Protein 1VIM (pdb70)

Structure (mmCIF, N/CA/C/O backbone):
data_1VIM
#
_entry.id   1VIM
#
_cell.length_a   73.661
_cell.length_b   91.829
_cell.length_c   101.957
_cell.angle_alpha   90.00
_cell.angle_beta   90.00
_cell.angle_gamma   90.00
#
_symmetry.space_group_name_H-M   'P 21 21 21'
#
loop_
_entity.id
_entity.type
_entity.pdbx_description
1 polymer 'Hypothetical protein AF1796'
2 non-polymer 'FORMIC ACID'
3 water water
#
loop_
_atom_site.group_PDB
_atom_site.id
_atom_site.type_symbol
_atom_site.label_atom_id
_atom_site.label_alt_id
_atom_site.label_comp_id
_atom_site.label_asym_id
_atom_site.label_entity_id
_atom_site.label_seq_id
_atom_site.pdbx_PDB_ins_code
_atom_site.Cartn_x
_atom_site.Cartn_y
_atom_site.Cartn_z
_atom_site.occupancy
_atom_site.B_iso_or_equiv
_atom_site.auth_seq_id
_atom_site.auth_comp_id
_atom_site.auth_asym_id
_atom_site.auth_atom_id
_atom_site.pdbx_PDB_model_num
ATOM 1 N N . HIS A 1 8 ? 50.941 9.520 65.835 1.00 37.02 -5 HIS A N 1
ATOM 2 C CA . HIS A 1 8 ? 51.624 9.782 64.533 1.00 36.45 -5 HIS A CA 1
ATOM 3 C C . HIS A 1 8 ? 50.643 10.064 63.380 1.00 35.90 -5 HIS A C 1
ATOM 4 O O . HIS A 1 8 ? 49.974 11.097 63.380 1.00 36.16 -5 HIS A O 1
ATOM 6 N N . GLY A 1 9 ? 50.552 9.139 62.420 1.00 34.54 -4 GLY A N 1
ATOM 7 C CA . GLY A 1 9 ? 49.854 9.359 61.160 1.00 32.69 -4 GLY A CA 1
ATOM 8 C C . GLY A 1 9 ? 48.420 9.857 61.204 1.00 30.98 -4 GLY A C 1
ATOM 9 O O . GLY A 1 9 ? 47.967 10.526 60.268 1.00 31.38 -4 GLY A O 1
ATOM 10 N N . GLY A 1 10 ? 47.701 9.530 62.277 1.00 29.56 -3 GLY A N 1
ATOM 11 C CA . GLY A 1 10 ? 46.322 9.966 62.430 1.00 26.70 -3 GLY A CA 1
ATOM 12 C C . GLY A 1 10 ? 46.202 11.365 63.018 1.00 24.60 -3 GLY A C 1
ATOM 13 O O . GLY A 1 10 ? 45.141 11.982 62.908 1.00 24.43 -3 GLY A O 1
ATOM 14 N N . HIS A 1 11 ? 47.283 11.858 63.634 1.00 22.62 -2 HIS A N 1
ATOM 15 C CA . HIS A 1 11 ? 47.309 13.194 64.282 1.00 19.47 -2 HIS A CA 1
ATOM 16 C C . HIS A 1 11 ? 46.065 13.481 65.124 1.00 18.61 -2 HIS A C 1
ATOM 17 O O . HIS A 1 11 ? 45.368 14.489 64.934 1.00 16.68 -2 HIS A O 1
ATOM 24 N N . MET A 1 12 ? 45.815 12.606 66.090 1.00 17.97 -1 MET A N 1
ATOM 25 C CA . MET A 1 12 ? 44.590 12.670 66.855 1.00 17.31 -1 MET A CA 1
ATOM 26 C C . MET A 1 12 ? 44.457 13.914 67.711 1.00 15.00 -1 MET A C 1
ATOM 27 O O . MET A 1 12 ? 43.365 14.425 67.818 1.00 14.02 -1 MET A O 1
ATOM 34 N N . SER A 1 13 ? 45.547 14.406 68.305 1.00 14.17 0 SER A N 1
ATOM 35 C CA . SER A 1 13 ? 45.448 15.627 69.108 1.00 13.12 0 SER A CA 1
ATOM 36 C C . SER A 1 13 ? 45.139 16.850 68.237 1.00 12.49 0 SER A C 1
ATOM 37 O O . SER A 1 13 ? 44.414 17.741 68.656 1.00 12.20 0 SER A O 1
ATOM 40 N N . LEU A 1 14 ? 45.688 16.889 67.032 1.00 12.04 1 LEU A N 1
ATOM 41 C CA . LEU A 1 14 ? 45.341 17.967 66.088 1.00 11.91 1 LEU A CA 1
ATOM 42 C C . LEU A 1 14 ? 43.811 17.998 65.881 1.00 11.30 1 LEU A C 1
ATOM 43 O O . LEU A 1 14 ? 43.154 19.038 65.983 1.00 10.77 1 LEU A O 1
ATOM 48 N N . LEU A 1 15 ? 43.248 16.828 65.617 1.00 12.11 2 LEU A N 1
ATOM 49 C CA . LEU A 1 15 ? 41.811 16.718 65.327 1.00 13.07 2 LEU A CA 1
ATOM 50 C C . LEU A 1 15 ? 40.954 16.996 66.558 1.00 12.75 2 LEU A C 1
ATOM 51 O O . LEU A 1 15 ? 39.924 17.677 66.449 1.00 12.65 2 LEU A O 1
ATOM 56 N N . ARG A 1 16 ? 41.412 16.541 67.725 1.00 11.99 3 ARG A N 1
ATOM 57 C CA . ARG A 1 16 ? 40.699 16.782 68.977 1.00 12.23 3 ARG A CA 1
ATOM 58 C C . ARG A 1 16 ? 40.671 18.285 69.268 1.00 11.63 3 ARG A C 1
ATOM 59 O O . ARG A 1 16 ? 39.632 18.841 69.665 1.00 11.86 3 ARG A O 1
ATOM 67 N N . PHE A 1 17 ? 41.797 18.966 69.019 1.00 10.51 4 PHE A N 1
ATOM 68 C CA . PHE A 1 17 ? 41.825 20.400 69.219 1.00 9.66 4 PHE A CA 1
ATOM 69 C C . PHE A 1 17 ? 40.764 21.103 68.341 1.00 9.74 4 PHE A C 1
ATOM 70 O O . PHE A 1 17 ? 40.046 21.976 68.805 1.00 10.31 4 PHE A O 1
ATOM 78 N N . LEU A 1 18 ? 40.676 20.712 67.075 1.00 10.17 5 LEU A N 1
ATOM 79 C CA . LEU A 1 18 ? 39.694 21.310 66.200 1.00 11.83 5 LEU A CA 1
ATOM 80 C C . LEU A 1 18 ? 38.266 21.060 66.657 1.00 12.14 5 LEU A C 1
ATOM 81 O O . LEU A 1 18 ? 37.428 21.944 66.547 1.00 11.68 5 LEU A O 1
ATOM 86 N N . GLU A 1 19 ? 38.007 19.882 67.216 1.00 11.69 6 GLU A N 1
ATOM 87 C CA . GLU A 1 19 ? 36.682 19.606 67.769 1.00 12.22 6 GLU A CA 1
ATOM 88 C C . GLU A 1 19 ? 36.395 20.563 68.913 1.00 11.52 6 GLU A C 1
ATOM 89 O O . GLU A 1 19 ? 35.307 21.114 68.990 1.00 11.58 6 GLU A O 1
ATOM 95 N N . VAL A 1 20 ? 37.364 20.770 69.795 1.00 10.56 7 VAL A N 1
ATOM 96 C CA . VAL A 1 20 ? 37.183 21.699 70.915 1.00 12.35 7 VAL A CA 1
ATOM 97 C C . VAL A 1 20 ? 36.900 23.119 70.406 1.00 11.75 7 VAL A C 1
ATOM 98 O O . VAL A 1 20 ? 35.986 23.764 70.894 1.00 11.32 7 VAL A O 1
ATOM 102 N N . VAL A 1 21 ? 37.656 23.580 69.400 1.00 11.74 8 VAL A N 1
ATOM 103 C CA . VAL A 1 21 ? 37.402 24.899 68.823 1.00 11.38 8 VAL A CA 1
ATOM 104 C C . VAL A 1 21 ? 35.946 24.991 68.323 1.00 11.62 8 VAL A C 1
ATOM 105 O O . VAL A 1 21 ? 35.270 25.977 68.624 1.00 11.81 8 VAL A O 1
ATOM 109 N N . SER A 1 22 ? 35.480 23.950 67.602 1.00 12.60 9 SER A N 1
ATOM 110 C CA . SER A 1 22 ? 34.090 23.901 67.123 1.00 14.96 9 SER A CA 1
ATOM 111 C C . SER A 1 22 ? 33.106 24.091 68.269 1.00 14.55 9 SER A C 1
ATOM 112 O O . SER A 1 22 ? 32.146 24.895 68.175 1.00 15.38 9 SER A O 1
ATOM 115 N N . GLU A 1 23 ? 33.345 23.395 69.373 1.00 13.97 10 GLU A N 1
ATOM 116 C CA . GLU A 1 23 ? 32.431 23.472 70.506 1.00 14.95 10 GLU A CA 1
ATOM 117 C C . GLU A 1 23 ? 32.442 24.852 71.123 1.00 13.86 10 GLU A C 1
ATOM 118 O O . GLU A 1 23 ? 31.405 25.364 71.532 1.00 14.72 10 GLU A O 1
ATOM 124 N N . HIS A 1 24 ? 33.620 25.468 71.196 1.00 12.06 11 HIS A N 1
ATOM 125 C CA . HIS A 1 24 ? 33.717 26.810 71.757 1.00 12.11 11 HIS A CA 1
ATOM 126 C C . HIS A 1 24 ? 33.065 27.874 70.902 1.00 11.87 11 HIS A C 1
ATOM 127 O O . HIS A 1 24 ? 32.510 28.824 71.451 1.00 12.61 11 HIS A O 1
ATOM 134 N N . ILE A 1 25 ? 33.121 27.717 69.576 1.00 12.77 12 ILE A N 1
ATOM 135 C CA . ILE A 1 25 ? 32.451 28.699 68.728 1.00 15.27 12 ILE A CA 1
ATOM 136 C C . ILE A 1 25 ? 30.936 28.537 68.849 1.00 16.00 12 ILE A C 1
ATOM 137 O O . ILE A 1 25 ? 30.217 29.533 68.929 1.00 16.63 12 ILE A O 1
ATOM 142 N N . LYS A 1 26 ? 30.466 27.295 68.892 1.00 16.28 13 LYS A N 1
ATOM 143 C CA . LYS A 1 26 ? 29.045 27.060 69.161 1.00 18.49 13 LYS A CA 1
ATOM 144 C C . LYS A 1 26 ? 28.631 27.676 70.504 1.00 17.48 13 LYS A C 1
ATOM 145 O O . LYS A 1 26 ? 27.552 28.302 70.610 1.00 17.63 13 LYS A O 1
ATOM 151 N N . ASN A 1 27 ? 29.477 27.520 71.521 1.00 16.35 14 ASN A N 1
ATOM 152 C CA . ASN A 1 27 ? 29.206 28.090 72.840 1.00 16.16 14 ASN A CA 1
ATOM 153 C C . ASN A 1 27 ? 29.074 29.604 72.783 1.00 15.39 14 ASN A C 1
ATOM 154 O O . ASN A 1 27 ? 28.180 30.187 73.396 1.00 17.07 14 ASN A O 1
ATOM 159 N N . LEU A 1 28 ? 29.984 30.233 72.050 1.00 15.25 15 LEU A N 1
ATOM 160 C CA . LEU A 1 28 ? 29.919 31.670 71.873 1.00 15.57 15 LEU A CA 1
ATOM 161 C C . LEU A 1 28 ? 28.631 32.085 71.183 1.00 15.45 15 LEU A C 1
ATOM 162 O O . LEU A 1 28 ? 27.977 33.029 71.620 1.00 15.88 15 LEU A O 1
ATOM 167 N N . ARG A 1 29 ? 28.267 31.378 70.119 1.00 16.56 16 ARG A N 1
ATOM 168 C CA . ARG A 1 29 ? 27.030 31.685 69.403 1.00 18.97 16 ARG A CA 1
ATOM 169 C C . ARG A 1 29 ? 25.847 31.633 70.356 1.00 19.38 16 ARG A C 1
ATOM 170 O O . ARG A 1 29 ? 24.962 32.485 70.302 1.00 21.24 16 ARG A O 1
ATOM 184 N N . ASN A 1 30 ? 25.825 30.631 71.225 1.00 19.73 17 ASN A N 1
ATOM 185 C CA . ASN A 1 30 ? 24.648 30.397 72.063 1.00 21.19 17 ASN A CA 1
ATOM 186 C C . ASN A 1 30 ? 24.597 31.221 73.353 1.00 21.42 17 ASN A C 1
ATOM 187 O O . ASN A 1 30 ? 23.551 31.285 74.021 1.00 22.26 17 ASN A O 1
ATOM 192 N N . HIS A 1 31 ? 25.696 31.902 73.681 1.00 20.06 18 HIS A N 1
ATOM 193 C CA . HIS A 1 31 ? 25.788 32.575 74.974 1.00 21.53 18 HIS A CA 1
ATOM 194 C C . HIS A 1 31 ? 26.233 34.019 74.950 1.00 20.42 18 HIS A C 1
ATOM 195 O O . HIS A 1 31 ? 26.157 34.711 75.973 1.00 20.77 18 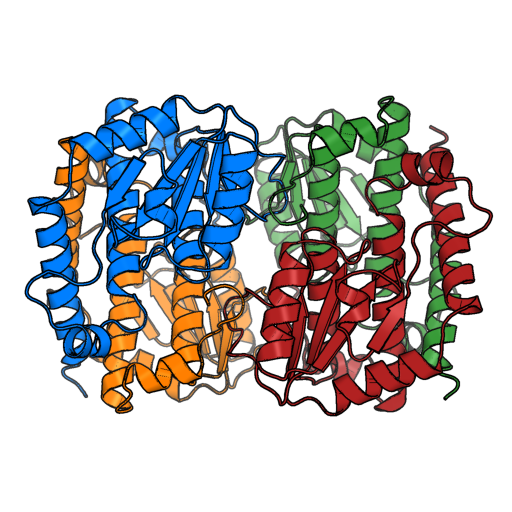HIS A O 1
ATOM 202 N N . ILE A 1 32 ? 26.662 34.492 73.790 1.00 20.09 19 ILE A N 1
ATOM 203 C CA . ILE A 1 32 ? 27.113 35.879 73.671 1.00 19.89 19 ILE A CA 1
ATOM 204 C C . ILE A 1 32 ? 26.048 36.870 74.146 1.00 19.70 19 ILE A C 1
ATOM 205 O O . ILE A 1 32 ? 24.848 36.706 73.868 1.00 20.28 19 ILE A O 1
ATOM 210 N N . ASP A 1 33 ? 26.484 37.869 74.908 1.00 19.02 20 ASP A N 1
ATOM 211 C CA . ASP A 1 33 ? 25.582 38.885 75.425 1.00 18.86 20 ASP A CA 1
ATOM 212 C C . ASP A 1 33 ? 25.417 39.988 74.383 1.00 18.39 20 ASP A C 1
ATOM 213 O O . ASP A 1 33 ? 26.301 40.828 74.185 1.00 17.56 20 ASP A O 1
ATOM 218 N N . LEU A 1 34 ? 24.278 39.966 73.706 1.00 19.56 21 LEU A N 1
ATOM 219 C CA . LEU A 1 34 ? 24.032 40.849 72.568 1.00 20.14 21 LEU A CA 1
ATOM 220 C C . LEU A 1 34 ? 23.869 42.305 73.000 1.00 19.86 21 LEU A C 1
ATOM 221 O O . LEU A 1 34 ? 24.199 43.212 72.249 1.00 19.02 21 LEU A O 1
ATOM 226 N N . GLU A 1 35 ? 23.365 42.514 74.217 1.00 19.66 22 GLU A N 1
ATOM 227 C CA . GLU A 1 35 ? 23.215 43.856 74.786 1.00 20.63 22 GLU A CA 1
ATOM 228 C C . GLU A 1 35 ? 24.610 44.473 74.938 1.00 18.57 22 GLU A C 1
ATOM 229 O O . GLU A 1 35 ? 24.855 45.630 74.580 1.00 18.19 22 GLU A O 1
ATOM 239 N N . THR A 1 36 ? 25.539 43.675 75.458 1.00 17.52 23 THR A N 1
ATOM 240 C CA . THR A 1 36 ? 26.894 44.141 75.643 1.00 17.04 23 THR A CA 1
ATOM 241 C C . THR A 1 36 ? 27.597 44.416 74.304 1.00 15.05 23 THR A C 1
ATOM 242 O O . THR A 1 36 ? 28.312 45.394 74.172 1.00 16.05 23 THR A O 1
ATOM 246 N N . VAL A 1 37 ? 27.353 43.582 73.304 1.00 14.36 24 VAL A N 1
ATOM 247 C CA . VAL A 1 37 ? 27.869 43.851 71.978 1.00 14.31 24 VAL A CA 1
ATOM 248 C C . VAL A 1 37 ? 27.390 45.236 71.521 1.00 13.89 24 VAL A C 1
ATOM 249 O O . VAL A 1 37 ? 28.184 46.029 71.037 1.00 12.97 24 VAL A O 1
ATOM 253 N N . GLY A 1 38 ? 26.097 45.527 71.680 1.00 13.62 25 GLY A N 1
ATOM 254 C CA . GLY A 1 38 ? 25.591 46.836 71.303 1.00 13.81 25 GLY A CA 1
ATOM 255 C C . GLY A 1 38 ? 26.274 47.987 72.029 1.00 13.41 25 GLY A C 1
ATOM 256 O O . GLY A 1 38 ? 26.560 49.034 71.415 1.00 14.50 25 GLY A O 1
ATOM 257 N N . GLU A 1 39 ? 26.524 47.818 73.336 1.00 13.81 26 GLU A N 1
ATOM 258 C CA . GLU A 1 39 ? 27.185 48.856 74.149 1.00 14.54 26 GLU A CA 1
ATOM 259 C C . GLU A 1 39 ? 28.621 49.077 73.664 1.00 13.66 26 GLU A C 1
ATOM 260 O O . GLU A 1 39 ? 29.114 50.212 73.604 1.00 13.45 26 GLU A O 1
ATOM 266 N N . MET A 1 40 ? 29.301 47.982 73.335 1.00 12.81 27 MET A N 1
ATOM 267 C CA . MET A 1 40 ? 30.664 48.083 72.794 1.00 12.00 27 MET A CA 1
ATOM 268 C C . MET A 1 40 ? 30.688 48.831 71.463 1.00 12.65 27 MET A C 1
ATOM 269 O O . MET A 1 40 ? 31.507 49.734 71.261 1.00 12.97 27 MET A O 1
ATOM 274 N N . ILE A 1 41 ? 29.771 48.476 70.556 1.00 12.15 28 ILE A N 1
ATOM 275 C CA . ILE A 1 41 ? 29.665 49.198 69.283 1.00 13.69 28 ILE A CA 1
ATOM 276 C C . ILE A 1 41 ? 29.389 50.681 69.512 1.00 13.36 28 ILE A C 1
ATOM 277 O O . ILE A 1 41 ? 30.003 51.542 68.887 1.00 13.32 28 ILE A O 1
ATOM 282 N N . LYS A 1 42 ? 28.457 50.985 70.421 1.00 14.72 29 LYS A N 1
ATOM 283 C CA . LYS A 1 42 ? 28.133 52.367 70.729 1.00 15.71 29 LYS A CA 1
ATOM 284 C C . LYS A 1 42 ? 29.357 53.173 71.204 1.00 14.74 29 LYS A C 1
ATOM 285 O O . LYS A 1 42 ? 29.569 54.307 70.744 1.00 14.80 29 LYS A O 1
ATOM 288 N N . LEU A 1 43 ? 30.172 52.596 72.100 1.00 14.46 30 LEU A N 1
ATOM 289 C CA . LEU A 1 43 ? 31.377 53.305 72.557 1.00 13.67 30 LEU A CA 1
ATOM 290 C C . LEU A 1 43 ? 32.398 53.481 71.436 1.00 13.25 30 LEU A C 1
ATOM 291 O O . LEU A 1 43 ? 33.026 54.543 71.309 1.00 14.22 30 LEU A O 1
ATOM 296 N N . ILE A 1 44 ? 32.602 52.440 70.628 1.00 12.18 31 ILE A N 1
ATOM 297 C CA . ILE A 1 44 ? 33.506 52.571 69.483 1.00 14.13 31 ILE A CA 1
ATOM 298 C C . ILE A 1 44 ? 33.045 53.690 68.533 1.00 13.80 31 ILE A C 1
ATOM 299 O O . ILE A 1 44 ? 33.843 54.491 68.051 1.00 14.13 31 ILE A O 1
ATOM 304 N N . ASP A 1 45 ? 31.738 53.758 68.291 1.00 13.54 32 ASP A N 1
ATOM 305 C CA . ASP A 1 45 ? 31.184 54.743 67.370 1.00 14.97 32 ASP A CA 1
ATOM 306 C C . ASP A 1 45 ? 31.207 56.164 67.925 1.00 14.35 32 ASP A C 1
ATOM 307 O O . ASP A 1 45 ? 31.339 57.106 67.152 1.00 17.25 32 ASP A O 1
ATOM 312 N N . SER A 1 46 ? 31.094 56.303 69.245 1.00 14.52 33 SER A N 1
ATOM 313 C CA . SER A 1 46 ? 30.942 57.631 69.857 1.00 14.78 33 SER A CA 1
ATOM 314 C C . SER A 1 46 ? 32.264 58.254 70.316 1.00 14.09 33 SER A C 1
ATOM 315 O O . SER A 1 46 ? 32.355 59.441 70.587 1.00 15.17 33 SER A O 1
ATOM 319 N N . ALA A 1 47 ? 33.308 57.448 70.415 1.00 12.81 34 ALA A N 1
ATOM 320 C CA . ALA A 1 47 ? 34.606 57.941 70.815 1.00 11.58 34 ALA A CA 1
ATOM 321 C C . ALA A 1 47 ? 35.190 58.881 69.761 1.00 11.02 34 ALA A C 1
ATOM 322 O O . ALA A 1 47 ? 34.934 58.737 68.560 1.00 11.85 34 ALA A O 1
ATOM 324 N N . ARG A 1 48 ? 36.026 59.800 70.201 1.00 10.16 35 ARG A N 1
ATOM 325 C CA . ARG A 1 48 ? 36.830 60.572 69.266 1.00 10.36 35 ARG A CA 1
ATOM 326 C C . ARG A 1 48 ? 37.767 59.664 68.477 1.00 11.09 35 ARG A C 1
ATOM 327 O O . ARG A 1 48 ? 37.827 59.733 67.255 1.00 11.92 35 ARG A O 1
ATOM 335 N N . SER A 1 49 ? 38.505 58.815 69.195 1.00 9.37 36 SER A N 1
ATOM 336 C CA . SER A 1 49 ? 39.367 57.823 68.568 1.00 10.16 36 SER A CA 1
ATOM 337 C C . SER A 1 49 ? 39.468 56.613 69.467 1.00 9.45 36 SER A C 1
ATOM 338 O O . SER A 1 49 ? 39.122 56.679 70.643 1.00 9.68 36 SER A O 1
ATOM 342 N N . ILE A 1 50 ? 39.885 55.496 68.874 1.00 9.08 37 ILE A N 1
ATOM 343 C CA . ILE A 1 50 ? 39.930 54.210 69.540 1.00 8.52 37 ILE A CA 1
ATOM 344 C C . ILE A 1 50 ? 41.390 53.823 69.685 1.00 8.20 37 ILE A C 1
ATOM 345 O O . ILE A 1 50 ? 42.173 53.920 68.736 1.00 8.62 37 ILE A O 1
ATOM 350 N N . PHE A 1 51 ? 41.738 53.388 70.892 1.00 7.17 38 PHE A N 1
ATOM 351 C CA . PHE A 1 51 ? 43.065 52.874 71.160 1.00 7.61 38 PHE A CA 1
ATOM 352 C C . PHE A 1 51 ? 42.915 51.419 71.548 1.00 8.22 38 PHE A C 1
ATOM 353 O O . PHE A 1 51 ? 41.945 51.074 72.262 1.00 9.02 38 PHE A O 1
ATOM 361 N N . VAL A 1 52 ? 43.846 50.559 71.123 1.00 7.67 39 VAL A N 1
ATOM 362 C CA . VAL A 1 52 ? 43.758 49.136 71.481 1.00 8.07 39 VAL A CA 1
ATOM 363 C C . VAL A 1 52 ? 45.026 48.668 72.168 1.00 8.06 39 VAL A C 1
ATOM 364 O O . VAL A 1 52 ? 46.130 49.187 71.892 1.00 8.83 39 VAL A O 1
ATOM 368 N N . ILE A 1 53 ? 44.889 47.685 73.064 1.00 8.03 40 ILE A N 1
ATOM 369 C CA . ILE A 1 53 ? 46.069 47.123 73.728 1.00 9.87 40 ILE A CA 1
ATOM 370 C C . ILE A 1 53 ? 45.850 45.673 74.091 1.00 8.64 40 ILE A C 1
ATOM 371 O O . ILE A 1 53 ? 44.761 45.299 74.538 1.00 8.76 40 ILE A O 1
ATOM 377 N N . GLY A 1 54 ? 46.891 44.860 73.902 1.00 9.81 41 GLY A N 1
ATOM 378 C CA . GLY A 1 54 ? 47.009 43.556 74.539 1.00 8.60 41 GLY A CA 1
ATOM 379 C C . GLY A 1 54 ? 48.472 43.220 74.656 1.00 9.20 41 GLY A C 1
ATOM 380 O O . GLY A 1 54 ? 49.295 43.846 73.982 1.00 9.99 41 GLY A O 1
ATOM 381 N N . ALA A 1 55 ? 48.789 42.272 75.530 1.00 9.69 42 ALA A N 1
ATOM 382 C CA . ALA A 1 55 ? 50.164 41.817 75.677 1.00 8.52 42 ALA A CA 1
ATOM 383 C C . ALA A 1 55 ? 50.352 40.513 74.935 1.00 9.10 42 ALA A C 1
ATOM 384 O O . ALA A 1 55 ? 49.439 39.718 74.825 1.00 9.91 42 ALA A O 1
ATOM 386 N N . GLY A 1 56 ? 51.546 40.287 74.409 1.00 8.69 43 GLY A N 1
ATOM 387 C CA . GLY A 1 56 ? 51.844 38.998 73.779 1.00 9.55 43 GLY A CA 1
ATOM 388 C C . GLY A 1 56 ? 50.872 38.658 72.660 1.00 8.88 43 GLY A C 1
ATOM 389 O O . GLY A 1 56 ? 50.544 39.481 71.803 1.00 9.26 43 GLY A O 1
ATOM 390 N N . ARG A 1 57 ? 50.389 37.416 72.656 1.00 9.05 44 ARG A N 1
ATOM 391 C CA . ARG A 1 57 ? 49.431 36.997 71.635 1.00 9.36 44 ARG A CA 1
ATOM 392 C C . ARG A 1 57 ? 48.133 37.805 71.637 1.00 7.85 44 ARG A C 1
ATOM 393 O O . ARG A 1 57 ? 47.576 38.078 70.564 1.00 8.92 44 ARG A O 1
ATOM 401 N N . SER A 1 58 ? 47.675 38.265 72.799 1.00 8.37 45 SER A N 1
ATOM 402 C CA . SER A 1 58 ? 46.504 39.149 72.810 1.00 7.85 45 SER A CA 1
ATOM 403 C C . SER A 1 58 ? 46.807 40.496 72.171 1.00 7.55 45 SER A C 1
ATOM 404 O O . SER A 1 58 ? 45.885 41.153 71.670 1.00 8.67 45 SER A O 1
ATOM 407 N N . GLY A 1 59 ? 48.071 40.925 72.193 1.00 6.73 46 GLY A N 1
ATOM 408 C CA . GLY A 1 59 ? 48.485 42.100 71.445 1.00 7.75 46 GLY A CA 1
ATOM 409 C C . GLY A 1 59 ? 48.348 41.910 69.943 1.00 6.76 46 GLY A C 1
ATOM 410 O O . GLY A 1 59 ? 47.995 42.844 69.231 1.00 8.16 46 GLY A O 1
ATOM 411 N N . TYR A 1 60 ? 48.635 40.714 69.450 1.00 6.95 47 TYR A N 1
ATOM 412 C CA . TYR A 1 60 ? 48.471 40.432 68.030 1.00 7.42 47 TYR A CA 1
ATOM 413 C C . TYR A 1 60 ? 47.004 40.448 67.632 1.00 7.76 47 TYR A C 1
ATOM 414 O O . TYR A 1 60 ? 46.668 40.911 66.532 1.00 8.49 47 TYR A O 1
ATOM 423 N N . ILE A 1 61 ? 46.128 39.984 68.525 1.00 7.23 48 ILE A N 1
ATOM 424 C CA . ILE A 1 61 ? 44.693 40.062 68.277 1.00 7.31 48 ILE A CA 1
ATOM 425 C C . ILE A 1 61 ? 44.240 41.525 68.269 1.00 7.89 48 ILE A C 1
ATOM 426 O O . ILE A 1 61 ? 43.457 41.940 67.405 1.00 8.03 48 ILE A O 1
ATOM 432 N N . ALA A 1 62 ? 44.752 42.311 69.213 1.00 7.81 49 ALA A N 1
ATOM 433 C CA . ALA A 1 62 ? 44.415 43.725 69.299 1.00 8.09 49 ALA A CA 1
ATOM 434 C C . ALA A 1 62 ? 44.831 44.428 68.005 1.00 8.63 49 ALA A C 1
ATOM 435 O O . ALA A 1 62 ? 44.070 45.250 67.483 1.00 8.58 49 ALA A O 1
ATOM 437 N N . LYS A 1 63 ? 46.025 44.120 67.491 1.00 7.70 50 LYS A N 1
ATOM 438 C CA . LYS A 1 63 ? 46.493 44.697 66.229 1.00 7.58 50 LYS A CA 1
ATOM 439 C C . LYS A 1 63 ? 45.615 44.286 65.055 1.00 7.18 50 LYS A C 1
ATOM 440 O O . LYS A 1 63 ? 45.243 45.113 64.221 1.00 8.09 50 LYS A O 1
ATOM 446 N N . ALA A 1 64 ? 45.220 43.011 65.002 1.00 7.10 51 ALA A N 1
ATOM 447 C CA . ALA A 1 64 ? 44.351 42.572 63.917 1.00 8.23 51 ALA A CA 1
ATOM 448 C C . ALA A 1 64 ? 43.032 43.327 63.938 1.00 7.63 51 ALA A C 1
ATOM 449 O O . ALA A 1 64 ? 42.535 43.746 62.874 1.00 8.82 51 ALA A O 1
ATOM 451 N N . PHE A 1 65 ? 42.471 43.527 65.133 1.00 7.76 52 PHE A N 1
ATOM 452 C CA . PHE A 1 65 ? 41.229 44.255 65.266 1.00 7.61 52 PHE A CA 1
ATOM 453 C C . PHE A 1 65 ? 41.418 45.723 64.903 1.00 8.20 52 PHE A C 1
ATOM 454 O O . PHE A 1 65 ? 40.580 46.311 64.167 1.00 7.88 52 PHE A O 1
ATOM 462 N N . ALA A 1 66 ? 42.496 46.335 65.395 1.00 7.61 53 ALA A N 1
ATOM 463 C CA . ALA A 1 66 ? 42.731 47.762 65.080 1.00 7.83 53 ALA A CA 1
ATOM 464 C C . ALA A 1 66 ? 42.850 47.972 63.557 1.00 7.72 53 ALA A C 1
ATOM 465 O O . ALA A 1 66 ? 42.326 48.940 62.990 1.00 8.05 53 ALA A O 1
ATOM 467 N N . MET A 1 67 ? 43.530 47.053 62.874 1.00 7.75 54 MET A N 1
ATOM 468 C CA . MET A 1 67 ? 43.698 47.186 61.446 1.00 8.21 54 MET A CA 1
ATOM 469 C C . MET A 1 67 ? 42.315 47.177 60.763 1.00 7.47 54 MET A C 1
ATOM 470 O O . MET A 1 67 ? 42.032 47.988 59.897 1.00 8.86 54 MET A O 1
ATOM 475 N N . ARG A 1 68 ? 41.429 46.273 61.181 1.00 9.31 55 ARG A N 1
ATOM 476 C CA . ARG A 1 68 ? 40.080 46.245 60.616 1.00 9.60 55 ARG A CA 1
ATOM 477 C C . ARG A 1 68 ? 39.279 47.491 60.954 1.00 9.19 55 ARG A C 1
ATOM 478 O O . ARG A 1 68 ? 38.511 47.985 60.100 1.00 9.97 55 ARG A O 1
ATOM 486 N N . LEU A 1 69 ? 39.395 48.008 62.173 1.00 8.89 56 LEU A N 1
ATOM 487 C CA . LEU A 1 69 ? 38.708 49.268 62.485 1.00 8.61 56 LEU A CA 1
ATOM 488 C C . LEU A 1 69 ? 39.201 50.370 61.558 1.00 8.93 56 LEU A C 1
ATOM 489 O O . LEU A 1 69 ? 38.412 51.216 61.132 1.00 9.54 56 LEU A O 1
ATOM 494 N N . MET A 1 70 ? 40.495 50.374 61.240 1.00 8.22 57 MET A N 1
ATOM 495 C CA . MET A 1 70 ? 41.019 51.352 60.295 1.00 8.37 57 MET A CA 1
ATOM 496 C C . MET A 1 70 ? 40.355 51.145 58.924 1.00 9.25 57 MET A C 1
ATOM 497 O O . MET A 1 70 ? 39.914 52.104 58.277 1.00 9.31 57 MET A O 1
ATOM 502 N N . HIS A 1 71 ? 40.240 49.899 58.497 1.00 9.21 58 HIS A N 1
ATOM 503 C CA . HIS A 1 71 ? 39.563 49.587 57.231 1.00 9.91 58 HIS A CA 1
ATOM 504 C C . HIS A 1 71 ? 38.136 50.095 57.188 1.00 10.39 58 HIS A C 1
ATOM 505 O O . HIS A 1 71 ? 37.687 50.504 56.109 1.00 12.47 58 HIS A O 1
ATOM 512 N N . LEU A 1 72 ? 37.450 50.066 58.326 1.00 10.26 59 LEU A N 1
ATOM 513 C CA . LEU A 1 72 ? 36.066 50.532 58.444 1.00 11.76 59 LEU A CA 1
ATOM 514 C C . LEU A 1 72 ? 35.947 52.054 58.487 1.00 12.78 59 LEU A C 1
ATOM 515 O O . LEU A 1 72 ? 34.808 52.587 58.461 1.00 15.59 59 LEU A O 1
ATOM 520 N N . GLY A 1 73 ? 37.081 52.747 58.590 1.00 10.89 60 GLY A N 1
ATOM 521 C CA . GLY A 1 73 ? 37.095 54.205 58.561 1.00 11.57 60 GLY A CA 1
ATOM 522 C C . GLY A 1 73 ? 37.187 54.876 59.914 1.00 12.48 60 GLY A C 1
ATOM 523 O O . GLY A 1 73 ? 37.083 56.103 59.990 1.00 14.15 60 GLY A O 1
ATOM 524 N N . TYR A 1 74 ? 37.439 54.106 60.979 1.00 11.35 61 TYR A N 1
ATOM 525 C CA . TYR A 1 74 ? 37.636 54.721 62.290 1.00 11.24 61 TYR A CA 1
ATOM 526 C C . TYR A 1 74 ? 39.038 55.304 62.422 1.00 10.14 61 TYR A C 1
ATOM 527 O O . TYR A 1 74 ? 39.988 54.863 61.741 1.00 11.81 61 TYR A O 1
ATOM 536 N N . THR A 1 75 ? 39.174 56.244 63.345 1.00 9.99 62 THR A N 1
ATOM 537 C CA . THR A 1 75 ? 40.472 56.739 63.760 1.00 9.82 62 THR A CA 1
ATOM 538 C C . THR A 1 75 ? 40.917 55.859 64.929 1.00 8.39 62 THR A C 1
ATOM 539 O O . THR A 1 75 ? 40.309 55.858 66.002 1.00 9.77 62 THR A O 1
ATOM 543 N N . VAL A 1 76 ? 41.974 55.095 64.699 1.00 8.61 63 VAL A N 1
ATOM 544 C CA . VAL A 1 76 ? 42.346 54.030 65.626 1.00 7.76 63 VAL A CA 1
ATOM 545 C C . VAL A 1 76 ? 43.862 53.947 65.754 1.00 7.05 63 VAL A C 1
ATOM 546 O O . VAL A 1 76 ? 44.595 54.203 64.810 1.00 8.57 63 VAL A O 1
ATOM 550 N N . TYR A 1 77 ? 44.307 53.535 66.937 1.00 7.41 64 TYR A N 1
ATOM 551 C CA . TYR A 1 77 ? 45.742 53.402 67.241 1.00 7.74 64 TYR A CA 1
ATOM 552 C C . TYR A 1 77 ? 45.962 52.201 68.112 1.00 7.72 64 TYR A C 1
ATOM 553 O O . TYR A 1 77 ? 45.079 51.771 68.848 1.00 8.19 64 TYR A O 1
ATOM 562 N N . VAL A 1 78 ? 47.204 51.726 68.072 1.00 7.23 65 VAL A N 1
ATOM 563 C CA . VAL A 1 78 ? 47.663 50.675 68.987 1.00 7.00 65 VAL A CA 1
ATOM 564 C C . VAL A 1 78 ? 48.555 51.316 70.050 1.00 7.58 65 VAL A C 1
ATOM 565 O O . VAL A 1 78 ? 49.538 52.013 69.726 1.00 7.69 65 VAL A O 1
ATOM 569 N N . VAL A 1 79 ? 48.249 51.065 71.321 1.00 7.07 66 VAL A N 1
ATOM 570 C CA . VAL A 1 79 ? 49.051 51.640 72.405 1.00 8.28 66 VAL A CA 1
ATOM 571 C C . VAL A 1 79 ? 50.503 51.223 72.269 1.00 8.55 66 VAL A C 1
ATOM 572 O O . VAL A 1 79 ? 50.799 50.056 72.006 1.00 9.66 66 VAL A O 1
ATOM 576 N N . GLY A 1 80 ? 51.396 52.201 72.408 1.00 8.26 67 GLY A N 1
ATOM 577 C CA . GLY A 1 80 ? 52.832 51.945 72.331 1.00 9.42 67 GLY A CA 1
ATOM 578 C C . GLY A 1 80 ? 53.458 52.032 70.954 1.00 9.03 67 GLY A C 1
ATOM 579 O O . GLY A 1 80 ? 54.687 52.053 70.850 1.00 11.54 67 GLY A O 1
ATOM 580 N N . GLU A 1 81 ? 52.638 52.114 69.918 1.00 8.34 68 GLU A N 1
ATOM 581 C CA . GLU A 1 81 ? 53.152 52.157 68.564 1.00 8.11 68 GLU A CA 1
ATOM 582 C C . GLU A 1 81 ? 53.537 53.560 68.103 1.00 7.69 68 GLU A C 1
ATOM 583 O O . GLU A 1 81 ? 53.211 54.582 68.723 1.00 7.89 68 GLU A O 1
ATOM 589 N N . THR A 1 82 ? 54.242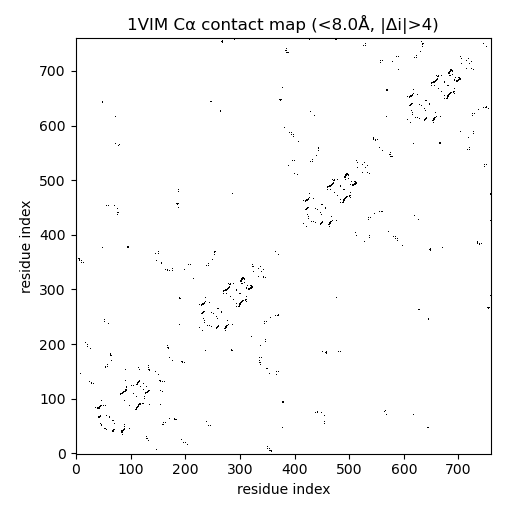 53.601 66.975 1.00 7.72 69 THR A N 1
ATOM 590 C CA . THR A 1 82 ? 54.971 54.811 66.611 1.00 7.69 69 THR A CA 1
ATOM 591 C C . THR A 1 82 ? 54.108 56.057 66.504 1.00 7.64 69 THR A C 1
ATOM 592 O O . THR A 1 82 ? 54.461 57.093 67.076 1.00 7.49 69 THR A O 1
ATOM 596 N N . VAL A 1 83 ? 53.015 55.996 65.735 1.00 7.17 70 VAL A N 1
ATOM 597 C CA . VAL A 1 83 ? 52.264 57.225 65.434 1.00 7.50 70 VAL A CA 1
ATOM 598 C C . VAL A 1 83 ? 51.078 57.455 66.367 1.00 7.10 70 VAL A C 1
ATOM 599 O O . VAL A 1 83 ? 50.293 58.395 66.179 1.00 8.04 70 VAL A O 1
ATOM 603 N N . THR A 1 84 ? 51.004 56.689 67.451 1.00 7.03 71 THR A N 1
ATOM 604 C CA . THR A 1 84 ? 49.922 56.836 68.418 1.00 7.52 71 THR A CA 1
ATOM 605 C C . THR A 1 84 ? 50.065 58.134 69.198 1.00 7.16 71 THR A C 1
ATOM 606 O O . THR A 1 84 ? 51.088 58.356 69.847 1.00 8.02 71 THR A O 1
ATOM 610 N N . PRO A 1 85 ? 49.050 58.993 69.165 1.00 7.73 72 PRO A N 1
ATOM 611 C CA . PRO A 1 85 ? 49.128 60.255 69.896 1.00 8.39 72 PRO A CA 1
ATOM 612 C C . PRO A 1 85 ? 48.602 60.120 71.330 1.00 7.63 72 PRO A C 1
ATOM 613 O O . PRO A 1 85 ? 48.179 59.036 71.748 1.00 8.64 72 PRO A O 1
ATOM 617 N N . ARG A 1 86 ? 48.648 61.242 72.054 1.00 8.58 73 ARG A N 1
ATOM 618 C CA . ARG A 1 86 ? 48.106 61.318 73.406 1.00 9.27 73 ARG A CA 1
ATOM 619 C C . ARG A 1 86 ? 46.663 60.808 73.492 1.00 9.19 73 ARG A C 1
ATOM 620 O O . ARG A 1 86 ? 45.774 61.288 72.777 1.00 10.03 73 ARG A O 1
ATOM 628 N N . ILE A 1 87 ? 46.408 59.878 74.392 1.00 8.83 74 ILE A N 1
ATOM 629 C CA . ILE A 1 87 ? 45.019 59.493 74.651 1.00 8.71 74 ILE A CA 1
ATOM 630 C C . ILE A 1 87 ? 44.326 60.568 75.527 1.00 10.07 74 ILE A C 1
ATOM 631 O O . ILE A 1 87 ? 44.962 61.207 76.373 1.00 10.49 74 ILE A O 1
ATOM 636 N N . THR A 1 88 ? 43.034 60.771 75.307 1.00 9.51 75 THR A N 1
ATOM 637 C CA . THR A 1 88 ? 42.309 61.833 76.002 1.00 9.03 75 THR A CA 1
ATOM 638 C C . THR A 1 88 ? 41.010 61.310 76.585 1.00 9.40 75 THR A C 1
ATOM 639 O O . THR A 1 88 ? 40.581 60.182 76.300 1.00 9.33 75 THR A O 1
ATOM 643 N N . ASP A 1 89 ? 40.330 62.191 77.322 1.00 9.81 76 ASP A N 1
ATOM 644 C CA . ASP A 1 89 ? 39.052 61.847 77.934 1.00 10.00 76 ASP A CA 1
ATOM 645 C C . ASP A 1 89 ? 37.872 61.729 76.942 1.00 10.07 76 ASP A C 1
ATOM 646 O O . ASP A 1 89 ? 36.741 61.453 77.384 1.00 13.56 76 ASP A O 1
ATOM 651 N N . GLN A 1 90 ? 38.111 61.907 75.640 1.00 9.76 77 GLN A N 1
ATOM 652 C CA . GLN A 1 90 ? 37.077 61.647 74.644 1.00 9.57 77 GLN A CA 1
ATOM 653 C C . GLN A 1 90 ? 37.276 60.323 73.917 1.00 8.86 77 GLN A C 1
ATOM 654 O O . GLN A 1 90 ? 36.495 59.986 73.012 1.00 9.16 77 GLN A O 1
ATOM 660 N N . ASP A 1 91 ? 38.330 59.585 74.282 1.00 9.31 78 ASP A N 1
ATOM 661 C CA . ASP A 1 91 ? 38.675 58.373 73.561 1.00 9.39 78 ASP A CA 1
ATOM 662 C C . ASP A 1 91 ? 38.178 57.119 74.275 1.00 9.67 78 ASP A C 1
ATOM 663 O O . ASP A 1 91 ? 37.690 57.169 75.400 1.00 11.72 78 ASP A O 1
ATOM 668 N N . VAL A 1 92 ? 38.320 55.988 73.600 1.00 9.60 79 VAL A N 1
ATOM 669 C CA . VAL A 1 92 ? 38.032 54.706 74.213 1.00 9.28 79 VAL A CA 1
ATOM 670 C C . VAL A 1 92 ? 39.232 53.794 74.023 1.00 9.60 79 VAL A C 1
ATOM 671 O O . VAL A 1 92 ? 39.825 53.759 72.948 1.00 9.59 79 VAL A O 1
ATOM 675 N N . LEU A 1 93 ? 39.571 53.077 75.073 1.00 9.13 80 LEU A N 1
ATOM 676 C CA . LEU A 1 93 ? 40.616 52.062 75.045 1.00 7.96 80 LEU A CA 1
ATOM 677 C C . LEU A 1 93 ? 39.940 50.713 75.059 1.00 8.48 80 LEU A C 1
ATOM 678 O O . LEU A 1 93 ? 39.040 50.475 75.881 1.00 9.45 80 LEU A O 1
ATOM 683 N N . VAL A 1 94 ? 40.366 49.834 74.160 1.00 7.80 81 VAL A N 1
ATOM 684 C CA . VAL A 1 94 ? 39.896 48.450 74.137 1.00 8.17 81 VAL A CA 1
ATOM 685 C C . VAL A 1 94 ? 41.079 47.602 74.596 1.00 8.25 81 VAL A C 1
ATOM 686 O O . VAL A 1 94 ? 42.101 47.528 73.917 1.00 8.72 81 VAL A O 1
ATOM 690 N N . GLY A 1 95 ? 40.936 46.950 75.739 1.00 8.59 82 GLY A N 1
ATOM 691 C CA . GLY A 1 95 ? 41.971 46.096 76.291 1.00 8.39 82 GLY A CA 1
ATOM 692 C C . GLY A 1 95 ? 41.567 44.646 76.191 1.00 8.99 82 GLY A C 1
ATOM 693 O O . GLY A 1 95 ? 40.459 44.265 76.573 1.00 9.82 82 GLY A O 1
ATOM 694 N N . ILE A 1 96 ? 42.465 43.824 75.686 1.00 8.55 83 ILE A N 1
ATOM 695 C CA . ILE A 1 96 ? 42.209 42.396 75.501 1.00 9.51 83 ILE A CA 1
ATOM 696 C C . ILE A 1 96 ? 43.094 41.607 76.434 1.00 9.90 83 ILE A C 1
ATOM 697 O O . ILE A 1 96 ? 44.316 41.704 76.372 1.00 10.31 83 ILE A O 1
ATOM 702 N N . SER A 1 97 ? 42.476 40.857 77.342 1.00 9.77 84 SER A N 1
ATOM 703 C CA . SER A 1 97 ? 43.203 40.046 78.338 1.00 10.17 84 SER A CA 1
ATOM 704 C C . SER A 1 97 ? 42.316 38.921 78.791 1.00 10.32 84 SER A C 1
ATOM 705 O O . SER A 1 97 ? 41.247 39.179 79.339 1.00 11.02 84 SER A O 1
ATOM 708 N N . GLY A 1 98 ? 42.753 37.679 78.599 1.00 11.49 85 GLY A N 1
ATOM 709 C CA . GLY A 1 98 ? 41.939 36.543 78.978 1.00 11.70 85 GLY A CA 1
ATOM 710 C C . GLY A 1 98 ? 41.575 36.518 80.451 1.00 11.28 85 GLY A C 1
ATOM 711 O O . GLY A 1 98 ? 40.397 36.416 80.844 1.00 12.58 85 GLY A O 1
ATOM 712 N N . SER A 1 99 ? 42.604 36.645 81.283 1.00 11.80 86 SER A N 1
ATOM 713 C CA . SER A 1 99 ? 42.423 36.641 82.730 1.00 12.28 86 SER A CA 1
ATOM 714 C C . SER A 1 99 ? 41.896 37.958 83.253 1.00 12.05 86 SER A C 1
ATOM 715 O O . SER A 1 99 ? 41.321 38.001 84.337 1.00 12.83 86 SER A O 1
ATOM 718 N N . GLY A 1 100 ? 42.082 39.044 82.484 1.00 11.32 87 GLY A N 1
ATOM 719 C CA . GLY A 1 100 ? 41.815 40.376 82.997 1.00 11.50 87 GLY A CA 1
ATOM 720 C C . GLY A 1 100 ? 42.809 40.817 84.073 1.00 10.77 87 GLY A C 1
ATOM 721 O O . GLY A 1 100 ? 42.562 41.819 84.764 1.00 11.51 87 GLY A O 1
ATOM 722 N N . GLU A 1 101 ? 43.954 40.121 84.165 1.00 11.04 88 GLU A N 1
ATOM 723 C CA . GLU A 1 101 ? 44.981 40.429 85.184 1.00 11.07 88 GLU A CA 1
ATOM 724 C C . GLU A 1 101 ? 46.325 40.769 84.562 1.00 11.71 88 GLU A C 1
ATOM 725 O O . GLU A 1 101 ? 47.263 41.117 85.285 1.00 14.23 88 GLU A O 1
ATOM 731 N N . THR A 1 102 ? 46.408 40.699 83.236 1.00 11.07 89 THR A N 1
ATOM 732 C CA . THR A 1 102 ? 47.654 40.923 82.512 1.00 11.37 89 THR A CA 1
ATOM 733 C C . THR A 1 102 ? 48.251 42.243 82.964 1.00 11.33 89 THR A C 1
ATOM 734 O O . THR A 1 102 ? 47.634 43.299 82.793 1.00 11.45 89 THR A O 1
ATOM 738 N N . THR A 1 103 ? 49.447 42.201 83.553 1.00 12.92 90 THR A N 1
ATOM 739 C CA . THR A 1 103 ? 49.935 43.344 84.318 1.00 13.36 90 THR A CA 1
ATOM 740 C C . THR A 1 103 ? 50.060 44.610 83.477 1.00 12.49 90 THR A C 1
ATOM 741 O O . THR A 1 103 ? 49.570 45.689 83.861 1.00 12.44 90 THR A O 1
ATOM 745 N N . SER A 1 104 ? 50.672 44.484 82.309 1.00 11.65 91 SER A N 1
ATOM 746 C CA . SER A 1 104 ? 50.887 45.673 81.492 1.00 11.78 91 SER A CA 1
ATOM 747 C C . SER A 1 104 ? 49.561 46.291 81.039 1.00 11.32 91 SER A C 1
ATOM 748 O O . SER A 1 104 ? 49.412 47.514 81.035 1.00 12.43 91 SER A O 1
ATOM 751 N N . VAL A 1 105 ? 48.594 45.437 80.722 1.00 11.02 92 VAL A N 1
ATOM 752 C CA . VAL A 1 105 ? 47.300 45.890 80.219 1.00 10.63 92 VAL A CA 1
ATOM 753 C C . VAL A 1 105 ? 46.501 46.548 81.348 1.00 10.33 92 VAL A C 1
ATOM 754 O O . VAL A 1 105 ? 45.907 47.616 81.160 1.00 9.66 92 VAL A O 1
ATOM 758 N N . VAL A 1 106 ? 46.536 45.956 82.541 1.00 10.11 93 VAL A N 1
ATOM 759 C CA . VAL A 1 106 ? 45.879 46.575 83.690 1.00 9.42 93 VAL A CA 1
ATOM 760 C C . VAL A 1 106 ? 46.501 47.934 84.034 1.00 10.31 93 VAL A C 1
ATOM 761 O O . VAL A 1 106 ? 45.785 48.923 84.245 1.00 10.24 93 VAL A O 1
ATOM 765 N N . ASN A 1 107 ? 47.834 48.000 84.050 1.00 9.22 94 ASN A N 1
ATOM 766 C CA . ASN A 1 107 ? 48.494 49.256 84.419 1.00 11.40 94 ASN A CA 1
ATOM 767 C C . ASN A 1 107 ? 48.191 50.374 83.409 1.00 11.54 94 ASN A C 1
ATOM 768 O O . ASN A 1 107 ? 47.892 51.518 83.800 1.00 11.93 94 ASN A O 1
ATOM 773 N N . ILE A 1 108 ? 48.265 50.051 82.119 1.00 11.04 95 ILE A N 1
ATOM 774 C CA . ILE A 1 108 ? 47.966 51.026 81.069 1.00 11.15 95 ILE A CA 1
ATOM 775 C C . ILE A 1 108 ? 46.504 51.454 81.151 1.00 10.27 95 ILE A C 1
ATOM 776 O O . ILE A 1 108 ? 46.199 52.650 81.013 1.00 10.31 95 ILE A O 1
ATOM 781 N N . SER A 1 109 ? 45.604 50.503 81.418 1.00 9.73 96 SER A N 1
ATOM 782 C CA . SER A 1 109 ? 44.181 50.816 81.458 1.00 10.12 96 SER A CA 1
ATOM 783 C C . SER A 1 109 ? 43.859 51.692 82.647 1.00 10.69 96 SER A C 1
ATOM 784 O O . SER A 1 109 ? 43.033 52.597 82.522 1.00 11.54 96 SER A O 1
ATOM 787 N N . LYS A 1 110 ? 44.523 51.469 83.784 1.00 11.21 97 LYS A N 1
ATOM 788 C CA . LYS A 1 110 ? 44.343 52.368 84.930 1.00 12.50 97 LYS A CA 1
ATOM 789 C C . LYS A 1 110 ? 44.788 53.793 84.583 1.00 12.64 97 LYS A C 1
ATOM 790 O O . LYS A 1 110 ? 44.097 54.769 84.921 1.00 13.21 97 LYS A O 1
ATOM 796 N N . LYS A 1 111 ? 45.917 53.939 83.906 1.00 12.10 98 LYS A N 1
ATOM 797 C CA . LYS A 1 111 ? 46.366 55.270 83.509 1.00 12.74 98 LYS A CA 1
ATOM 798 C C . LYS A 1 111 ? 45.364 55.925 82.555 1.00 10.89 98 LYS A C 1
ATOM 799 O O . LYS A 1 111 ? 45.039 57.106 82.699 1.00 11.89 98 LYS A O 1
ATOM 805 N N . ALA A 1 112 ? 44.847 55.161 81.596 1.00 9.58 99 ALA A N 1
ATOM 806 C CA . ALA A 1 112 ? 43.828 55.674 80.693 1.00 9.71 99 ALA A CA 1
ATOM 807 C C . ALA A 1 112 ? 42.552 56.115 81.421 1.00 9.69 99 ALA A C 1
ATOM 808 O O . ALA A 1 112 ? 41.995 57.184 81.105 1.00 10.07 99 ALA A O 1
ATOM 810 N N . LYS A 1 113 ? 42.118 55.316 82.398 1.00 10.81 100 LYS A N 1
ATOM 811 C CA . LYS A 1 113 ? 40.944 55.640 83.206 1.00 12.38 100 LYS A CA 1
ATOM 812 C C . LYS A 1 113 ? 41.187 56.923 83.998 1.00 12.84 100 LYS A C 1
ATOM 813 O O . LYS A 1 113 ? 40.295 57.789 84.092 1.00 14.23 100 LYS A O 1
ATOM 819 N N . ASP A 1 114 ? 42.397 57.101 84.517 1.00 12.18 101 ASP A N 1
ATOM 820 C CA . ASP A 1 114 ? 42.726 58.337 85.252 1.00 13.81 101 ASP A CA 1
ATOM 821 C C . ASP A 1 114 ? 42.719 59.582 84.363 1.00 13.60 101 ASP A C 1
ATOM 822 O O . ASP A 1 114 ? 42.311 60.665 84.785 1.00 15.66 101 ASP A O 1
ATOM 827 N N . ILE A 1 115 ? 43.153 59.426 83.110 1.00 11.83 102 ILE A N 1
ATOM 828 C CA . ILE A 1 115 ? 43.043 60.489 82.097 1.00 12.20 102 ILE A CA 1
ATOM 829 C C . ILE A 1 115 ? 41.580 60.795 81.759 1.00 12.34 102 ILE A C 1
ATOM 830 O O . ILE A 1 115 ? 41.231 61.924 81.362 1.00 13.70 102 ILE A O 1
ATOM 835 N N . GLY A 1 116 ? 40.735 59.778 81.902 1.00 11.75 103 GLY A N 1
ATOM 836 C CA . GLY A 1 116 ? 39.315 59.892 81.659 1.00 11.46 103 GLY A CA 1
ATOM 837 C C . GLY A 1 116 ? 38.795 59.211 80.405 1.00 11.66 103 GLY A C 1
ATOM 838 O O . GLY A 1 116 ? 37.630 59.349 80.066 1.00 12.89 103 GLY A O 1
ATOM 839 N N . SER A 1 117 ? 39.658 58.493 79.693 1.00 11.04 104 SER A N 1
ATOM 840 C CA . SER A 1 117 ? 39.197 57.644 78.611 1.00 10.57 104 SER A CA 1
ATOM 841 C C . SER A 1 117 ? 38.201 56.611 79.106 1.00 10.51 104 SER A C 1
ATOM 842 O O . SER A 1 117 ? 38.277 56.160 80.254 1.00 12.14 104 SER A O 1
ATOM 846 N N . LYS A 1 118 ? 37.302 56.192 78.227 1.00 10.60 105 LYS A N 1
ATOM 847 C CA . LYS A 1 118 ? 36.472 55.030 78.517 1.00 11.77 105 LYS A CA 1
ATOM 848 C C . LYS A 1 118 ? 37.250 53.743 78.205 1.00 10.88 105 LYS A C 1
ATOM 849 O O . LYS A 1 118 ? 38.266 53.777 77.491 1.00 10.78 105 LYS A O 1
ATOM 855 N N . LEU A 1 119 ? 36.765 52.616 78.724 1.00 10.53 106 LEU A N 1
ATOM 856 C CA . LEU A 1 119 ? 37.464 51.345 78.604 1.00 9.16 106 LEU A CA 1
ATOM 857 C C . LEU A 1 119 ? 36.478 50.229 78.309 1.00 9.87 106 LEU A C 1
ATOM 858 O O . LEU A 1 119 ? 35.454 50.092 78.997 1.00 10.01 106 LEU A O 1
ATOM 863 N N . VAL A 1 120 ? 36.768 49.474 77.257 1.00 9.22 107 VAL A N 1
ATOM 864 C CA . VAL A 1 120 ? 36.105 48.221 76.971 1.00 9.38 107 VAL A CA 1
ATOM 865 C C . VAL A 1 120 ? 37.078 47.117 77.296 1.00 9.49 107 VAL A C 1
ATOM 866 O O . VAL A 1 120 ? 38.196 47.097 76.763 1.00 10.98 107 VAL A O 1
ATOM 870 N N . ALA A 1 121 ? 36.655 46.179 78.146 1.00 9.42 108 ALA A N 1
ATOM 871 C CA . ALA A 1 121 ? 37.482 45.021 78.472 1.00 10.03 108 ALA A CA 1
ATOM 872 C C . ALA A 1 121 ? 36.966 43.825 77.710 1.00 10.44 108 ALA A C 1
ATOM 873 O O . ALA A 1 121 ? 35.816 43.455 77.868 1.00 12.13 108 ALA A O 1
ATOM 875 N N . VAL A 1 122 ? 37.822 43.220 76.886 1.00 9.28 109 VAL A N 1
ATOM 876 C CA . VAL A 1 122 ? 37.518 41.957 76.214 1.00 9.62 109 VAL A CA 1
ATOM 877 C C . VAL A 1 122 ? 38.275 40.893 76.995 1.00 9.62 109 VAL A C 1
ATOM 878 O O . VAL A 1 122 ? 39.506 40.811 76.914 1.00 9.62 109 VAL A O 1
ATOM 882 N N . THR A 1 123 ? 37.528 40.104 77.752 1.00 10.33 110 THR A N 1
ATOM 883 C CA . THR A 1 123 ? 38.120 39.254 78.783 1.00 10.62 110 THR A CA 1
ATOM 884 C C . THR A 1 123 ? 37.248 38.048 79.062 1.00 11.26 110 THR A C 1
ATOM 885 O O . THR A 1 123 ? 36.045 38.082 78.789 1.00 11.91 110 THR A O 1
ATOM 889 N N . GLY A 1 124 ? 37.845 36.998 79.636 1.00 11.79 111 GLY A N 1
ATOM 890 C CA . GLY A 1 124 ? 37.082 35.837 80.039 1.00 13.18 111 GLY A CA 1
ATOM 891 C C . GLY A 1 124 ? 36.577 35.938 81.467 1.00 14.79 111 GLY A C 1
ATOM 892 O O . GLY A 1 124 ? 35.807 35.075 81.900 1.00 17.55 111 GLY A O 1
ATOM 893 N N . LYS A 1 125 ? 36.974 36.976 82.204 1.00 14.66 112 LYS A N 1
ATOM 894 C CA . LYS A 1 125 ? 36.685 37.050 83.639 1.00 15.57 112 LYS A CA 1
ATOM 895 C C . LYS A 1 125 ? 35.970 38.334 83.993 1.00 15.93 112 LYS A C 1
ATOM 896 O O . LYS A 1 125 ? 36.588 39.402 84.049 1.00 14.85 112 LYS A O 1
ATOM 902 N N . ARG A 1 126 ? 34.659 38.227 84.237 1.00 16.62 113 ARG A N 1
ATOM 903 C CA . ARG A 1 126 ? 33.820 39.410 84.501 1.00 18.42 113 ARG A CA 1
ATOM 904 C C . ARG A 1 126 ? 34.186 40.149 85.797 1.00 18.43 113 ARG A C 1
ATOM 905 O O . ARG A 1 126 ? 33.884 41.330 85.937 1.00 18.59 113 ARG A O 1
ATOM 919 N N . ASP A 1 127 ? 34.884 39.450 86.691 1.00 18.24 114 ASP A N 1
ATOM 920 C CA . ASP A 1 127 ? 35.274 39.979 87.996 1.00 19.63 114 ASP A CA 1
ATOM 921 C C . ASP A 1 127 ? 36.750 40.369 88.129 1.00 18.35 114 ASP A C 1
ATOM 922 O O . ASP A 1 127 ? 37.246 40.646 89.230 1.00 19.25 114 ASP A O 1
ATOM 927 N N . SER A 1 128 ? 37.440 40.396 87.004 1.00 16.24 115 SER A N 1
ATOM 928 C CA . SER A 1 128 ? 38.874 40.662 86.983 1.00 14.40 115 SER A CA 1
ATOM 929 C C . SER A 1 128 ? 39.230 42.116 87.244 1.00 13.91 115 SER A C 1
ATOM 930 O O . SER A 1 128 ? 38.377 42.990 87.154 1.00 14.37 115 SER A O 1
ATOM 933 N N . SER A 1 129 ? 40.507 42.383 87.526 1.00 13.83 116 SER A N 1
ATOM 934 C CA . SER A 1 129 ? 40.980 43.754 87.669 1.00 14.34 116 SER A CA 1
ATOM 935 C C . SER A 1 129 ? 40.599 44.620 86.443 1.00 13.46 116 SER A C 1
ATOM 936 O O . SER A 1 129 ? 40.171 45.766 86.590 1.00 14.17 116 SER A O 1
ATOM 939 N N . LEU A 1 130 ? 40.798 44.098 85.232 1.00 12.84 117 LEU A N 1
ATOM 940 C CA . LEU A 1 130 ? 40.502 44.882 84.052 1.00 12.26 117 LEU A CA 1
ATOM 941 C C . LEU A 1 130 ? 39.010 45.154 83.938 1.00 12.92 117 LEU A C 1
ATOM 942 O O . LEU A 1 130 ? 38.606 46.291 83.646 1.00 13.26 117 LEU A O 1
ATOM 947 N N . ALA A 1 131 ? 38.194 44.125 84.168 1.00 12.73 118 ALA A N 1
ATOM 948 C CA . ALA A 1 131 ? 36.738 44.260 84.061 1.00 12.93 118 ALA A CA 1
ATOM 949 C C . ALA A 1 131 ? 36.188 45.263 85.060 1.00 14.11 118 ALA A C 1
ATOM 950 O O . ALA A 1 131 ? 35.309 46.056 84.717 1.00 14.51 118 ALA A O 1
ATOM 952 N N . LYS A 1 132 ? 36.720 45.257 86.286 1.00 14.90 119 LYS A N 1
ATOM 953 C CA . LYS A 1 132 ? 36.223 46.187 87.305 1.00 16.31 119 LYS A CA 1
ATOM 954 C C . LYS A 1 132 ? 36.420 47.643 86.948 1.00 16.93 119 LYS A C 1
ATOM 955 O O . LYS A 1 132 ? 35.661 48.493 87.407 1.00 17.98 119 LYS A O 1
ATOM 961 N N . MET A 1 133 ? 37.424 47.946 86.124 1.00 15.66 120 MET A N 1
ATOM 962 C CA . MET A 1 133 ? 37.687 49.301 85.660 1.00 16.35 120 MET A CA 1
ATOM 963 C C . MET A 1 133 ? 36.875 49.701 84.429 1.00 14.95 120 MET A C 1
ATOM 964 O O . MET A 1 133 ? 36.845 50.877 84.070 1.00 15.84 120 MET A O 1
ATOM 969 N N . ALA A 1 134 ? 36.230 48.738 83.786 1.00 13.21 121 ALA A N 1
ATOM 970 C CA . ALA A 1 134 ? 35.739 48.945 82.426 1.00 12.38 121 ALA A CA 1
ATOM 971 C C . ALA A 1 134 ? 34.363 49.552 82.395 1.00 13.09 121 ALA A C 1
ATOM 972 O O . ALA A 1 134 ? 33.529 49.278 83.256 1.00 14.99 121 ALA A O 1
ATOM 974 N N . ASP A 1 135 ? 34.121 50.366 81.383 1.00 11.50 122 ASP A N 1
ATOM 975 C CA . ASP A 1 135 ? 32.777 50.848 81.125 1.00 12.38 122 ASP A CA 1
ATOM 976 C C . ASP A 1 135 ? 31.887 49.784 80.517 1.00 12.88 122 ASP A C 1
ATOM 977 O O . ASP A 1 135 ? 30.660 49.766 80.769 1.00 15.99 122 ASP A O 1
ATOM 982 N N . VAL A 1 136 ? 32.479 48.909 79.701 1.00 12.09 123 VAL A N 1
ATOM 983 C CA . VAL A 1 136 ? 31.788 47.797 79.069 1.00 12.15 123 VAL A CA 1
ATOM 984 C C . VAL A 1 136 ? 32.696 46.592 79.234 1.00 11.30 123 VAL A C 1
ATOM 985 O O . VAL A 1 136 ? 33.901 46.650 78.913 1.00 12.05 123 VAL A O 1
ATOM 989 N N . VAL A 1 137 ? 32.135 45.524 79.781 1.00 12.10 124 VAL A N 1
ATOM 990 C CA . VAL A 1 137 ? 32.852 44.273 79.994 1.00 12.32 124 VAL A CA 1
ATOM 991 C C . VAL A 1 137 ? 32.295 43.277 78.986 1.00 12.77 124 VAL A C 1
ATOM 992 O O . VAL A 1 137 ? 31.152 42.813 79.127 1.00 13.67 124 VAL A O 1
ATOM 996 N N . MET A 1 138 ? 33.079 42.996 77.945 1.00 12.13 125 MET A N 1
ATOM 997 C CA . MET A 1 138 ? 32.669 42.105 76.888 1.00 11.81 125 MET A CA 1
ATOM 998 C C . MET A 1 138 ? 33.245 40.729 77.175 1.00 11.52 125 MET A C 1
ATOM 999 O O . MET A 1 138 ? 34.445 40.486 76.982 1.00 12.51 125 MET A O 1
ATOM 1004 N N . VAL A 1 139 ? 32.404 39.852 77.725 1.00 12.96 126 VAL A N 1
ATOM 1005 C CA . VAL A 1 139 ? 32.887 38.569 78.201 1.00 13.33 126 VAL A CA 1
ATOM 1006 C C . VAL A 1 139 ? 32.968 37.582 77.066 1.00 13.06 126 VAL A C 1
ATOM 1007 O O . VAL A 1 139 ? 31.985 37.299 76.385 1.00 14.94 126 VAL A O 1
ATOM 1011 N N . VAL A 1 140 ? 34.180 37.103 76.831 1.00 11.47 127 VAL A N 1
ATOM 1012 C CA . VAL A 1 140 ? 34.455 36.064 75.858 1.00 12.87 127 VAL A CA 1
ATOM 1013 C C . VAL A 1 140 ? 35.259 35.033 76.611 1.00 14.13 127 VAL A C 1
ATOM 1014 O O . VAL A 1 140 ? 36.397 35.288 76.974 1.00 14.21 127 VAL A O 1
ATOM 1018 N N . LYS A 1 141 ? 34.648 33.891 76.904 1.00 16.69 128 LYS A N 1
ATOM 1019 C CA . LYS A 1 141 ? 35.312 32.853 77.729 1.00 17.92 128 LYS A CA 1
ATOM 1020 C C . LYS A 1 141 ? 36.394 32.111 76.991 1.00 17.18 128 LYS A C 1
ATOM 1021 O O . LYS A 1 141 ? 36.271 31.860 75.794 1.00 21.13 128 LYS A O 1
ATOM 1027 N N . GLY A 1 142 ? 37.426 31.691 77.718 1.00 15.91 129 GLY A N 1
ATOM 1028 C CA . GLY A 1 142 ? 38.333 30.674 77.229 1.00 17.19 129 GLY A CA 1
ATOM 1029 C C . GLY A 1 142 ? 37.800 29.318 77.653 1.00 18.14 129 GLY A C 1
ATOM 1030 O O . GLY A 1 142 ? 37.353 28.553 76.832 1.00 19.33 129 GLY A O 1
ATOM 1031 N N . LYS A 1 143 ? 37.860 29.040 78.948 1.00 19.49 130 LYS A N 1
ATOM 1032 C CA . LYS A 1 143 ? 37.327 27.793 79.510 1.00 18.98 130 LYS A CA 1
ATOM 1033 C C . LYS A 1 143 ? 35.814 27.885 79.750 1.00 19.80 130 LYS A C 1
ATOM 1034 O O . LYS A 1 143 ? 35.302 28.900 80.274 1.00 21.03 130 LYS A O 1
ATOM 1040 N N . MET A 1 144 ? 35.090 26.832 79.387 1.00 19.74 131 MET A N 1
ATOM 1041 C CA . MET A 1 144 ? 33.645 26.757 79.631 1.00 20.57 131 MET A CA 1
ATOM 1042 C C . MET A 1 144 ? 33.337 26.183 81.001 1.00 20.59 131 MET A C 1
ATOM 1043 O O . MET A 1 144 ? 34.188 25.534 81.601 1.00 18.90 131 MET A O 1
ATOM 1048 N N . LYS A 1 145 ? 32.113 26.442 81.469 1.00 21.21 132 LYS A N 1
ATOM 1049 C CA . LYS A 1 145 ? 31.624 26.014 82.777 1.00 21.78 132 LYS A CA 1
ATOM 1050 C C . LYS A 1 145 ? 31.898 24.523 83.008 1.00 20.17 132 LYS A C 1
ATOM 1051 O O . LYS A 1 145 ? 32.417 24.127 84.061 1.00 20.93 132 LYS A O 1
ATOM 1054 N N . GLN A 1 146 ? 31.588 23.719 81.995 1.00 18.75 133 GLN A N 1
ATOM 1055 C CA . GLN A 1 146 ? 31.656 22.266 82.111 1.00 17.50 133 GLN A CA 1
ATOM 1056 C C . GLN A 1 146 ? 33.073 21.711 81.905 1.00 15.96 133 GLN A C 1
ATOM 1057 O O . GLN A 1 146 ? 33.280 20.502 82.059 1.00 15.34 133 GLN A O 1
ATOM 1063 N N . GLU A 1 147 ? 34.039 22.559 81.538 1.00 14.09 134 GLU A N 1
ATOM 1064 C CA . GLU A 1 147 ? 35.405 22.082 81.286 1.00 12.96 134 GLU A CA 1
ATOM 1065 C C . GLU A 1 147 ? 36.345 22.183 82.478 1.00 12.84 134 GLU A C 1
ATOM 1066 O O . GLU A 1 147 ? 36.301 23.157 83.208 1.00 15.18 134 GLU A O 1
ATOM 1072 N N . ARG A 1 148 ? 37.218 21.197 82.639 1.00 12.71 135 ARG A N 1
ATOM 1073 C CA . ARG A 1 148 ? 38.350 21.275 83.583 1.00 13.07 135 ARG A CA 1
ATOM 1074 C C . ARG A 1 148 ? 39.519 21.972 82.897 1.00 13.62 135 ARG A C 1
ATOM 1075 O O . ARG A 1 148 ? 39.883 21.642 81.754 1.00 12.57 135 ARG A O 1
ATOM 1083 N N . ASP A 1 149 ? 40.121 22.925 83.603 1.00 14.22 136 ASP A N 1
ATOM 1084 C CA . ASP A 1 149 ? 41.203 23.684 83.006 1.00 15.56 136 ASP A CA 1
ATOM 1085 C C . ASP A 1 149 ? 42.394 22.836 82.615 1.00 14.62 136 ASP A C 1
ATOM 1086 O O . ASP A 1 149 ? 42.974 23.048 81.544 1.00 13.87 136 ASP A O 1
ATOM 1091 N N . GLU A 1 150 ? 42.746 21.859 83.445 1.00 14.71 137 GLU A N 1
ATOM 1092 C CA . GLU A 1 150 ? 43.891 21.002 83.182 1.00 17.65 137 GLU A CA 1
ATOM 1093 C C . GLU A 1 150 ? 43.742 20.210 81.890 1.00 16.83 137 GLU A C 1
ATOM 1094 O O . GLU A 1 150 ? 44.714 19.980 81.170 1.00 18.59 137 GLU A O 1
ATOM 1100 N N . ILE A 1 151 ? 42.523 19.750 81.610 1.00 13.78 138 ILE A N 1
ATOM 1101 C CA . ILE A 1 151 ? 42.302 18.959 80.409 1.00 12.32 138 ILE A CA 1
ATOM 1102 C C . ILE A 1 151 ? 42.320 19.880 79.193 1.00 11.65 138 ILE A C 1
ATOM 1103 O O . ILE A 1 151 ? 42.939 19.554 78.174 1.00 12.93 138 ILE A O 1
ATOM 1108 N N . LEU A 1 152 ? 41.619 21.006 79.288 1.00 10.49 139 LEU A N 1
ATOM 1109 C CA . LEU A 1 152 ? 41.609 21.976 78.195 1.00 10.35 139 LEU A CA 1
ATOM 1110 C C . LEU A 1 152 ? 43.020 22.468 77.866 1.00 10.95 139 LEU A C 1
ATOM 1111 O O . LEU A 1 152 ? 43.369 22.557 76.695 1.00 11.06 139 LEU A O 1
ATOM 1116 N N . SER A 1 153 ? 43.839 22.745 78.885 1.00 11.48 140 SER A N 1
ATOM 1117 C CA . SER A 1 153 ? 45.132 23.360 78.662 1.00 12.39 140 SER A CA 1
ATOM 1118 C C . SER A 1 153 ? 46.131 22.424 78.000 1.00 11.46 140 SER A C 1
ATOM 1119 O O . SER A 1 153 ? 47.148 22.871 77.428 1.00 12.19 140 SER A O 1
ATOM 1123 N N . GLN A 1 154 ? 45.870 21.114 78.053 1.00 11.11 141 GLN A N 1
ATOM 1124 C CA . GLN A 1 154 ? 46.732 20.169 77.342 1.00 11.93 141 GLN A CA 1
ATOM 1125 C C . GLN A 1 154 ? 46.645 20.333 75.808 1.00 12.14 141 GLN A C 1
ATOM 1126 O O . GLN A 1 154 ? 47.618 20.126 75.102 1.00 14.49 141 GLN A O 1
ATOM 1132 N N . LEU A 1 155 ? 45.469 20.707 75.312 1.00 10.95 142 LEU A N 1
ATOM 1133 C CA . LEU A 1 155 ? 45.256 20.972 73.884 1.00 10.62 142 LEU A CA 1
ATOM 1134 C C . LEU A 1 155 ? 45.460 22.442 73.563 1.00 11.01 142 LEU A C 1
ATOM 1135 O O . LEU A 1 155 ? 45.944 22.752 72.485 1.00 11.34 142 LEU A O 1
ATOM 1140 N N . ALA A 1 156 ? 45.093 23.317 74.499 1.00 9.73 143 ALA A N 1
ATOM 1141 C CA . ALA A 1 156 ? 44.981 24.770 74.267 1.00 9.37 143 ALA A CA 1
ATOM 1142 C C . ALA A 1 156 ? 45.693 25.471 75.418 1.00 9.23 143 ALA A C 1
ATOM 1143 O O . ALA A 1 156 ? 45.060 25.999 76.333 1.00 10.25 143 ALA A O 1
ATOM 1145 N N . PRO A 1 157 ? 47.030 25.432 75.418 1.00 9.49 144 PRO A N 1
ATOM 1146 C CA . PRO A 1 157 ? 47.777 25.928 76.581 1.00 9.55 144 PRO A CA 1
ATOM 1147 C C . PRO A 1 157 ? 47.775 27.449 76.669 1.00 8.82 144 PRO A C 1
ATOM 1148 O O . PRO A 1 157 ? 47.598 28.145 75.638 1.00 9.51 144 PRO A O 1
ATOM 1152 N N . LEU A 1 158 ? 48.032 27.967 77.865 1.00 10.66 145 LEU A N 1
ATOM 1153 C CA . LEU A 1 158 ? 48.359 29.375 78.055 1.00 11.85 145 LEU A CA 1
ATOM 1154 C C . LEU A 1 158 ? 47.297 30.304 77.491 1.00 13.36 145 LEU A C 1
ATOM 1155 O O . LEU A 1 158 ? 47.622 31.359 76.955 1.00 15.10 145 LEU A O 1
ATOM 1160 N N . GLY A 1 159 ? 46.040 29.926 77.600 1.00 12.88 146 GLY A N 1
ATOM 1161 C CA . GLY A 1 159 ? 44.997 30.851 77.142 1.00 12.61 146 GLY A CA 1
ATOM 1162 C C . GLY A 1 159 ? 44.708 30.861 75.635 1.00 12.00 146 GLY A C 1
ATOM 1163 O O . GLY A 1 159 ? 43.988 31.740 75.149 1.00 12.52 146 GLY A O 1
ATOM 1164 N N . THR A 1 160 ? 45.215 29.875 74.904 1.00 10.74 147 THR A N 1
ATOM 1165 C CA . THR A 1 160 ? 44.926 29.720 73.474 1.00 9.61 147 THR A CA 1
ATOM 1166 C C . THR A 1 160 ? 43.447 29.784 73.146 1.00 9.23 147 THR A C 1
ATOM 1167 O O . THR A 1 160 ? 43.066 30.404 72.161 1.00 9.53 147 THR A O 1
ATOM 1171 N N . MET A 1 161 ? 42.617 29.096 73.917 1.00 9.27 148 MET A N 1
ATOM 1172 C CA . MET A 1 161 ? 41.199 29.104 73.573 1.00 9.20 148 MET A CA 1
ATOM 1173 C C . MET A 1 161 ? 40.561 30.478 73.716 1.00 9.48 148 MET A C 1
ATOM 1174 O O . MET A 1 161 ? 39.780 30.871 72.858 1.00 9.76 148 MET A O 1
ATOM 1179 N N . PHE A 1 162 ? 40.900 31.214 74.769 1.00 9.90 149 PHE A N 1
ATOM 1180 C CA . PHE A 1 162 ? 40.436 32.596 74.871 1.00 9.52 149 PHE A CA 1
ATOM 1181 C C . PHE A 1 162 ? 40.891 33.386 73.630 1.00 9.11 149 PHE A C 1
ATOM 1182 O O . PHE A 1 162 ? 40.114 34.149 73.032 1.00 9.96 149 PHE A O 1
ATOM 1190 N N . GLU A 1 163 ? 42.149 33.236 73.235 1.00 9.34 150 GLU A N 1
ATOM 1191 C CA . GLU A 1 163 ? 42.684 34.066 72.156 1.00 10.37 150 GLU A CA 1
ATOM 1192 C C . GLU A 1 163 ? 41.975 33.782 70.842 1.00 9.33 150 GLU A C 1
ATOM 1193 O O . GLU A 1 163 ? 41.547 34.698 70.158 1.00 9.74 150 GLU A O 1
ATOM 1199 N N . LEU A 1 164 ? 41.771 32.507 70.520 1.00 9.15 151 LEU A N 1
ATOM 1200 C CA . LEU A 1 164 ? 41.047 32.180 69.287 1.00 10.41 151 LEU A CA 1
ATOM 1201 C C . LEU A 1 164 ? 39.609 32.665 69.341 1.00 8.97 151 LEU A C 1
ATOM 1202 O O . LEU A 1 164 ? 39.084 33.189 68.365 1.00 10.07 151 LEU A O 1
ATOM 1207 N N . THR A 1 165 ? 38.973 32.502 70.482 1.00 9.14 152 THR A N 1
ATOM 1208 C CA . THR A 1 165 ? 37.574 32.879 70.575 1.00 8.48 152 THR A CA 1
ATOM 1209 C C . THR A 1 165 ? 37.439 34.402 70.489 1.00 8.46 152 THR A C 1
ATOM 1210 O O . THR A 1 165 ? 36.511 34.913 69.856 1.00 9.34 152 THR A O 1
ATOM 1214 N N . ALA A 1 166 ? 38.357 35.126 71.121 1.00 8.82 153 ALA A N 1
ATOM 1215 C CA . ALA A 1 166 ? 38.340 36.581 71.077 1.00 8.78 153 ALA A CA 1
ATOM 1216 C C . ALA A 1 166 ? 38.586 37.079 69.644 1.00 8.83 153 ALA A C 1
ATOM 1217 O O . ALA A 1 166 ? 37.919 38.007 69.177 1.00 9.56 153 ALA A O 1
ATOM 1219 N N . MET A 1 167 ? 39.511 36.448 68.926 1.00 9.02 154 MET A N 1
ATOM 1220 C CA . MET A 1 167 ? 39.753 36.818 67.543 1.00 9.88 154 MET A CA 1
ATOM 1221 C C . MET A 1 167 ? 38.494 36.620 66.718 1.00 9.61 154 MET A C 1
ATOM 1222 O O . MET A 1 167 ? 38.099 37.507 65.931 1.00 10.39 154 MET A O 1
ATOM 1227 N N . ILE A 1 168 ? 37.843 35.476 66.888 1.00 9.34 155 ILE A N 1
ATOM 1228 C CA . ILE A 1 168 ? 36.649 35.177 66.103 1.00 10.20 155 ILE A CA 1
ATOM 1229 C C . ILE A 1 168 ? 35.525 36.154 66.465 1.00 10.02 155 ILE A C 1
ATOM 1230 O O . ILE A 1 168 ? 34.831 36.686 65.583 1.00 9.89 155 ILE A O 1
ATOM 1235 N N . PHE A 1 169 ? 35.353 36.429 67.762 1.00 8.65 156 PHE A N 1
ATOM 1236 C CA . PHE A 1 169 ? 34.405 37.434 68.200 1.00 9.23 156 PHE A CA 1
ATOM 1237 C C . PHE A 1 169 ? 34.653 38.801 67.562 1.00 9.19 156 PHE A C 1
ATOM 1238 O O . PHE A 1 169 ? 33.717 39.470 67.102 1.00 9.67 156 PHE A O 1
ATOM 1246 N N . LEU A 1 170 ? 35.906 39.257 67.577 1.00 8.83 157 LEU A N 1
ATOM 1247 C CA . LEU A 1 170 ? 36.206 40.602 67.035 1.00 8.78 157 LEU A CA 1
ATOM 1248 C C . LEU A 1 170 ? 35.945 40.655 65.524 1.00 8.93 157 LEU A C 1
ATOM 1249 O O . LEU A 1 170 ? 35.479 41.682 65.010 1.00 9.18 157 LEU A O 1
ATOM 1254 N N . ASP A 1 171 ? 36.219 39.557 64.814 1.00 8.53 158 ASP A N 1
ATOM 1255 C CA . ASP A 1 171 ? 35.879 39.517 63.389 1.00 9.70 158 ASP A CA 1
ATOM 1256 C C . ASP A 1 171 ? 34.356 39.476 63.187 1.00 9.95 158 ASP A C 1
ATOM 1257 O O . ASP A 1 171 ? 33.833 40.092 62.243 1.00 10.37 158 ASP A O 1
ATOM 1262 N N . ALA A 1 172 ? 33.634 38.838 64.101 1.00 10.89 159 ALA A N 1
ATOM 1263 C CA . ALA A 1 172 ? 32.164 38.863 64.061 1.00 9.95 159 ALA A CA 1
ATOM 1264 C C . ALA A 1 172 ? 31.629 40.273 64.297 1.00 10.31 159 ALA A C 1
ATOM 1265 O O . ALA A 1 172 ? 30.643 40.708 63.654 1.00 12.10 159 ALA A O 1
ATOM 1267 N N . LEU A 1 173 ? 32.257 40.992 65.225 1.00 9.98 160 LEU A N 1
ATOM 1268 C CA . LEU A 1 173 ? 31.883 42.357 65.523 1.00 10.55 160 LEU A CA 1
ATOM 1269 C C . LEU A 1 173 ? 32.103 43.238 64.283 1.00 10.86 160 LEU A C 1
ATOM 1270 O O . LEU A 1 173 ? 31.269 44.098 63.974 1.00 11.14 160 LEU A O 1
ATOM 1275 N N . VAL A 1 174 ? 33.210 43.029 63.575 1.00 10.81 161 VAL A N 1
ATOM 1276 C CA . VAL A 1 174 ? 33.464 43.756 62.325 1.00 11.47 161 VAL A CA 1
ATOM 1277 C C . VAL A 1 174 ? 32.338 43.501 61.325 1.00 11.76 161 VAL A C 1
ATOM 1278 O O . VAL A 1 174 ? 31.850 44.427 60.701 1.00 10.74 161 VAL A O 1
ATOM 1282 N N . ALA A 1 175 ? 31.925 42.243 61.163 1.00 11.43 162 ALA A N 1
ATOM 1283 C CA . ALA A 1 175 ? 30.829 41.917 60.257 1.00 12.20 162 ALA A CA 1
ATOM 1284 C C . ALA A 1 175 ? 29.577 42.712 60.640 1.00 12.30 162 ALA A C 1
ATOM 1285 O O . ALA A 1 175 ? 28.852 43.213 59.769 1.00 12.78 162 ALA A O 1
ATOM 1287 N N . GLU A 1 176 ? 29.298 42.799 61.932 1.00 12.12 163 GLU A N 1
ATOM 1288 C CA . GLU A 1 176 ? 28.114 43.504 62.422 1.00 13.39 163 GLU A CA 1
ATOM 1289 C C . GLU A 1 176 ? 28.202 44.998 62.149 1.00 13.37 163 GLU A C 1
ATOM 1290 O O . GLU A 1 176 ? 27.235 45.615 61.672 1.00 14.51 163 GLU A O 1
ATOM 1296 N N . ILE A 1 177 ? 29.360 45.594 62.425 1.00 12.05 164 ILE A N 1
ATOM 1297 C CA . ILE A 1 177 ? 29.558 47.012 62.127 1.00 12.30 164 ILE A CA 1
ATOM 1298 C C . ILE A 1 177 ? 29.440 47.282 60.630 1.00 13.46 164 ILE A C 1
ATOM 1299 O O . ILE A 1 177 ? 28.837 48.284 60.225 1.00 13.66 164 ILE A O 1
ATOM 1304 N N . MET A 1 178 ? 29.957 46.390 59.799 1.00 13.90 165 MET A N 1
ATOM 1305 C CA . MET A 1 178 ? 29.818 46.599 58.352 1.00 15.01 165 MET A CA 1
ATOM 1306 C C . MET A 1 178 ? 28.359 46.648 57.947 1.00 15.19 165 MET A C 1
ATOM 1307 O O . MET A 1 178 ? 27.962 47.522 57.176 1.00 16.38 165 MET A O 1
ATOM 1312 N N . MET A 1 179 ? 27.573 45.712 58.466 1.00 15.92 166 MET A N 1
ATOM 1313 C CA . MET A 1 179 ? 26.133 45.689 58.202 1.00 18.14 166 MET A CA 1
ATOM 1314 C C . MET A 1 179 ? 25.483 47.002 58.636 1.00 18.49 166 MET A C 1
ATOM 1315 O O . MET A 1 179 ? 24.726 47.611 57.850 1.00 19.48 166 MET A O 1
ATOM 1323 N N . GLN A 1 180 ? 25.772 47.463 59.851 1.00 18.58 167 GLN A N 1
ATOM 1324 C CA . GLN A 1 180 ? 25.150 48.679 60.393 1.00 19.77 167 GLN A CA 1
ATOM 1325 C C . GLN A 1 180 ? 25.490 49.918 59.592 1.00 20.22 167 GLN A C 1
ATOM 1326 O O . GLN A 1 180 ? 24.645 50.814 59.433 1.00 21.62 167 GLN A O 1
ATOM 1332 N N . LYS A 1 181 ? 26.702 49.958 59.056 1.00 19.85 168 LYS A N 1
ATOM 1333 C CA . LYS A 1 181 ? 27.211 51.148 58.391 1.00 20.50 168 LYS A CA 1
ATOM 1334 C C . LYS A 1 181 ? 27.074 51.044 56.871 1.00 20.64 168 LYS A C 1
ATOM 1335 O O . LYS A 1 181 ? 27.496 51.949 56.135 1.00 21.60 168 LYS A O 1
ATOM 1341 N N . HIS A 1 182 ? 26.472 49.946 56.418 1.00 21.28 169 HIS A N 1
ATOM 1342 C CA . HIS A 1 182 ? 26.298 49.632 54.995 1.00 22.08 169 HIS A CA 1
ATOM 1343 C C . HIS A 1 182 ? 27.615 49.687 54.228 1.00 21.68 169 HIS A C 1
ATOM 1344 O O . HIS A 1 182 ? 27.708 50.245 53.140 1.00 22.56 169 HIS A O 1
ATOM 1351 N N . LEU A 1 183 ? 28.646 49.107 54.843 1.00 19.55 170 LEU A N 1
ATOM 1352 C CA . LEU A 1 183 ? 29.954 49.013 54.230 1.00 19.79 170 LEU A CA 1
ATOM 1353 C C . LEU A 1 183 ? 30.107 47.656 53.581 1.00 20.06 170 LEU A C 1
ATOM 1354 O O . LEU A 1 183 ? 29.567 46.669 54.077 1.00 22.34 170 LEU A O 1
ATOM 1359 N N . THR A 1 184 ? 30.824 47.620 52.466 1.00 19.51 171 THR A N 1
ATOM 1360 C CA . THR A 1 184 ? 31.066 46.386 51.733 1.00 19.80 171 THR A CA 1
ATOM 1361 C C . THR A 1 184 ? 32.550 46.076 51.754 1.00 18.69 171 THR A C 1
ATOM 1362 O O . THR A 1 184 ? 33.367 46.917 52.134 1.00 17.92 171 THR A O 1
ATOM 1366 N N . GLU A 1 185 ? 32.909 44.887 51.299 1.00 18.09 172 GLU A N 1
ATOM 1367 C CA . GLU A 1 185 ? 34.305 44.560 51.091 1.00 18.41 172 GLU A CA 1
ATOM 1368 C C . GLU A 1 185 ? 35.051 45.607 50.271 1.00 18.55 172 GLU A C 1
ATOM 1369 O O . GLU A 1 185 ? 36.196 45.944 50.573 1.00 18.08 172 GLU A O 1
ATOM 1375 N N . LYS A 1 186 ? 34.412 46.139 49.232 1.00 19.27 173 LYS A N 1
ATOM 1376 C CA . LYS A 1 186 ? 35.094 47.106 48.381 1.00 19.24 173 LYS A CA 1
ATOM 1377 C C . LYS A 1 186 ? 35.466 48.373 49.136 1.00 17.81 173 LYS A C 1
ATOM 1378 O O . LYS A 1 186 ? 36.511 48.983 48.863 1.00 17.76 173 LYS A O 1
ATOM 1381 N N . ASP A 1 187 ? 34.643 48.745 50.110 1.00 17.76 174 ASP A N 1
ATOM 1382 C CA . ASP A 1 187 ? 34.935 49.914 50.955 1.00 18.62 174 ASP A CA 1
ATOM 1383 C C . ASP A 1 187 ? 36.196 49.707 51.795 1.00 17.80 174 ASP A C 1
ATOM 1384 O O . ASP A 1 187 ? 37.003 50.618 51.950 1.00 18.40 174 ASP A O 1
ATOM 1389 N N . LEU A 1 188 ? 36.348 48.506 52.339 1.00 16.61 175 LEU A N 1
ATOM 1390 C CA . LEU A 1 188 ? 37.516 48.166 53.158 1.00 16.83 175 LEU A CA 1
ATOM 1391 C C . LEU A 1 188 ? 38.748 48.106 52.271 1.00 16.88 175 LEU A C 1
ATOM 1392 O O . LEU A 1 188 ? 39.851 48.594 52.639 1.00 16.19 175 LEU A O 1
ATOM 1397 N N . GLU A 1 189 ? 38.580 47.527 51.080 1.00 18.13 176 GLU A N 1
ATOM 1398 C CA . GLU A 1 189 ? 39.675 47.389 50.133 1.00 20.73 176 GLU A CA 1
ATOM 1399 C C . GLU A 1 189 ? 40.291 48.736 49.785 1.00 19.72 176 GLU A C 1
ATOM 1400 O O . GLU A 1 189 ? 41.504 48.842 49.593 1.00 20.89 176 GLU A O 1
ATOM 1406 N N . ALA A 1 190 ? 39.472 49.783 49.744 1.00 18.27 177 ALA A N 1
ATOM 1407 C CA . ALA A 1 190 ? 39.966 51.114 49.402 1.00 19.30 177 ALA A CA 1
ATOM 1408 C C . ALA A 1 190 ? 40.931 51.685 50.432 1.00 18.48 177 ALA A C 1
ATOM 1409 O O . ALA A 1 190 ? 41.767 52.529 50.101 1.00 20.12 177 ALA A O 1
ATOM 1411 N N . ARG A 1 191 ? 40.816 51.222 51.684 1.00 16.49 178 ARG A N 1
ATOM 1412 C CA . ARG A 1 191 ? 41.660 51.710 52.775 1.00 16.41 178 ARG A CA 1
ATOM 1413 C C . ARG A 1 191 ? 42.816 50.788 53.115 1.00 14.88 178 ARG A C 1
ATOM 1414 O O . ARG A 1 191 ? 43.748 51.203 53.814 1.00 15.94 178 ARG A O 1
ATOM 1422 N N . HIS A 1 192 ? 42.788 49.537 52.682 1.00 14.41 179 HIS A N 1
ATOM 1423 C CA . HIS A 1 192 ? 43.840 48.627 53.133 1.00 14.46 179 HIS A CA 1
ATOM 1424 C C . HIS A 1 192 ? 45.203 48.913 52.518 1.00 13.19 179 HIS A C 1
ATOM 1425 O O . HIS A 1 192 ? 45.326 49.358 51.358 1.00 14.01 179 HIS A O 1
ATOM 1432 N N . ALA A 1 193 ? 46.242 48.689 53.317 1.00 11.28 180 ALA A N 1
ATOM 1433 C CA . ALA A 1 193 ? 47.616 48.902 52.875 1.00 9.87 180 ALA A CA 1
ATOM 1434 C C . ALA A 1 193 ? 47.967 47.944 51.753 1.00 11.31 180 ALA A C 1
ATOM 1435 O O . ALA A 1 193 ? 47.547 46.789 51.771 1.00 14.73 180 ALA A O 1
ATOM 1437 N N . VAL A 1 194 ? 48.761 48.424 50.806 1.00 10.55 181 VAL A N 1
ATOM 1438 C CA . VAL A 1 194 ? 49.153 47.645 49.639 1.00 12.17 181 VAL A CA 1
ATOM 1439 C C . VAL A 1 194 ? 50.643 47.492 49.407 1.00 11.99 181 VAL A C 1
ATOM 1440 O O . VAL A 1 194 ? 51.062 46.681 48.558 1.00 13.83 181 VAL A O 1
ATOM 1444 N N . LEU A 1 195 ? 51.473 48.256 50.115 1.00 10.81 182 LEU A N 1
ATOM 1445 C CA . LEU A 1 195 ? 52.896 48.283 49.779 1.00 11.45 182 LEU A CA 1
ATOM 1446 C C . LEU A 1 195 ? 53.614 46.934 49.963 1.00 14.25 182 LEU A C 1
ATOM 1447 O O . LEU A 1 195 ? 54.382 46.524 49.080 1.00 16.61 182 LEU A O 1
ATOM 1452 N N . GLU A 1 196 ? 53.291 46.224 51.047 1.00 15.17 183 GLU A N 1
ATOM 1453 C CA . GLU A 1 196 ? 53.923 44.918 51.311 1.00 18.44 183 GLU A CA 1
ATOM 1454 C C . GLU A 1 196 ? 53.159 43.715 50.764 1.00 19.49 183 GLU A C 1
ATOM 1455 O O . GLU A 1 196 ? 53.683 42.587 50.779 1.00 22.10 183 GLU A O 1
ATOM 1461 N N . GLU A 1 197 ? 51.924 43.911 50.328 1.00 18.41 184 GLU A N 1
ATOM 1462 C CA . GLU A 1 197 ? 51.115 42.786 49.859 1.00 19.39 184 GLU A CA 1
ATOM 1463 C C . GLU A 1 197 ? 50.954 42.765 48.344 1.00 20.31 184 GLU A C 1
ATOM 1464 O O . GLU A 1 197 ? 50.921 41.685 47.738 1.00 19.02 184 GLU A O 1
ATOM 1470 N N . GLY A 1 198 ? 50.866 43.948 47.745 1.00 20.71 185 GLY A N 1
ATOM 1471 C CA . GLY A 1 198 ? 50.758 44.092 46.292 1.00 24.16 185 GLY A CA 1
ATOM 1472 C C . GLY A 1 198 ? 49.343 43.965 45.774 1.00 27.06 185 GLY A C 1
ATOM 1473 O O . GLY A 1 198 ? 49.119 43.901 44.548 1.00 28.48 185 GLY A O 1
ATOM 1474 N N . GLY A 1 199 ? 48.386 43.915 46.697 1.00 29.07 186 GLY A N 1
ATOM 1475 C CA . GLY A 1 199 ? 46.973 43.801 46.362 1.00 31.69 186 GLY A CA 1
ATOM 1476 C C . GLY A 1 199 ? 46.624 42.479 45.708 1.00 32.92 186 GLY A C 1
ATOM 1477 O O . GLY A 1 199 ? 45.973 41.620 46.313 1.00 34.85 186 GLY A O 1
ATOM 1478 N N . HIS B 1 11 ? 21.504 41.397 66.344 1.00 27.26 -2 HIS B N 1
ATOM 1479 C CA . HIS B 1 11 ? 22.849 41.424 65.700 1.00 26.85 -2 HIS B CA 1
ATOM 1480 C C . HIS B 1 11 ? 23.006 40.199 64.808 1.00 26.63 -2 HIS B C 1
ATOM 1481 O O . HIS B 1 11 ? 23.880 39.348 65.018 1.00 26.25 -2 HIS B O 1
ATOM 1488 N N . MET B 1 12 ? 22.143 40.132 63.798 1.00 26.26 -1 MET B N 1
ATOM 1489 C CA . MET B 1 12 ? 22.082 38.997 62.902 1.00 26.31 -1 MET B CA 1
ATOM 1490 C C . MET B 1 12 ? 23.394 38.705 62.180 1.00 23.53 -1 MET B C 1
ATOM 1491 O O . MET B 1 12 ? 23.784 37.557 62.120 1.00 22.06 -1 MET B O 1
ATOM 1499 N N . SER B 1 13 ? 24.060 39.736 61.653 1.00 21.41 0 SER B N 1
ATOM 1500 C CA . SER B 1 13 ? 25.310 39.537 60.917 1.00 20.35 0 SER B CA 1
ATOM 1501 C C . SER B 1 13 ? 26.419 38.997 61.820 1.00 18.72 0 SER B C 1
ATOM 1502 O O . SER B 1 13 ? 27.184 38.150 61.402 1.00 17.58 0 SER B O 1
ATOM 1505 N N . LEU B 1 14 ? 26.467 39.466 63.065 1.00 17.72 1 LEU B N 1
ATOM 1506 C CA . LEU B 1 14 ? 27.395 38.906 64.042 1.00 16.89 1 LEU B CA 1
ATOM 1507 C C . LEU B 1 14 ? 27.201 37.402 64.178 1.00 16.40 1 LEU B C 1
ATOM 1508 O O . LEU B 1 14 ? 28.150 36.640 64.133 1.00 16.03 1 LEU B O 1
ATOM 1513 N N . LEU B 1 15 ? 25.957 36.979 64.384 1.00 16.81 2 LEU B N 1
ATOM 1514 C CA . LEU B 1 15 ? 25.652 35.572 64.578 1.00 17.48 2 LEU B CA 1
ATOM 1515 C C . LEU B 1 15 ? 25.805 34.744 63.303 1.00 16.62 2 LEU B C 1
ATOM 1516 O O . LEU B 1 15 ? 26.285 33.611 63.374 1.00 18.02 2 LEU B O 1
ATOM 1521 N N . ARG B 1 16 ? 25.462 35.323 62.155 1.00 17.79 3 ARG B N 1
ATOM 1522 C CA . ARG B 1 16 ? 25.667 34.652 60.855 1.00 19.06 3 ARG B CA 1
ATOM 1523 C C . ARG B 1 16 ? 27.157 34.436 60.565 1.00 18.17 3 ARG B C 1
ATOM 1524 O O . ARG B 1 16 ? 27.551 33.401 60.006 1.00 19.08 3 ARG B O 1
ATOM 1532 N N . PHE B 1 17 ? 27.980 35.412 60.945 1.00 17.22 4 PHE B N 1
ATOM 1533 C CA . PHE B 1 17 ? 29.418 35.240 60.827 1.00 16.31 4 PHE B CA 1
ATOM 1534 C C . PHE B 1 17 ? 29.865 34.050 61.668 1.00 16.52 4 PHE B C 1
ATOM 1535 O O . PHE B 1 17 ? 30.647 33.209 61.197 1.00 16.88 4 PHE B O 1
ATOM 1543 N N . LEU B 1 18 ? 29.414 33.978 62.921 1.00 16.08 5 LEU B N 1
ATOM 1544 C CA . LEU B 1 18 ? 29.813 32.859 63.766 1.00 16.67 5 LEU B CA 1
ATOM 1545 C C . LEU B 1 18 ? 29.366 31.522 63.169 1.00 18.13 5 LEU B C 1
ATOM 1546 O O . LEU B 1 18 ? 30.107 30.539 63.236 1.00 18.53 5 LEU B O 1
ATOM 1551 N N . GLU B 1 19 ? 28.175 31.507 62.560 1.00 19.40 6 GLU B N 1
ATOM 1552 C CA . GLU B 1 19 ? 27.681 30.301 61.882 1.00 20.57 6 GLU B CA 1
ATOM 1553 C C . GLU B 1 19 ? 28.591 29.904 60.706 1.00 19.77 6 GLU B C 1
ATOM 1554 O O . GLU B 1 19 ? 28.907 28.724 60.514 1.00 19.66 6 GLU B O 1
ATOM 1560 N N . VAL B 1 20 ? 29.016 30.877 59.918 1.00 19.17 7 VAL B N 1
ATOM 1561 C CA . VAL B 1 20 ? 29.939 30.608 58.816 1.00 19.51 7 VAL B CA 1
ATOM 1562 C C . VAL B 1 20 ? 31.285 30.055 59.329 1.00 19.06 7 VAL B C 1
ATOM 1563 O O . VAL B 1 20 ? 31.828 29.086 58.779 1.00 20.09 7 VAL B O 1
ATOM 1567 N N . VAL B 1 21 ? 31.797 30.642 60.406 1.00 17.66 8 VAL B N 1
ATOM 1568 C CA . VAL B 1 21 ? 33.073 30.179 60.964 1.00 17.13 8 VAL B CA 1
ATOM 1569 C C . VAL B 1 21 ? 32.906 28.725 61.436 1.00 17.74 8 VAL B C 1
ATOM 1570 O O . VAL B 1 21 ? 33.771 27.888 61.195 1.00 16.58 8 VAL B O 1
ATOM 1574 N N . SER B 1 22 ? 31.773 28.438 62.082 1.00 18.58 9 SER B N 1
ATOM 1575 C CA . SER B 1 22 ? 31.433 27.080 62.493 1.00 20.77 9 SER B CA 1
ATOM 1576 C C . SER B 1 22 ? 31.481 26.103 61.327 1.00 21.06 9 SER B C 1
ATOM 1577 O O . SER B 1 22 ? 32.122 25.053 61.425 1.00 21.65 9 SER B O 1
ATOM 1580 N N . GLU B 1 23 ? 30.872 26.485 60.206 1.00 22.19 10 GLU B N 1
ATOM 1581 C CA . GLU B 1 23 ? 30.842 25.629 59.013 1.00 23.79 10 GLU B CA 1
ATOM 1582 C C . GLU B 1 23 ? 32.260 25.390 58.488 1.00 23.21 10 GLU B C 1
ATOM 1583 O O . GLU B 1 23 ? 32.648 24.265 58.165 1.00 22.83 10 GLU B O 1
ATOM 1589 N N . HIS B 1 24 ? 33.056 26.451 58.465 1.00 21.52 11 HIS B N 1
ATOM 1590 C CA . HIS B 1 24 ? 34.418 26.396 57.996 1.00 20.68 11 HIS B CA 1
ATOM 1591 C C . HIS B 1 24 ? 35.343 25.522 58.856 1.00 20.75 11 HIS B C 1
ATOM 1592 O O . HIS B 1 24 ? 36.217 24.823 58.330 1.00 21.90 11 HIS B O 1
ATOM 1604 N N . ILE B 1 25 ? 35.177 25.575 60.177 1.00 19.56 12 ILE B N 1
ATOM 1605 C CA . ILE B 1 25 ? 35.989 24.742 61.061 1.00 20.24 12 ILE B CA 1
ATOM 1606 C C . ILE B 1 25 ? 35.613 23.263 60.917 1.00 20.65 12 ILE B C 1
ATOM 1607 O O . ILE B 1 25 ? 36.484 22.400 60.875 1.00 19.90 12 ILE B O 1
ATOM 1612 N N . LYS B 1 26 ? 34.323 22.987 60.776 1.00 22.03 13 LYS B N 1
ATOM 1613 C CA . LYS B 1 26 ? 33.879 21.623 60.445 1.00 24.03 13 LYS B CA 1
ATOM 1614 C C . LYS B 1 26 ? 34.549 21.142 59.149 1.00 24.82 13 LYS B C 1
ATOM 1615 O O . LYS B 1 26 ? 35.074 20.028 59.081 1.00 23.82 13 LYS B O 1
ATOM 1621 N N . ASN B 1 27 ? 34.573 22.001 58.137 1.00 25.21 14 ASN B N 1
ATOM 1622 C CA . ASN B 1 27 ? 35.188 21.623 56.873 1.00 26.34 14 ASN B CA 1
ATOM 1623 C C . ASN B 1 27 ? 36.692 21.370 56.998 1.00 24.95 14 ASN B C 1
ATOM 1624 O O . ASN B 1 27 ? 37.211 20.366 56.487 1.00 25.07 14 ASN B O 1
ATOM 1629 N N . LEU B 1 28 ? 37.381 22.233 57.742 1.00 22.99 15 LEU B N 1
ATOM 1630 C CA . LEU B 1 28 ? 38.797 22.027 58.015 1.00 21.47 15 LEU B CA 1
ATOM 1631 C C . LEU B 1 28 ? 39.037 20.671 58.678 1.00 20.41 15 LEU B C 1
ATOM 1632 O O . LEU B 1 28 ? 39.949 19.953 58.301 1.00 19.16 15 LEU B O 1
ATOM 1637 N N . ARG B 1 29 ? 38.214 20.359 59.674 1.00 21.04 16 ARG B N 1
ATOM 1638 C CA . ARG B 1 29 ? 38.306 19.100 60.406 1.00 21.07 16 ARG B CA 1
ATOM 1639 C C . ARG B 1 29 ? 38.181 17.907 59.480 1.00 21.71 16 ARG B C 1
ATOM 1640 O O . ARG B 1 29 ? 38.850 16.893 59.677 1.00 22.92 16 ARG B O 1
ATOM 1648 N N . ASN B 1 30 ? 37.345 18.032 58.461 1.00 22.18 17 ASN B N 1
ATOM 1649 C CA . ASN B 1 30 ? 37.135 16.918 57.548 1.00 23.77 17 ASN B CA 1
ATOM 1650 C C . ASN B 1 30 ? 38.209 16.769 56.495 1.00 24.26 17 ASN B C 1
ATOM 1651 O O . ASN B 1 30 ? 38.407 15.662 56.022 1.00 26.17 17 ASN B O 1
ATOM 1656 N N . HIS B 1 31 ? 38.927 17.843 56.152 1.00 25.23 18 HIS B N 1
ATOM 1657 C CA . HIS B 1 31 ? 39.752 17.820 54.936 1.00 26.60 18 HIS B CA 1
ATOM 1658 C C . HIS B 1 31 ? 41.264 18.025 55.045 1.00 26.44 18 HIS B C 1
ATOM 1659 O O . HIS B 1 31 ? 41.999 17.873 54.049 1.00 26.91 18 HIS B O 1
ATOM 1666 N N . ILE B 1 32 ? 41.723 18.366 56.238 1.00 24.44 19 ILE B N 1
ATOM 1667 C CA . ILE B 1 32 ? 43.150 18.561 56.486 1.00 24.67 19 ILE B CA 1
ATOM 1668 C C . ILE B 1 32 ? 43.974 17.355 56.014 1.00 23.75 19 ILE B C 1
ATOM 1669 O O . ILE B 1 32 ? 43.650 16.205 56.296 1.00 22.60 19 ILE B O 1
ATOM 1674 N N . ASP B 1 33 ? 45.014 17.641 55.243 1.00 22.21 20 ASP B N 1
ATOM 1675 C CA . ASP B 1 33 ? 45.848 16.601 54.664 1.00 21.49 20 ASP B CA 1
ATOM 1676 C C . ASP B 1 33 ? 46.833 16.158 55.743 1.00 20.57 20 ASP B C 1
ATOM 1677 O O . ASP B 1 33 ? 47.807 16.858 56.019 1.00 19.07 20 ASP B O 1
ATOM 1682 N N . LEU B 1 34 ? 46.552 15.016 56.367 1.00 20.00 21 LEU B N 1
ATOM 1683 C CA . LEU B 1 34 ? 47.329 14.536 57.510 1.00 21.08 21 LEU B CA 1
ATOM 1684 C C . LEU B 1 34 ? 48.756 14.166 57.124 1.00 20.00 21 LEU B C 1
ATOM 1685 O O . LEU B 1 34 ? 49.685 14.289 57.932 1.00 19.06 21 LEU B O 1
ATOM 1690 N N . GLU B 1 35 ? 48.946 13.721 55.890 1.00 19.31 22 GLU B N 1
ATOM 1691 C CA . GLU B 1 35 ? 50.285 13.437 55.397 1.00 18.77 22 GLU B CA 1
ATOM 1692 C C . GLU B 1 35 ? 51.125 14.714 55.359 1.00 17.13 22 GLU B C 1
ATOM 1693 O O . GLU B 1 35 ? 52.311 14.728 55.739 1.00 16.71 22 GLU B O 1
ATOM 1696 N N . THR B 1 36 ? 50.520 15.788 54.875 1.00 16.71 23 THR B N 1
ATOM 1697 C CA . THR B 1 36 ? 51.229 17.052 54.769 1.00 16.08 23 THR B CA 1
ATOM 1698 C C . THR B 1 36 ? 51.531 17.629 56.163 1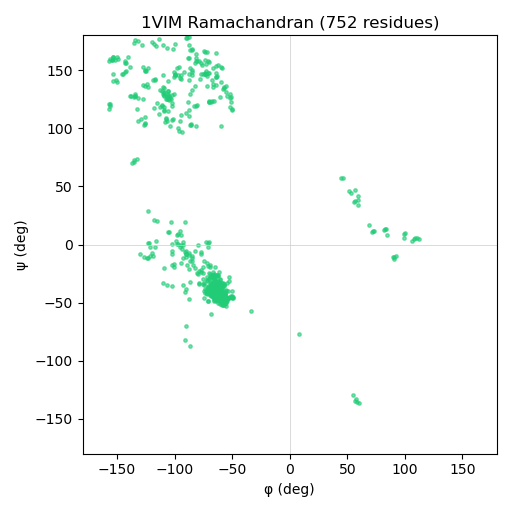.00 15.11 23 THR B C 1
ATOM 1699 O O . THR B 1 36 ? 52.596 18.212 56.391 1.00 15.08 23 THR B O 1
ATOM 1703 N N . VAL B 1 37 ? 50.617 17.423 57.105 1.00 14.00 24 VAL B N 1
ATOM 1704 C CA . VAL B 1 37 ? 50.870 17.831 58.478 1.00 13.17 24 VAL B CA 1
ATOM 1705 C C . VAL B 1 37 ? 52.145 17.122 58.969 1.00 13.09 24 VAL B C 1
ATOM 1706 O O . VAL B 1 37 ? 53.026 17.746 59.563 1.00 12.87 24 VAL B O 1
ATOM 1710 N N . GLY B 1 38 ? 52.258 15.813 58.731 1.00 13.09 25 GLY B N 1
ATOM 1711 C CA . GLY B 1 38 ? 53.425 15.090 59.192 1.00 13.28 25 GLY B CA 1
ATOM 1712 C C . GLY B 1 38 ? 54.701 15.618 58.555 1.00 12.59 25 GLY B C 1
ATOM 1713 O O . GLY B 1 38 ? 55.746 15.733 59.219 1.00 13.53 25 GLY B O 1
ATOM 1714 N N . GLU B 1 39 ? 54.643 15.931 57.260 1.00 13.01 26 GLU B N 1
ATOM 1715 C CA . GLU B 1 39 ? 55.809 16.489 56.573 1.00 14.03 26 GLU B CA 1
ATOM 1716 C C . GLU B 1 39 ? 56.203 17.854 57.137 1.00 13.45 26 GLU B C 1
ATOM 1717 O O . GLU B 1 39 ? 57.387 18.157 57.266 1.00 13.23 26 GLU B O 1
ATOM 1723 N N . MET B 1 40 ? 55.214 18.670 57.493 1.00 12.37 27 MET B N 1
ATOM 1724 C CA . MET B 1 40 ? 55.507 19.977 58.072 1.00 12.08 27 MET B CA 1
ATOM 1725 C C . MET B 1 40 ? 56.198 19.846 59.421 1.00 11.85 27 MET B C 1
ATOM 1726 O O . MET B 1 40 ? 57.217 20.512 59.681 1.00 11.94 27 MET B O 1
ATOM 1731 N N . ILE B 1 41 ? 55.672 18.974 60.273 1.00 12.41 28 ILE B N 1
ATOM 1732 C CA . ILE B 1 41 ? 56.284 18.724 61.576 1.00 12.22 28 ILE B CA 1
ATOM 1733 C C . ILE B 1 41 ? 57.709 18.175 61.412 1.00 13.04 28 ILE B C 1
ATOM 1734 O O . ILE B 1 41 ? 58.616 18.624 62.124 1.00 13.08 28 ILE B O 1
ATOM 1739 N N . LYS B 1 42 ? 57.921 17.246 60.468 1.00 13.79 29 LYS B N 1
ATOM 1740 C CA . LYS B 1 42 ? 59.265 16.717 60.249 1.00 15.24 29 LYS B CA 1
ATOM 1741 C C . LYS B 1 42 ? 60.226 17.841 59.877 1.00 13.86 29 LYS B C 1
ATOM 1742 O O . LYS B 1 42 ? 61.353 17.895 60.382 1.00 14.26 29 LYS B O 1
ATOM 1745 N N . LEU B 1 43 ? 59.802 18.730 58.979 1.00 13.69 30 LEU B N 1
ATOM 1746 C CA . LEU B 1 43 ? 60.669 19.835 58.568 1.00 15.35 30 LEU B CA 1
ATOM 1747 C C . LEU B 1 43 ? 60.983 20.788 59.721 1.00 14.97 30 LEU B C 1
ATOM 1748 O O . LEU B 1 43 ? 62.132 21.180 59.915 1.00 16.69 30 LEU B O 1
ATOM 1753 N N . ILE B 1 44 ? 59.964 21.154 60.501 1.00 13.58 31 ILE B N 1
ATOM 1754 C CA . ILE B 1 44 ? 60.152 21.986 61.702 1.00 14.84 31 ILE B CA 1
ATOM 1755 C C . ILE B 1 44 ? 61.147 21.334 62.667 1.00 14.04 31 ILE B C 1
ATOM 1756 O O . ILE B 1 44 ? 62.019 22.009 63.204 1.00 14.84 31 ILE B O 1
ATOM 1761 N N . ASP B 1 45 ? 61.036 20.022 62.864 1.00 13.46 32 ASP B N 1
ATOM 1762 C CA . ASP B 1 45 ? 61.884 19.331 63.828 1.00 14.28 32 ASP B CA 1
ATOM 1763 C C . ASP B 1 45 ? 63.314 19.214 63.337 1.00 13.97 32 ASP B C 1
ATOM 1764 O O . ASP B 1 45 ? 64.246 19.202 64.151 1.00 16.57 32 ASP B O 1
ATOM 1769 N N . SER B 1 46 ? 63.495 19.118 62.020 1.00 13.98 33 SER B N 1
ATOM 1770 C CA . SER B 1 46 ? 64.835 18.934 61.457 1.00 15.57 33 SER B CA 1
ATOM 1771 C C . SER B 1 46 ? 65.628 20.226 61.320 1.00 14.77 33 SER B C 1
ATOM 1772 O O . SER B 1 46 ? 66.836 20.182 61.190 1.00 15.27 33 SER B O 1
ATOM 1775 N N . ALA B 1 47 ? 64.949 21.369 61.315 1.00 12.01 34 ALA B N 1
ATOM 1776 C CA . ALA B 1 47 ? 65.591 22.665 61.143 1.00 11.63 34 ALA B CA 1
ATOM 1777 C C . ALA B 1 47 ? 66.557 22.979 62.270 1.00 10.52 34 ALA B C 1
ATOM 1778 O O . ALA B 1 47 ? 66.293 22.675 63.444 1.00 10.87 34 ALA B O 1
ATOM 1780 N N . ARG B 1 48 ? 67.655 23.650 61.950 1.00 9.72 35 ARG B N 1
ATOM 1781 C CA . ARG B 1 48 ? 68.442 24.232 63.038 1.00 10.45 35 ARG B CA 1
ATOM 1782 C C . ARG B 1 48 ? 67.632 25.379 63.692 1.00 11.70 35 ARG B C 1
ATOM 1783 O O . ARG B 1 48 ? 67.304 25.322 64.879 1.00 11.71 35 ARG B O 1
ATOM 1791 N N . SER B 1 49 ? 67.292 26.396 62.901 1.00 10.76 36 SER B N 1
ATOM 1792 C CA . SER B 1 49 ? 66.413 27.464 63.356 1.00 9.70 36 SER B CA 1
ATOM 1793 C C . SER B 1 49 ? 65.225 27.546 62.412 1.00 8.55 36 SER B C 1
ATOM 1794 O O . SER B 1 49 ? 65.319 27.213 61.219 1.00 9.97 36 SER B O 1
ATOM 1797 N N . ILE B 1 50 ? 64.103 28.004 62.947 1.00 8.18 37 ILE B N 1
ATOM 1798 C CA . ILE B 1 50 ? 62.871 28.216 62.184 1.00 8.29 37 ILE B CA 1
ATOM 1799 C C . ILE B 1 50 ? 62.634 29.721 62.080 1.00 7.74 37 ILE B C 1
ATOM 1800 O O . ILE B 1 50 ? 62.815 30.450 63.050 1.00 9.98 37 ILE B O 1
ATOM 1805 N N . PHE B 1 51 ? 62.272 30.169 60.884 1.00 7.22 38 PHE B N 1
ATOM 1806 C CA . PHE B 1 51 ? 61.949 31.562 60.627 1.00 7.12 38 PHE B CA 1
ATOM 1807 C C . PHE B 1 51 ? 60.515 31.610 60.161 1.00 7.81 38 PHE B C 1
ATOM 1808 O O . PHE B 1 51 ? 60.082 30.702 59.443 1.00 8.17 38 PHE B O 1
ATOM 1816 N N . VAL B 1 52 ? 59.776 32.637 60.585 1.00 8.12 39 VAL B N 1
ATOM 1817 C CA . VAL B 1 52 ? 58.385 32.771 60.126 1.00 7.80 39 VAL B CA 1
ATOM 1818 C C . VAL B 1 52 ? 58.135 34.120 59.521 1.00 8.11 39 VAL B C 1
ATOM 1819 O O . VAL B 1 52 ? 58.741 35.128 59.939 1.00 8.87 39 VAL B O 1
ATOM 1823 N N . ILE B 1 53 ? 57.216 34.168 58.560 1.00 8.12 40 ILE B N 1
ATOM 1824 C CA . ILE B 1 53 ? 56.865 35.442 57.933 1.00 9.75 40 ILE B CA 1
ATOM 1825 C C . ILE B 1 53 ? 55.437 35.461 57.442 1.00 9.25 40 ILE B C 1
ATOM 1826 O O . ILE B 1 53 ? 54.950 34.475 56.939 1.00 8.41 40 ILE B O 1
ATOM 1831 N N . GLY B 1 54 ? 54.790 36.605 57.603 1.00 9.33 41 GLY B N 1
ATOM 1832 C CA . GLY B 1 54 ? 53.542 36.905 56.945 1.00 9.09 41 GLY B CA 1
ATOM 1833 C C . GLY B 1 54 ? 53.459 38.411 56.844 1.00 8.56 41 GLY B C 1
ATOM 1834 O O . GLY B 1 54 ? 54.095 39.130 57.607 1.00 9.62 41 GLY B O 1
ATOM 1835 N N . ALA B 1 55 ? 52.643 38.886 55.906 1.00 8.86 42 ALA B N 1
ATOM 1836 C CA . ALA B 1 55 ? 52.380 40.320 55.763 1.00 9.76 42 ALA B CA 1
ATOM 1837 C C . ALA B 1 55 ? 51.063 40.705 56.410 1.00 10.14 42 ALA B C 1
ATOM 1838 O O . ALA B 1 55 ? 50.101 39.961 56.367 1.00 10.56 42 ALA B O 1
ATOM 1840 N N . GLY B 1 56 ? 50.995 41.904 56.985 1.00 10.66 43 GLY B N 1
ATOM 1841 C CA . GLY B 1 56 ? 49.740 42.376 57.540 1.00 11.49 43 GLY B CA 1
ATOM 1842 C C . GLY B 1 56 ? 49.182 41.451 58.610 1.00 11.31 43 GLY B C 1
ATOM 1843 O O . GLY B 1 56 ? 49.914 41.025 59.496 1.00 11.20 43 GLY B O 1
ATOM 1844 N N . ARG B 1 57 ? 47.872 41.179 58.543 1.00 11.18 44 ARG B N 1
ATOM 1845 C CA . ARG B 1 57 ? 47.242 40.305 59.535 1.00 11.19 44 ARG B CA 1
ATOM 1846 C C . ARG B 1 57 ? 47.862 38.914 59.571 1.00 10.56 44 ARG B C 1
ATOM 1847 O O . ARG B 1 57 ? 47.966 38.290 60.636 1.00 11.38 44 ARG B O 1
ATOM 1855 N N . SER B 1 58 ? 48.320 38.431 58.416 1.00 9.25 45 SER B N 1
ATOM 1856 C CA . SER B 1 58 ? 49.021 37.151 58.402 1.00 8.92 45 SER B CA 1
ATOM 1857 C C . SER B 1 58 ? 50.356 37.232 59.147 1.00 8.92 45 SER B C 1
ATOM 1858 O O . SER B 1 58 ? 50.822 36.202 59.635 1.00 9.38 45 SER B O 1
ATOM 1861 N N . GLY B 1 59 ? 50.964 38.422 59.218 1.00 7.93 46 GLY B N 1
ATOM 1862 C CA . GLY B 1 59 ? 52.160 38.584 60.034 1.00 7.56 46 GLY B CA 1
ATOM 1863 C C . GLY B 1 59 ? 51.861 38.407 61.513 1.00 7.53 46 GLY B C 1
ATOM 1864 O O . GLY B 1 59 ? 52.689 37.891 62.266 1.00 8.88 46 GLY B O 1
ATOM 1865 N N . TYR B 1 60 ? 50.677 38.829 61.943 1.00 7.45 47 TYR B N 1
ATOM 1866 C CA . TYR B 1 60 ? 50.305 38.642 63.339 1.00 8.12 47 TYR B CA 1
ATOM 1867 C C . TYR B 1 60 ? 50.096 37.173 63.633 1.00 8.00 47 TYR B C 1
ATOM 1868 O O . TYR B 1 60 ? 50.426 36.732 64.735 1.00 8.22 47 TYR B O 1
ATOM 1877 N N . ILE B 1 61 ? 49.568 36.431 62.662 1.00 7.32 48 ILE B N 1
ATOM 1878 C CA . ILE B 1 61 ? 49.408 34.974 62.792 1.00 8.33 48 ILE B CA 1
ATOM 1879 C C . ILE B 1 61 ? 50.776 34.322 62.884 1.00 7.93 48 ILE B C 1
ATOM 1880 O O . ILE B 1 61 ? 51.017 33.456 63.739 1.00 8.35 48 ILE B O 1
ATOM 1885 N N . ALA B 1 62 ? 51.683 34.743 62.020 1.00 7.46 49 ALA B N 1
ATOM 1886 C CA . ALA B 1 62 ? 53.044 34.228 62.019 1.00 8.47 49 ALA B CA 1
ATOM 1887 C C . ALA B 1 62 ? 53.697 34.474 63.392 1.00 7.30 49 ALA B C 1
ATOM 1888 O O . ALA B 1 62 ? 54.370 33.582 63.934 1.00 7.58 49 ALA B O 1
ATOM 1890 N N . LYS B 1 63 ? 53.523 35.670 63.953 1.00 6.95 50 LYS B N 1
ATOM 1891 C CA . LYS B 1 63 ? 54.109 35.957 65.265 1.00 6.82 50 LYS B CA 1
ATOM 1892 C C . LYS B 1 63 ? 53.493 35.099 66.354 1.00 6.26 50 LYS B C 1
ATOM 1893 O O . LYS B 1 63 ? 54.192 34.585 67.211 1.00 7.10 50 LYS B O 1
ATOM 1899 N N . ALA B 1 64 ? 52.181 34.920 66.336 1.00 6.65 51 ALA B N 1
ATOM 1900 C CA . ALA B 1 64 ? 51.534 34.066 67.332 1.00 6.88 51 ALA B CA 1
ATOM 1901 C C . ALA B 1 64 ? 52.094 32.649 67.262 1.00 6.66 51 ALA B C 1
ATOM 1902 O O . ALA B 1 64 ? 52.355 32.031 68.311 1.00 8.11 51 ALA B O 1
ATOM 1904 N N . PHE B 1 65 ? 52.285 32.135 66.048 1.00 6.94 52 PHE B N 1
ATOM 1905 C CA . PHE B 1 65 ? 52.826 30.782 65.870 1.00 7.01 52 PHE B CA 1
ATOM 1906 C C . PHE B 1 65 ? 54.300 30.708 66.319 1.00 7.79 52 PHE B C 1
ATOM 1907 O O . PHE B 1 65 ? 54.682 29.765 67.042 1.00 7.79 52 PHE B O 1
ATOM 1915 N N . ALA B 1 66 ? 55.112 31.703 65.942 1.00 7.23 53 ALA B N 1
ATOM 1916 C CA . ALA B 1 66 ? 56.508 31.742 66.386 1.00 7.56 53 ALA B CA 1
ATOM 1917 C C . ALA B 1 66 ? 56.595 31.757 67.900 1.00 6.95 53 ALA B C 1
ATOM 1918 O O . ALA B 1 66 ? 57.429 31.055 68.477 1.00 7.19 53 ALA B O 1
ATOM 1920 N N . MET B 1 67 ? 55.756 32.545 68.564 1.00 6.78 54 MET B N 1
ATOM 1921 C CA . MET B 1 67 ? 55.814 32.594 70.020 1.00 6.92 54 MET B CA 1
ATOM 1922 C C . MET B 1 67 ? 55.548 31.202 70.615 1.00 7.10 54 MET B C 1
ATOM 1923 O O . MET B 1 67 ? 56.242 30.773 71.539 1.00 7.34 54 MET B O 1
ATOM 1928 N N . ARG B 1 68 ? 54.511 30.528 70.112 1.00 7.18 55 ARG B N 1
ATOM 1929 C CA . ARG B 1 68 ? 54.213 29.163 70.579 1.00 7.95 55 ARG B CA 1
ATOM 1930 C C . ARG B 1 68 ? 55.337 28.173 70.269 1.00 7.80 55 ARG B C 1
ATOM 1931 O O . ARG B 1 68 ? 55.665 27.313 71.102 1.00 8.23 55 ARG B O 1
ATOM 1939 N N . LEU B 1 69 ? 55.967 28.293 69.103 1.00 7.75 56 LEU B N 1
ATOM 1940 C CA . LEU B 1 69 ? 57.102 27.418 68.811 1.00 7.60 56 LEU B CA 1
ATOM 1941 C C . LEU B 1 69 ? 58.207 27.626 69.843 1.00 7.57 56 LEU B C 1
ATOM 1942 O O . LEU B 1 69 ? 58.841 26.663 70.266 1.00 7.65 56 LEU B O 1
ATOM 1947 N N . MET B 1 70 ? 58.458 28.881 70.210 1.00 7.45 57 MET B N 1
ATOM 1948 C CA . MET B 1 70 ? 59.435 29.162 71.267 1.00 6.73 57 MET B CA 1
ATOM 1949 C C . MET B 1 70 ? 59.026 28.467 72.583 1.00 6.96 57 MET B C 1
ATOM 1950 O O . MET B 1 70 ? 59.845 27.813 73.234 1.00 8.06 57 MET B O 1
ATOM 1955 N N . HIS B 1 71 ? 57.745 28.541 72.943 1.00 7.19 58 HIS B N 1
ATOM 1956 C CA . HIS B 1 71 ? 57.280 27.867 74.149 1.00 7.54 58 HIS B CA 1
ATOM 1957 C C . HIS B 1 71 ? 57.481 26.360 74.083 1.00 7.76 58 HIS B C 1
ATOM 1958 O O . HIS B 1 71 ? 57.699 25.730 75.128 1.00 9.20 58 HIS B O 1
ATOM 1965 N N . LEU B 1 72 ? 57.369 25.798 72.879 1.00 8.18 59 LEU B N 1
ATOM 1966 C CA . LEU B 1 72 ? 57.545 24.355 72.658 1.00 9.12 59 LEU B CA 1
ATOM 1967 C C . LEU B 1 72 ? 59.007 23.964 72.606 1.00 9.78 59 LEU B C 1
ATOM 1968 O O . LEU B 1 72 ? 59.291 22.780 72.373 1.00 11.99 59 LEU B O 1
ATOM 1973 N N . GLY B 1 73 ? 59.936 24.922 72.752 1.00 8.53 60 GLY B N 1
ATOM 1974 C CA . GLY B 1 73 ? 61.351 24.595 72.824 1.00 9.60 60 GLY B CA 1
ATOM 1975 C C . GLY B 1 73 ? 62.138 24.765 71.541 1.00 9.45 60 GLY B C 1
ATOM 1976 O O . GLY B 1 73 ? 63.308 24.388 71.500 1.00 10.50 60 GLY B O 1
ATOM 1977 N N . TYR B 1 74 ? 61.522 25.304 70.483 1.00 8.92 61 TYR B N 1
ATOM 1978 C CA . TYR B 1 74 ? 62.236 25.510 69.224 1.00 8.86 61 TYR B CA 1
ATOM 1979 C C . TYR B 1 74 ? 63.065 26.782 69.274 1.00 8.39 61 TYR B C 1
ATOM 1980 O O . TYR B 1 74 ? 62.774 27.724 70.022 1.00 10.11 61 TYR B O 1
ATOM 1989 N N . THR B 1 75 ? 64.070 26.799 68.408 1.00 8.01 62 THR B N 1
ATOM 1990 C CA . THR B 1 75 ? 64.840 27.998 68.154 1.00 7.74 62 THR B CA 1
ATOM 1991 C C . THR B 1 75 ? 64.209 28.651 66.938 1.00 7.34 62 THR B C 1
ATOM 1992 O O . THR B 1 75 ? 64.251 28.123 65.831 1.00 9.23 62 THR B O 1
ATOM 1996 N N . VAL B 1 76 ? 63.590 29.795 67.171 1.00 7.31 63 VAL B N 1
ATOM 1997 C CA . VAL B 1 76 ? 62.651 30.355 66.203 1.00 6.97 63 VAL B CA 1
ATOM 1998 C C . VAL B 1 76 ? 62.747 31.874 66.195 1.00 7.04 63 VAL B C 1
ATOM 1999 O O . VAL B 1 76 ? 62.992 32.516 67.223 1.00 7.77 63 VAL B O 1
ATOM 2003 N N . TYR B 1 77 ? 62.537 32.450 65.010 1.00 7.46 64 TYR B N 1
ATOM 2004 C CA . TYR B 1 77 ? 62.629 33.904 64.813 1.00 6.97 64 TYR B CA 1
ATOM 2005 C C . TYR B 1 77 ? 61.530 34.363 63.864 1.00 6.84 64 TYR B C 1
ATOM 2006 O O . TYR B 1 77 ? 61.038 33.566 63.041 1.00 7.87 64 TYR B O 1
ATOM 2015 N N . VAL B 1 78 ? 61.240 35.664 63.894 1.00 6.92 65 VAL B N 1
ATOM 2016 C CA . VAL B 1 78 ? 60.310 36.278 62.960 1.00 6.59 65 VAL B CA 1
ATOM 2017 C C . VAL B 1 78 ? 61.142 37.089 61.987 1.00 7.38 65 VAL B C 1
ATOM 2018 O O . VAL B 1 78 ? 61.954 37.941 62.379 1.00 7.31 65 VAL B O 1
ATOM 2022 N N . VAL B 1 79 ? 60.930 36.870 60.694 1.00 7.53 66 VAL B N 1
ATOM 2023 C CA . VAL B 1 79 ? 61.682 37.647 59.710 1.00 8.15 66 VAL B CA 1
ATOM 2024 C C . VAL B 1 79 ? 61.468 39.160 59.906 1.00 7.76 66 VAL B C 1
ATOM 2025 O O . VAL B 1 79 ? 60.320 39.605 60.072 1.00 9.14 66 VAL B O 1
ATOM 2029 N N . GLY B 1 80 ? 62.578 39.910 59.858 1.00 8.13 67 GLY B N 1
ATOM 2030 C CA . GLY B 1 80 ? 62.535 41.367 59.932 1.00 9.33 67 GLY B CA 1
ATOM 2031 C C . GLY B 1 80 ? 62.636 41.904 61.341 1.00 9.44 67 GLY B C 1
ATOM 2032 O O . GLY B 1 80 ? 62.815 43.095 61.510 1.00 11.85 67 GLY B O 1
ATOM 2033 N N . GLU B 1 81 ? 62.526 41.048 62.350 1.00 8.05 68 GLU B N 1
ATOM 2034 C CA . GLU B 1 81 ? 62.533 41.514 63.738 1.00 8.07 68 GLU B CA 1
ATOM 2035 C C . GLU B 1 81 ? 63.944 41.683 64.284 1.00 7.87 68 GLU B C 1
ATOM 2036 O O . GLU B 1 81 ? 64.910 41.228 63.674 1.00 8.79 68 GLU B O 1
ATOM 2042 N N . THR B 1 82 ? 64.060 42.317 65.438 1.00 8.06 69 THR B N 1
ATOM 2043 C CA . THR B 1 82 ? 65.329 42.860 65.891 1.00 7.79 69 THR B CA 1
ATOM 2044 C C . THR B 1 82 ? 66.442 41.827 66.028 1.00 8.08 69 THR B C 1
ATOM 2045 O O . THR B 1 82 ? 67.546 42.031 65.519 1.00 8.55 69 THR B O 1
ATOM 2049 N N . VAL B 1 83 ? 66.170 40.710 66.709 1.00 7.83 70 VAL B N 1
ATOM 2050 C CA . VAL B 1 83 ? 67.269 39.785 67.086 1.00 7.43 70 VAL B CA 1
ATOM 2051 C C . VAL B 1 83 ? 67.387 38.633 66.109 1.00 7.36 70 VAL B C 1
ATOM 2052 O O . VAL B 1 83 ? 68.171 37.712 66.293 1.00 8.30 70 VAL B O 1
ATOM 2056 N N . THR B 1 84 ? 66.642 38.710 65.008 1.00 7.18 71 THR B N 1
ATOM 2057 C CA . THR B 1 84 ? 66.646 37.630 64.009 1.00 8.09 71 THR B CA 1
ATOM 2058 C C . THR B 1 84 ? 68.005 37.569 63.318 1.00 7.80 71 THR B C 1
ATOM 2059 O O . THR B 1 84 ? 68.437 38.554 62.716 1.00 8.75 71 THR B O 1
ATOM 2063 N N . PRO B 1 85 ? 68.679 36.418 63.370 1.00 8.15 72 PRO B N 1
ATOM 2064 C CA . PRO B 1 85 ? 70.007 36.294 62.754 1.00 8.80 72 PRO B CA 1
ATOM 2065 C C . PRO B 1 85 ? 69.906 35.887 61.285 1.00 9.26 72 PRO B C 1
ATOM 2066 O O . PRO B 1 85 ? 68.817 35.661 60.736 1.00 9.23 72 PRO B O 1
ATOM 2070 N N . ARG B 1 86 ? 71.062 35.781 60.637 1.00 10.02 73 ARG B N 1
ATOM 2071 C CA . ARG B 1 86 ? 71.143 35.404 59.225 1.00 11.41 73 ARG B CA 1
ATOM 2072 C C . ARG B 1 86 ? 70.541 34.016 59.032 1.00 10.41 73 ARG B C 1
ATOM 2073 O O . ARG B 1 86 ? 70.961 33.065 59.687 1.00 10.57 73 ARG B O 1
ATOM 2081 N N . ILE B 1 87 ? 69.596 33.908 58.095 1.00 9.20 74 ILE B N 1
ATOM 2082 C CA . ILE B 1 87 ? 69.065 32.602 57.719 1.00 9.00 74 ILE B CA 1
ATOM 2083 C C . ILE B 1 87 ? 70.114 31.804 56.952 1.00 9.78 74 ILE B C 1
ATOM 2084 O O . ILE B 1 87 ? 70.925 32.379 56.204 1.00 11.11 74 ILE B O 1
ATOM 2089 N N . THR B 1 88 ? 70.081 30.484 57.112 1.00 9.75 75 THR B N 1
ATOM 2090 C CA . THR B 1 88 ? 71.064 29.609 56.462 1.00 11.32 75 THR B CA 1
ATOM 2091 C C . THR B 1 88 ? 70.411 28.401 55.829 1.00 11.01 75 THR B C 1
ATOM 2092 O O . THR B 1 88 ? 69.213 28.137 56.008 1.00 9.92 75 THR B O 1
ATOM 2096 N N . ASP B 1 89 ? 71.232 27.640 55.099 1.00 11.74 76 ASP B N 1
ATOM 2097 C CA . ASP B 1 89 ? 70.763 26.386 54.496 1.00 12.74 76 ASP B CA 1
ATOM 2098 C C . ASP B 1 89 ? 70.487 25.252 55.506 1.00 12.01 76 ASP B C 1
ATOM 2099 O O . ASP B 1 89 ? 70.075 24.162 55.116 1.00 13.59 76 ASP B O 1
ATOM 2104 N N . GLN B 1 90 ? 70.657 25.523 56.798 1.00 11.15 77 GLN B N 1
ATOM 2105 C CA . GLN B 1 90 ? 70.272 24.570 57.832 1.00 11.83 77 GLN B CA 1
ATOM 2106 C C . GLN B 1 90 ? 68.877 24.842 58.385 1.00 10.92 77 GLN B C 1
ATOM 2107 O O . GLN B 1 90 ? 68.408 24.115 59.253 1.00 11.78 77 GLN B O 1
ATOM 2113 N N . ASP B 1 91 ? 68.236 25.904 57.894 1.00 9.63 78 ASP B N 1
ATOM 2114 C CA . ASP B 1 91 ? 67.004 26.413 58.522 1.00 9.66 78 ASP B CA 1
ATOM 2115 C C . ASP B 1 91 ? 65.769 26.171 57.683 1.00 9.92 78 ASP B C 1
ATOM 2116 O O . ASP B 1 91 ? 65.859 25.770 56.513 1.00 12.13 78 ASP B O 1
ATOM 2121 N N . VAL B 1 92 ? 64.622 26.463 58.283 1.00 8.76 79 VAL B N 1
ATOM 2122 C CA . VAL B 1 92 ? 63.340 26.377 57.604 1.00 8.97 79 VAL B CA 1
ATOM 2123 C C . VAL B 1 92 ? 62.625 27.703 57.738 1.00 8.87 79 VAL B C 1
ATOM 2124 O O . VAL B 1 92 ? 62.619 28.287 58.814 1.00 9.97 79 VAL B O 1
ATOM 2130 N N . LEU B 1 93 ? 62.038 28.168 56.639 1.00 8.65 80 LEU B N 1
ATOM 2131 C CA . LEU B 1 93 ? 61.166 29.345 56.641 1.00 8.08 80 LEU B CA 1
ATOM 2132 C C . LEU B 1 93 ? 59.697 28.871 56.506 1.00 8.25 80 LEU B C 1
ATOM 2133 O O . LEU B 1 93 ? 59.389 28.026 55.640 1.00 9.12 80 LEU B O 1
ATOM 2138 N N . VAL B 1 94 ? 58.805 29.398 57.357 1.00 7.41 81 VAL B N 1
ATOM 2139 C CA . VAL B 1 94 ? 57.362 29.168 57.230 1.00 8.15 81 VAL B CA 1
ATOM 2140 C C . VAL B 1 94 ? 56.730 30.466 56.776 1.00 7.35 81 VAL B C 1
ATOM 2141 O O . VAL B 1 94 ? 56.825 31.480 57.486 1.00 8.86 81 VAL B O 1
ATOM 2145 N N . GLY B 1 95 ? 56.153 30.453 55.573 1.00 8.11 82 GLY B N 1
ATOM 2146 C CA . GLY B 1 95 ? 55.540 31.643 55.001 1.00 8.94 82 GLY B CA 1
ATOM 2147 C C . GLY B 1 95 ? 54.045 31.499 54.972 1.00 8.86 82 GLY B C 1
ATOM 2148 O O . GLY B 1 95 ? 53.539 30.471 54.495 1.00 10.21 82 GLY B O 1
ATOM 2149 N N . ILE B 1 96 ? 53.335 32.489 55.502 1.00 8.30 83 ILE B N 1
ATOM 2150 C CA . ILE B 1 96 ? 51.879 32.428 55.571 1.00 9.17 83 ILE B CA 1
ATOM 2151 C C . ILE B 1 96 ? 51.293 33.450 54.609 1.00 10.49 83 ILE B C 1
ATOM 2152 O O . ILE B 1 96 ? 51.553 34.636 54.747 1.00 11.65 83 ILE B O 1
ATOM 2157 N N . SER B 1 97 ? 50.512 32.992 53.631 1.00 10.13 84 SER B N 1
ATOM 2158 C CA . SER B 1 97 ? 49.935 33.894 52.629 1.00 10.30 84 SER B CA 1
ATOM 2159 C C . SER B 1 97 ? 48.699 33.217 52.054 1.00 10.25 84 SER B C 1
ATOM 2160 O O . SER B 1 97 ? 48.799 32.166 51.426 1.00 10.91 84 SER B O 1
ATOM 2163 N N . GLY B 1 98 ? 47.538 33.822 52.264 1.00 10.07 85 GLY B N 1
ATOM 2164 C CA . GLY B 1 98 ? 46.286 33.255 51.752 1.00 10.28 85 GLY B CA 1
ATOM 2165 C C . GLY B 1 98 ? 46.313 33.033 50.247 1.00 10.43 85 GLY B C 1
ATOM 2166 O O . GLY B 1 98 ? 46.014 31.920 49.756 1.00 12.23 85 GLY B O 1
ATOM 2167 N N . SER B 1 99 ? 46.708 34.065 49.518 1.00 10.91 86 SER B N 1
ATOM 2168 C CA . SER B 1 99 ? 46.735 33.951 48.077 1.00 11.63 86 SER B CA 1
ATOM 2169 C C . SER B 1 99 ? 47.936 33.201 47.547 1.00 11.41 86 SER B C 1
ATOM 2170 O O . SER B 1 99 ? 47.934 32.733 46.392 1.00 12.11 86 SER B O 1
ATOM 2173 N N . GLY B 1 100 ? 49.004 33.154 48.345 1.00 11.46 87 GLY B N 1
ATOM 2174 C CA . GLY B 1 100 ? 50.263 32.657 47.828 1.00 11.05 87 GLY B CA 1
ATOM 2175 C C . GLY B 1 100 ? 50.944 33.580 46.839 1.00 10.70 87 GLY B C 1
ATOM 2176 O O . GLY B 1 100 ? 51.944 33.191 46.230 1.00 10.80 87 GLY B O 1
ATOM 2177 N N . GLU B 1 101 ? 50.441 34.811 46.722 1.00 11.15 88 GLU B N 1
ATOM 2178 C CA . GLU B 1 101 ? 51.000 35.794 45.796 1.00 11.78 88 GLU B CA 1
ATOM 2179 C C . GLU B 1 101 ? 51.441 37.074 46.486 1.00 12.20 88 GLU B C 1
ATOM 2180 O O . GLU B 1 101 ? 51.929 37.986 45.823 1.00 14.01 88 GLU B O 1
ATOM 2186 N N . THR B 1 102 ? 51.302 37.129 47.811 1.00 11.98 89 THR B N 1
ATOM 2187 C CA . THR B 1 102 ? 51.720 38.291 48.607 1.00 12.37 89 THR B CA 1
ATOM 2188 C C . THR B 1 102 ? 53.150 38.674 48.263 1.00 12.26 89 THR B C 1
ATOM 2189 O O . THR B 1 102 ? 54.056 37.863 48.427 1.00 12.69 89 THR B O 1
ATOM 2193 N N . THR B 1 103 ? 53.381 39.914 47.824 1.00 13.45 90 THR B N 1
ATOM 2194 C CA . THR B 1 103 ? 54.658 40.258 47.199 1.00 14.09 90 THR B CA 1
ATOM 2195 C C . THR B 1 103 ? 55.858 40.128 48.148 1.00 12.58 90 THR B C 1
ATOM 2196 O O . THR B 1 103 ? 56.864 39.494 47.810 1.00 13.16 90 THR B O 1
ATOM 2200 N N . SER B 1 104 ? 55.740 40.698 49.344 1.00 12.35 91 SER B N 1
ATOM 2201 C CA . SER B 1 104 ? 56.861 40.666 50.278 1.00 12.65 91 SER B CA 1
ATOM 2202 C C . SER B 1 104 ? 57.205 39.223 50.669 1.00 11.52 91 SER B C 1
ATOM 2203 O O . SER B 1 104 ? 58.380 38.862 50.747 1.00 13.01 91 SER B O 1
ATOM 2206 N N . VAL B 1 105 ? 56.188 38.387 50.824 1.00 10.65 92 VAL B N 1
ATOM 2207 C CA . VAL B 1 105 ? 56.399 37.025 51.301 1.00 11.11 92 VAL B CA 1
ATOM 2208 C C . VAL B 1 105 ? 57.013 36.176 50.193 1.00 10.63 92 VAL B C 1
ATOM 2209 O O . VAL B 1 105 ? 57.909 35.390 50.449 1.00 10.76 92 VAL B O 1
ATOM 2213 N N . VAL B 1 106 ? 56.553 36.377 48.958 1.00 11.32 93 VAL B N 1
ATOM 2214 C CA . VAL B 1 106 ? 57.136 35.674 47.825 1.00 11.12 93 VAL B CA 1
ATOM 2215 C C . VAL B 1 106 ? 58.591 36.085 47.605 1.00 11.14 93 VAL B C 1
ATOM 2216 O O . VAL B 1 106 ? 59.457 35.223 47.423 1.00 11.87 93 VAL B O 1
ATOM 2220 N N . ASN B 1 107 ? 58.870 37.382 47.680 1.00 12.48 94 ASN B N 1
ATOM 2221 C CA . ASN B 1 107 ? 60.250 37.869 47.492 1.00 14.64 94 ASN B CA 1
ATOM 2222 C C . ASN B 1 107 ? 61.208 37.325 48.566 1.00 13.75 94 ASN B C 1
ATOM 2223 O O . ASN B 1 107 ? 62.313 36.872 48.263 1.00 13.43 94 ASN B O 1
ATOM 2228 N N . ILE B 1 108 ? 60.767 37.377 49.825 1.00 12.15 95 ILE B N 1
ATOM 2229 C CA . ILE B 1 108 ? 61.593 36.897 50.929 1.00 12.72 95 ILE B CA 1
ATOM 2230 C C . ILE B 1 108 ? 61.808 35.388 50.810 1.00 11.08 95 ILE B C 1
ATOM 2231 O O . ILE B 1 108 ? 62.912 34.866 51.046 1.00 11.42 95 ILE B O 1
ATOM 2236 N N . SER B 1 109 ? 60.743 34.684 50.427 1.00 10.37 96 SER B N 1
ATOM 2237 C CA . SER B 1 109 ? 60.837 33.221 50.361 1.00 10.05 96 SER B CA 1
ATOM 2238 C C . SER B 1 109 ? 61.781 32.786 49.240 1.00 11.51 96 SER B C 1
ATOM 2239 O O . SER B 1 109 ? 62.523 31.807 49.383 1.00 11.95 96 SER B O 1
ATOM 2242 N N . LYS B 1 110 ? 61.729 33.494 48.107 1.00 12.44 97 LYS B N 1
ATOM 2243 C CA . LYS B 1 110 ? 62.666 33.208 47.024 1.00 13.70 97 LYS B CA 1
ATOM 2244 C C . LYS B 1 110 ? 64.116 33.409 47.489 1.00 12.81 97 LYS B C 1
ATOM 2245 O O . LYS B 1 110 ? 64.969 32.576 47.183 1.00 13.84 97 LYS B O 1
ATOM 2251 N N . LYS B 1 111 ? 64.404 34.501 48.204 1.00 13.04 98 LYS B N 1
ATOM 2252 C CA . LYS B 1 111 ? 65.754 34.715 48.739 1.00 13.80 98 LYS B CA 1
ATOM 2253 C C . LYS B 1 111 ? 66.151 33.589 49.699 1.00 12.13 98 LYS B C 1
ATOM 2254 O O . LYS B 1 111 ? 67.270 33.107 49.631 1.00 13.92 98 LYS B O 1
ATOM 2260 N N . ALA B 1 112 ? 65.223 33.154 50.557 1.00 11.97 99 ALA B N 1
ATOM 2261 C CA . ALA B 1 112 ? 65.504 32.044 51.450 1.00 11.20 99 ALA B CA 1
ATOM 2262 C C . ALA B 1 112 ? 65.807 30.747 50.690 1.00 11.98 99 ALA B C 1
ATOM 2263 O O . ALA B 1 112 ? 66.735 30.016 51.044 1.00 12.57 99 ALA B O 1
ATOM 2265 N N . LYS B 1 113 ? 65.066 30.498 49.613 1.00 12.34 100 LYS B N 1
ATOM 2266 C CA . LYS B 1 113 ? 65.323 29.303 48.823 1.00 13.64 100 LYS B CA 1
ATOM 2267 C C . LYS B 1 113 ? 66.673 29.370 48.117 1.00 14.10 100 LYS B C 1
ATOM 2268 O O . LYS B 1 113 ? 67.387 28.357 48.053 1.00 15.78 100 LYS B O 1
ATOM 2274 N N . ASP B 1 114 ? 67.041 30.556 47.640 1.00 14.46 101 ASP B N 1
ATOM 2275 C CA . ASP B 1 114 ? 68.363 30.749 47.021 1.00 16.69 101 ASP B CA 1
ATOM 2276 C C . ASP B 1 114 ? 69.484 30.464 48.025 1.00 16.73 101 ASP B C 1
ATOM 2277 O O . ASP B 1 114 ? 70.489 29.871 47.664 1.00 17.78 101 ASP B O 1
ATOM 2282 N N . ILE B 1 115 ? 69.314 30.864 49.280 1.00 14.88 102 ILE B N 1
ATOM 2283 C CA . ILE B 1 115 ? 70.267 30.537 50.346 1.00 14.54 102 ILE B CA 1
ATOM 2284 C C . ILE B 1 115 ? 70.320 29.028 50.632 1.00 13.85 102 ILE B C 1
ATOM 2285 O O . ILE B 1 115 ? 71.364 28.497 50.993 1.00 16.55 102 ILE B O 1
ATOM 2290 N N . GLY B 1 116 ? 69.205 28.339 50.412 1.00 13.35 103 GLY B N 1
ATOM 2291 C CA . GLY B 1 116 ? 69.164 26.905 50.601 1.00 13.61 103 GLY B CA 1
ATOM 2292 C C . GLY B 1 116 ? 68.293 26.481 51.766 1.00 13.77 103 GLY B C 1
ATOM 2293 O O . GLY B 1 116 ? 68.222 25.312 52.081 1.00 14.59 103 GLY B O 1
ATOM 2294 N N . SER B 1 117 ? 67.617 27.440 52.396 1.00 12.19 104 SER B N 1
ATOM 2295 C CA . SER B 1 117 ? 66.664 27.088 53.452 1.00 11.54 104 SER B CA 1
ATOM 2296 C C . SER B 1 117 ? 65.529 26.272 52.855 1.00 10.83 104 SER B C 1
ATOM 2297 O O . SER B 1 117 ? 65.192 26.429 51.680 1.00 13.15 104 SER B O 1
ATOM 2301 N N . LYS B 1 118 ? 64.910 25.453 53.685 1.00 10.91 105 LYS B N 1
ATOM 2302 C CA . LYS B 1 118 ? 63.658 24.820 53.313 1.00 12.01 105 LYS B CA 1
ATOM 2303 C C . LYS B 1 118 ? 62.501 25.784 53.541 1.00 11.05 105 LYS B C 1
ATOM 2304 O O . LYS B 1 118 ? 62.644 26.763 54.279 1.00 11.56 105 LYS B O 1
ATOM 2310 N N . LEU B 1 119 ? 61.376 25.514 52.898 1.00 10.53 106 LEU B N 1
ATOM 2311 C CA . LEU B 1 119 ? 60.219 26.402 52.920 1.00 9.95 106 LEU B CA 1
ATOM 2312 C C . LEU B 1 119 ? 58.950 25.602 53.087 1.00 9.59 106 LEU B C 1
ATOM 2313 O O . LEU B 1 119 ? 58.670 24.656 52.334 1.00 9.78 106 LEU B O 1
ATOM 2318 N N . VAL B 1 120 ? 58.172 26.012 54.088 1.00 9.91 107 VAL B N 1
ATOM 2319 C CA . VAL B 1 120 ? 56.796 25.562 54.238 1.00 9.71 107 VAL B CA 1
ATOM 2320 C C . VAL B 1 120 ? 55.852 26.715 53.875 1.00 9.09 107 VAL B C 1
ATOM 2321 O O . VAL B 1 120 ? 55.996 27.804 54.426 1.00 10.43 107 VAL B O 1
ATOM 2325 N N . ALA B 1 121 ? 54.930 26.484 52.940 1.00 9.25 108 ALA B N 1
ATOM 2326 C CA . ALA B 1 121 ? 53.958 27.506 52.566 1.00 9.86 108 ALA B CA 1
ATOM 2327 C C . ALA B 1 121 ? 52.636 27.154 53.216 1.00 10.03 108 ALA B C 1
ATOM 2328 O O . ALA B 1 121 ? 52.111 26.061 52.991 1.00 11.56 108 ALA B O 1
ATOM 2330 N N . VAL B 1 122 ? 52.064 28.078 53.976 1.00 9.79 109 VAL B N 1
ATOM 2331 C CA . VAL B 1 122 ? 50.718 27.907 54.531 1.00 9.65 109 VAL B CA 1
ATOM 2332 C C . VAL B 1 122 ? 49.862 28.855 53.714 1.00 10.09 109 VAL B C 1
ATOM 2333 O O . VAL B 1 122 ? 49.984 30.088 53.830 1.00 10.29 109 VAL B O 1
ATOM 2337 N N . THR B 1 123 ? 49.032 28.279 52.836 1.00 10.27 110 THR B N 1
ATOM 2338 C CA . THR B 1 123 ? 48.380 29.067 51.789 1.00 11.40 110 THR B CA 1
ATOM 2339 C C . THR B 1 123 ? 47.081 28.422 51.366 1.00 11.00 110 THR B C 1
ATOM 2340 O O . THR B 1 123 ? 46.908 27.223 51.558 1.00 12.54 110 THR B O 1
ATOM 2344 N N . GLY B 1 124 ? 46.203 29.224 50.756 1.00 12.14 111 GLY B N 1
ATOM 2345 C CA . GLY B 1 124 ? 44.947 28.711 50.221 1.00 13.53 111 GLY B CA 1
ATOM 2346 C C . GLY B 1 124 ? 45.013 28.244 48.780 1.00 14.01 111 GLY B C 1
ATOM 2347 O O . GLY B 1 124 ? 44.059 27.634 48.287 1.00 17.45 111 GLY B O 1
ATOM 2348 N N . LYS B 1 125 ? 46.136 28.489 48.104 1.00 12.75 112 LYS B N 1
ATOM 2349 C CA . LYS B 1 125 ? 46.243 28.189 46.667 1.00 13.52 112 LYS B CA 1
ATOM 2350 C C . LYS B 1 125 ? 47.458 27.297 46.427 1.00 14.22 112 LYS B C 1
ATOM 2351 O O . LYS B 1 125 ? 48.620 27.732 46.520 1.00 14.05 112 LYS B O 1
ATOM 2357 N N . ARG B 1 126 ? 47.171 26.046 46.081 1.00 14.96 113 ARG B N 1
ATOM 2358 C CA . ARG B 1 126 ? 48.179 25.010 46.025 1.00 16.90 113 ARG B CA 1
ATOM 2359 C C . ARG B 1 126 ? 49.208 25.169 44.883 1.00 15.94 113 ARG B C 1
ATOM 2360 O O . ARG B 1 126 ? 50.285 24.583 44.941 1.00 17.22 113 ARG B O 1
ATOM 2374 N N . ASP B 1 127 ? 48.885 25.955 43.847 1.00 15.82 114 ASP B N 1
ATOM 2375 C CA . ASP B 1 127 ? 49.811 26.198 42.746 1.00 15.58 114 ASP B CA 1
ATOM 2376 C C . ASP B 1 127 ? 50.191 27.676 42.614 1.00 15.29 114 ASP B C 1
ATOM 2377 O O . ASP B 1 127 ? 50.653 28.116 41.557 1.00 15.82 114 ASP B O 1
ATOM 2382 N N . SER B 1 128 ? 50.011 28.428 43.700 1.00 13.32 115 SER B N 1
ATOM 2383 C CA . SER B 1 128 ? 50.467 29.824 43.758 1.00 12.13 115 SER B CA 1
ATOM 2384 C C . SER B 1 128 ? 51.991 29.951 43.654 1.00 11.85 115 SER B C 1
ATOM 2385 O O . SER B 1 128 ? 52.736 28.979 43.836 1.00 12.35 115 SER B O 1
ATOM 2388 N N . SER B 1 129 ? 52.460 31.163 43.384 1.00 11.26 116 SER B N 1
ATOM 2389 C CA . SER B 1 129 ? 53.910 31.412 43.371 1.00 11.90 116 SER B CA 1
ATOM 2390 C C . SER B 1 129 ? 54.599 30.876 44.643 1.00 12.09 116 SER B C 1
ATOM 2391 O O . SER B 1 129 ? 55.646 30.215 44.568 1.00 13.86 116 SER B O 1
ATOM 2394 N N . LEU B 1 130 ? 54.001 31.154 45.803 1.00 11.49 117 LEU B N 1
ATOM 2395 C CA . LEU B 1 130 ? 54.605 30.735 47.059 1.00 11.09 117 LEU B CA 1
ATOM 2396 C C . LEU B 1 130 ? 54.644 29.228 47.180 1.00 11.69 117 LEU B C 1
ATOM 2397 O O . LEU B 1 130 ? 55.682 28.644 47.544 1.00 13.08 117 LEU B O 1
ATOM 2402 N N . ALA B 1 131 ? 53.522 28.590 46.852 1.00 11.72 118 ALA B N 1
ATOM 2403 C CA . ALA B 1 131 ? 53.439 27.133 46.929 1.00 12.32 118 ALA B CA 1
ATOM 2404 C C . ALA B 1 131 ? 54.448 26.462 45.995 1.00 12.31 118 ALA B C 1
ATOM 2405 O O . ALA B 1 131 ? 55.030 25.444 46.339 1.00 12.53 118 ALA B O 1
ATOM 2407 N N . LYS B 1 132 ? 54.642 27.015 44.795 1.00 13.43 119 LYS B N 1
ATOM 2408 C CA . LYS B 1 132 ? 55.529 26.379 43.805 1.00 14.71 119 LYS B CA 1
ATOM 2409 C C . LYS B 1 132 ? 56.981 26.330 44.274 1.00 15.19 119 LYS B C 1
ATOM 2410 O O . LYS B 1 132 ? 57.748 25.469 43.842 1.00 16.32 119 LYS B O 1
ATOM 2416 N N . MET B 1 133 ? 57.354 27.261 45.147 1.00 14.35 120 MET B N 1
ATOM 2417 C CA . MET B 1 133 ? 58.706 27.295 45.702 1.00 14.70 120 MET B CA 1
ATOM 2418 C C . MET B 1 133 ? 58.897 26.384 46.917 1.00 13.80 120 MET B C 1
ATOM 2419 O O . MET B 1 133 ? 60.027 26.128 47.336 1.00 14.85 120 MET B O 1
ATOM 2424 N N . ALA B 1 134 ? 57.804 25.922 47.498 1.00 12.64 121 ALA B N 1
ATOM 2425 C CA . ALA B 1 134 ? 57.839 25.286 48.821 1.00 12.32 121 ALA B CA 1
ATOM 2426 C C . ALA B 1 134 ? 58.166 23.808 48.806 1.00 13.10 121 ALA B C 1
ATOM 2427 O O . ALA B 1 134 ? 57.793 23.062 47.890 1.00 14.29 121 ALA B O 1
ATOM 2429 N N . ASP B 1 135 ? 58.862 23.383 49.848 1.00 11.93 122 ASP B N 1
ATOM 2430 C CA . ASP B 1 135 ? 59.113 21.968 50.084 1.00 12.21 122 ASP B CA 1
ATOM 2431 C C . ASP B 1 135 ? 57.886 21.254 50.615 1.00 13.42 122 ASP B C 1
ATOM 2432 O O . ASP B 1 135 ? 57.658 20.081 50.304 1.00 14.98 122 ASP B O 1
ATOM 2437 N N . VAL B 1 136 ? 57.093 21.973 51.416 1.00 11.71 123 VAL B N 1
ATOM 2438 C CA . VAL B 1 136 ? 55.829 21.466 51.939 1.00 12.10 123 VAL B CA 1
ATOM 2439 C C . VAL B 1 136 ? 54.781 22.546 51.696 1.00 11.97 123 VAL B C 1
ATOM 2440 O O . VAL B 1 136 ? 54.989 23.706 52.092 1.00 11.51 123 VAL B O 1
ATOM 2444 N N . VAL B 1 137 ? 53.687 22.166 51.039 1.00 12.77 124 VAL B N 1
ATOM 2445 C CA . VAL B 1 137 ? 52.564 23.062 50.811 1.00 13.70 124 VAL B CA 1
ATOM 2446 C C . VAL B 1 137 ? 51.434 22.643 51.707 1.00 13.56 124 VAL B C 1
ATOM 2447 O O . VAL B 1 137 ? 50.782 21.621 51.475 1.00 14.87 124 VAL B O 1
ATOM 2451 N N . MET B 1 138 ? 51.212 23.433 52.749 1.00 12.41 125 MET B N 1
ATOM 2452 C CA . MET B 1 138 ? 50.196 23.179 53.727 1.00 12.99 125 MET B CA 1
ATOM 2453 C C . MET B 1 138 ? 48.954 23.981 53.351 1.00 13.02 125 MET B C 1
ATOM 2454 O O . MET B 1 138 ? 48.858 25.186 53.610 1.00 13.42 125 MET B O 1
ATOM 2459 N N . VAL B 1 139 ? 48.006 23.314 52.683 1.00 13.93 126 VAL B N 1
ATOM 2460 C CA . VAL B 1 139 ? 46.846 23.993 52.133 1.00 14.27 126 VAL B CA 1
ATOM 2461 C C . VAL B 1 139 ? 45.792 24.207 53.210 1.00 14.62 126 VAL B C 1
ATOM 2462 O O . VAL B 1 139 ? 45.324 23.249 53.847 1.00 17.02 126 VAL B O 1
ATOM 2466 N N . VAL B 1 140 ? 45.486 25.484 53.446 1.00 14.22 127 VAL B N 1
ATOM 2467 C CA . VAL B 1 140 ? 44.490 25.923 54.406 1.00 15.95 127 VAL B CA 1
ATOM 2468 C C . VAL B 1 140 ? 43.652 26.941 53.677 1.00 16.42 127 VAL B C 1
ATOM 2469 O O . VAL B 1 140 ? 44.156 27.978 53.241 1.00 16.63 127 VAL B O 1
ATOM 2473 N N . LYS B 1 141 ? 42.375 26.640 53.493 1.00 18.22 128 LYS B N 1
ATOM 2474 C CA . LYS B 1 141 ? 41.570 27.477 52.633 1.00 20.18 128 LYS B CA 1
ATOM 2475 C C . LYS B 1 141 ? 40.631 28.338 53.415 1.00 22.43 128 LYS B C 1
ATOM 2476 O O . LYS B 1 141 ? 40.029 27.878 54.404 1.00 23.09 128 LYS B O 1
ATOM 2482 N N . GLY B 1 142 ? 40.504 29.570 52.936 1.00 23.82 129 GLY B N 1
ATOM 2483 C CA . GLY B 1 142 ? 39.592 30.552 53.481 1.00 26.68 129 GLY B CA 1
ATOM 2484 C C . GLY B 1 142 ? 38.275 30.454 52.758 1.00 28.68 129 GLY B C 1
ATOM 2485 O O . GLY B 1 142 ? 37.367 29.819 53.254 1.00 29.01 129 GLY B O 1
ATOM 2486 N N . LYS B 1 143 ? 38.176 31.072 51.586 1.00 31.11 130 LYS B N 1
ATOM 2487 C CA . LYS B 1 143 ? 36.986 30.912 50.755 1.00 34.04 130 LYS B CA 1
ATOM 2488 C C . LYS B 1 143 ? 36.911 29.452 50.302 1.00 35.40 130 LYS B C 1
ATOM 2489 O O . LYS B 1 143 ? 37.864 28.919 49.725 1.00 36.01 130 LYS B O 1
ATOM 2495 N N . MET B 1 144 ? 35.793 28.798 50.604 1.00 37.10 131 MET B N 1
ATOM 2496 C CA . MET B 1 144 ? 35.616 27.377 50.288 1.00 38.94 131 MET B CA 1
ATOM 2497 C C . MET B 1 144 ? 35.066 27.189 48.878 1.00 40.01 131 MET B C 1
ATOM 2498 O O . MET B 1 144 ? 34.231 27.974 48.416 1.00 40.12 131 MET B O 1
ATOM 2503 N N . LYS B 1 145 ? 35.574 26.159 48.202 1.00 40.76 132 LYS B N 1
ATOM 2504 C CA . LYS B 1 145 ? 35.068 25.658 46.916 1.00 41.83 132 LYS B CA 1
ATOM 2505 C C . LYS B 1 145 ? 33.985 26.459 46.181 1.00 42.40 132 LYS B C 1
ATOM 2506 O O . LYS B 1 145 ? 34.269 27.141 45.193 1.00 42.66 132 LYS B O 1
ATOM 2508 N N . GLN B 1 146 ? 32.751 26.346 46.668 1.00 43.10 133 GLN B N 1
ATOM 2509 C CA . GLN B 1 146 ? 31.570 26.882 45.999 1.00 43.93 133 GLN B CA 1
ATOM 2510 C C . GLN B 1 146 ? 30.805 27.848 46.898 1.00 44.42 133 GLN B C 1
ATOM 2511 O O . GLN B 1 146 ? 29.584 27.983 46.783 1.00 44.23 133 GLN B O 1
ATOM 2513 N N . GLU B 1 147 ? 31.523 28.516 47.796 1.00 44.98 134 GLU B N 1
ATOM 2514 C CA . GLU B 1 147 ? 30.901 29.465 48.710 1.00 45.47 134 GLU B CA 1
ATOM 2515 C C . GLU B 1 147 ? 30.487 30.720 47.957 1.00 45.91 134 GLU B C 1
ATOM 2516 O O . GLU B 1 147 ? 31.240 31.227 47.123 1.00 45.88 134 GLU B O 1
ATOM 2518 N N . ARG B 1 148 ? 29.279 31.201 48.248 1.00 46.66 135 ARG B N 1
ATOM 2519 C CA . ARG B 1 148 ? 28.772 32.434 47.655 1.00 46.86 135 ARG B CA 1
ATOM 2520 C C . ARG B 1 148 ? 29.704 33.584 48.021 1.00 46.87 135 ARG B C 1
ATOM 2521 O O . ARG B 1 148 ? 29.686 34.089 49.146 1.00 46.97 135 ARG B O 1
ATOM 2523 N N . ASP B 1 149 ? 30.534 33.958 47.053 1.00 46.59 136 ASP B N 1
ATOM 2524 C CA . ASP B 1 149 ? 31.538 35.004 47.206 1.00 46.48 136 ASP B CA 1
ATOM 2525 C C . ASP B 1 149 ? 30.941 36.308 47.737 1.00 45.56 136 ASP B C 1
ATOM 2526 O O . ASP B 1 149 ? 31.609 37.047 48.457 1.00 46.03 136 ASP B O 1
ATOM 2528 N N . GLU B 1 150 ? 29.684 36.572 47.387 1.00 43.94 137 GLU B N 1
ATOM 2529 C CA . GLU B 1 150 ? 29.010 37.808 47.780 1.00 42.23 137 GLU B CA 1
ATOM 2530 C C . GLU B 1 150 ? 28.667 37.862 49.272 1.00 40.72 137 GLU B C 1
ATOM 2531 O O . GLU B 1 150 ? 28.947 38.867 49.936 1.00 40.49 137 GLU B O 1
ATOM 2533 N N . ILE B 1 151 ? 28.061 36.798 49.800 1.00 38.78 138 ILE B N 1
ATOM 2534 C CA . ILE B 1 151 ? 27.736 36.770 51.226 1.00 36.91 138 ILE B CA 1
ATOM 2535 C C . ILE B 1 151 ? 28.989 36.594 52.085 1.00 34.81 138 ILE B C 1
ATOM 2536 O O . ILE B 1 151 ? 29.125 37.250 53.120 1.00 34.28 138 ILE B O 1
ATOM 2538 N N . LEU B 1 152 ? 29.912 35.743 51.643 1.00 32.90 139 LEU B N 1
ATOM 2539 C CA . LEU B 1 152 ? 31.137 35.519 52.410 1.00 31.20 139 LEU B CA 1
ATOM 2540 C C . LEU B 1 152 ? 31.981 36.787 52.508 1.00 29.41 139 LEU B C 1
ATOM 2541 O O . LEU B 1 152 ? 32.428 37.136 53.593 1.00 28.06 139 LEU B O 1
ATOM 2546 N N . SER B 1 153 ? 32.155 37.486 51.385 1.00 27.46 140 SER B N 1
ATOM 2547 C CA . SER B 1 153 ? 32.915 38.739 51.343 1.00 26.54 140 SER B CA 1
ATOM 2548 C C . SER B 1 153 ? 32.338 39.826 52.253 1.00 23.90 140 SER B C 1
ATOM 2549 O O . SER B 1 153 ? 33.074 40.632 52.816 1.00 23.22 140 SER B O 1
ATOM 2552 N N . GLN B 1 154 ? 31.016 39.863 52.363 1.00 20.80 141 GLN B N 1
ATOM 2553 C CA . GLN B 1 154 ? 30.351 40.832 53.202 1.00 19.38 141 GLN B CA 1
ATOM 2554 C C . GLN B 1 154 ? 30.551 40.537 54.695 1.00 18.44 141 GLN B C 1
ATOM 2555 O O . GLN B 1 154 ? 30.682 41.460 55.487 1.00 19.20 141 GLN B O 1
ATOM 2561 N N . LEU B 1 155 ? 30.555 39.258 55.069 1.00 17.48 142 LEU B N 1
ATOM 2562 C CA . LEU B 1 155 ? 30.701 38.880 56.474 1.00 16.19 142 LEU B CA 1
ATOM 2563 C C . LEU B 1 155 ? 32.168 38.774 56.840 1.00 15.62 142 LEU B C 1
ATOM 2564 O O . LEU B 1 155 ? 32.551 39.044 57.986 1.00 15.39 142 LEU B O 1
ATOM 2569 N N . ALA B 1 156 ? 32.972 38.375 55.865 1.00 15.65 143 ALA B N 1
ATOM 2570 C CA . ALA B 1 156 ? 34.375 38.016 56.094 1.00 15.52 143 ALA B CA 1
ATOM 2571 C C . ALA B 1 156 ? 35.251 38.635 55.016 1.00 15.66 143 ALA B C 1
ATOM 2572 O O . ALA B 1 156 ? 35.737 37.932 54.132 1.00 16.57 143 ALA B O 1
ATOM 2574 N N . PRO B 1 157 ? 35.419 39.953 55.055 1.00 15.27 144 PRO B N 1
ATOM 2575 C CA . PRO B 1 157 ? 36.080 40.661 53.957 1.00 15.86 144 PRO B CA 1
ATOM 2576 C C . PRO B 1 157 ? 37.575 40.394 53.871 1.00 16.08 144 PRO B C 1
ATOM 2577 O O . PRO B 1 157 ? 38.202 39.991 54.852 1.00 16.18 144 PRO B O 1
ATOM 2581 N N . LEU B 1 158 ? 38.145 40.617 52.693 1.00 16.69 145 LEU B N 1
ATOM 2582 C CA . LEU B 1 158 ? 39.583 40.555 52.531 1.00 17.80 145 LEU B CA 1
ATOM 2583 C C . LEU B 1 158 ? 40.009 39.121 52.928 1.00 18.77 145 LEU B C 1
ATOM 2584 O O . LEU B 1 158 ? 39.333 38.159 52.562 1.00 20.23 145 LEU B O 1
ATOM 2589 N N . GLY B 1 159 ? 41.068 38.971 53.688 1.00 18.65 146 GLY B N 1
ATOM 2590 C CA . GLY B 1 159 ? 41.490 37.600 53.988 1.00 17.23 146 GLY B CA 1
ATOM 2591 C C . GLY B 1 159 ? 40.906 36.973 55.238 1.00 14.77 146 GLY B C 1
ATOM 2592 O O . GLY B 1 159 ? 41.465 36.002 55.704 1.00 13.99 146 GLY B O 1
ATOM 2593 N N . THR B 1 160 ? 39.801 37.490 55.771 1.00 12.66 147 THR B N 1
ATOM 2594 C CA . THR B 1 160 ? 39.377 37.151 57.127 1.00 11.73 147 THR B CA 1
ATOM 2595 C C . THR B 1 160 ? 39.249 35.656 57.371 1.00 10.59 147 THR B C 1
ATOM 2596 O O . THR B 1 160 ? 39.757 35.151 58.384 1.00 11.10 147 THR B O 1
ATOM 2600 N N . MET B 1 161 ? 38.560 34.941 56.477 1.00 9.85 148 MET B N 1
ATOM 2601 C CA . MET B 1 161 ? 38.353 33.503 56.677 1.00 11.64 148 MET B CA 1
ATOM 2602 C C . MET B 1 161 ? 39.634 32.709 56.607 1.00 10.95 148 MET B C 1
ATOM 2603 O O . MET B 1 161 ? 39.844 31.820 57.443 1.00 11.35 148 MET B O 1
ATOM 2611 N N . PHE B 1 162 ? 40.493 33.006 55.638 1.00 10.45 149 PHE B N 1
ATOM 2612 C CA . PHE B 1 162 ? 41.789 32.348 55.583 1.00 9.88 149 PHE B CA 1
ATOM 2613 C C . PHE B 1 162 ? 42.574 32.589 56.888 1.00 9.41 149 PHE B C 1
ATOM 2614 O O . PHE B 1 162 ? 43.157 31.657 57.459 1.00 10.14 149 PHE B O 1
ATOM 2622 N N . GLU B 1 163 ? 42.621 33.844 57.329 1.00 9.34 150 GLU B N 1
ATOM 2623 C CA . GLU B 1 163 ? 43.376 34.185 58.524 1.00 8.83 150 GLU B CA 1
ATOM 2624 C C . GLU B 1 163 ? 42.905 33.441 59.766 1.00 9.96 150 GLU B C 1
ATOM 2625 O O . GLU B 1 163 ? 43.729 32.855 60.460 1.00 10.13 150 GLU B O 1
ATOM 2631 N N . LEU B 1 164 ? 41.591 33.373 59.993 1.00 9.90 151 LEU B N 1
ATOM 2632 C CA . LEU B 1 164 ? 41.071 32.657 61.164 1.00 11.43 151 LEU B CA 1
ATOM 2633 C C . LEU B 1 164 ? 41.373 31.176 61.031 1.00 10.46 151 LEU B C 1
ATOM 2634 O O . LEU B 1 164 ? 41.753 30.519 61.992 1.00 10.41 151 LEU B O 1
ATOM 2639 N N . THR B 1 165 ? 41.214 30.649 59.819 1.00 9.81 152 THR B N 1
ATOM 2640 C CA . THR B 1 165 ? 41.425 29.218 59.610 1.00 10.73 152 THR B CA 1
ATOM 2641 C C . THR B 1 165 ? 42.899 28.871 59.813 1.00 10.50 152 THR B C 1
ATOM 2642 O O . THR B 1 165 ? 43.200 27.865 60.461 1.00 10.28 152 THR B O 1
ATOM 2646 N N . ALA B 1 166 ? 43.798 29.715 59.306 1.00 9.43 153 ALA B N 1
ATOM 2647 C CA . ALA B 1 166 ? 45.233 29.478 59.480 1.00 9.38 153 ALA B CA 1
ATOM 2648 C C . ALA B 1 166 ? 45.617 29.557 60.960 1.00 8.89 153 ALA B C 1
ATOM 2649 O O . ALA B 1 166 ? 46.392 28.719 61.426 1.00 9.77 153 ALA B O 1
ATOM 2651 N N . MET B 1 167 ? 45.069 30.520 61.700 1.00 8.42 154 MET B N 1
ATOM 2652 C CA . MET B 1 167 ? 45.364 30.632 63.121 1.00 9.93 154 MET B CA 1
ATOM 2653 C C . MET B 1 167 ? 44.918 29.391 63.871 1.00 9.86 154 MET B C 1
ATOM 2654 O O . MET B 1 167 ? 45.687 28.815 64.653 1.00 10.53 154 MET B O 1
ATOM 2662 N N . ILE B 1 168 ? 43.712 28.919 63.542 1.00 9.22 155 ILE B N 1
ATOM 2663 C CA . ILE B 1 168 ? 43.155 27.721 64.190 1.00 9.06 155 ILE B CA 1
ATOM 2664 C C . ILE B 1 168 ? 43.988 26.481 63.832 1.00 9.06 155 ILE B C 1
ATOM 2665 O O . ILE B 1 168 ? 44.355 25.670 64.720 1.00 9.34 155 ILE B O 1
ATOM 2670 N N . PHE B 1 169 ? 44.357 26.356 62.553 1.00 9.40 156 PHE B N 1
ATOM 2671 C CA . PHE B 1 169 ? 45.179 25.234 62.135 1.00 8.76 156 PHE B CA 1
ATOM 2672 C C . PHE B 1 169 ? 46.542 25.251 62.869 1.00 9.05 156 PHE B C 1
ATOM 2673 O O . PHE B 1 169 ? 47.013 24.201 63.318 1.00 8.57 156 PHE B O 1
ATOM 2681 N N . LEU B 1 170 ? 47.196 26.411 62.939 1.00 8.89 157 LEU B N 1
ATOM 2682 C CA . LEU B 1 170 ? 48.526 26.461 63.575 1.00 8.75 157 LEU B CA 1
ATOM 2683 C C . LEU B 1 170 ? 48.438 26.152 65.070 1.00 8.81 157 LEU B C 1
ATOM 2684 O O . LEU B 1 170 ? 49.330 25.481 65.592 1.00 9.72 157 LEU B O 1
ATOM 2689 N N . ASP B 1 171 ? 47.377 26.593 65.759 1.00 7.34 158 ASP B N 1
ATOM 2690 C CA . ASP B 1 171 ? 47.178 26.163 67.148 1.00 8.28 158 ASP B CA 1
ATOM 2691 C C . ASP B 1 171 ? 46.870 24.669 67.273 1.00 8.33 158 ASP B C 1
ATOM 2692 O O . ASP B 1 171 ? 47.297 24.008 68.229 1.00 8.70 158 ASP B O 1
ATOM 2697 N N . ALA B 1 172 ? 46.195 24.112 66.284 1.00 8.92 159 ALA B N 1
ATOM 2698 C CA . ALA B 1 172 ? 45.981 22.668 66.268 1.00 8.82 159 ALA B CA 1
ATOM 2699 C C . ALA B 1 172 ? 47.312 21.927 66.085 1.00 9.16 159 ALA B C 1
ATOM 2700 O O . ALA B 1 172 ? 47.555 20.870 66.709 1.00 9.34 159 ALA B O 1
ATOM 2702 N N . LEU B 1 173 ? 48.187 22.466 65.234 1.00 10.22 160 LEU B N 1
ATOM 2703 C CA . LEU B 1 173 ? 49.520 21.905 65.042 1.00 9.80 160 LEU B CA 1
ATOM 2704 C C . LEU B 1 173 ? 50.308 21.921 66.360 1.00 9.21 160 LEU B C 1
ATOM 2705 O O . LEU B 1 173 ? 51.002 20.957 66.695 1.00 10.37 160 LEU B O 1
ATOM 2710 N N . VAL B 1 174 ? 50.199 23.009 67.109 1.00 9.85 161 VAL B N 1
ATOM 2711 C CA . VAL B 1 174 ? 50.833 23.099 68.430 1.00 9.99 161 VAL B CA 1
ATOM 2712 C C . VAL B 1 174 ? 50.321 21.998 69.367 1.00 9.77 161 VAL B C 1
ATOM 2713 O O . VAL B 1 174 ? 51.109 21.331 70.031 1.00 10.34 161 VAL B O 1
ATOM 2717 N N . ALA B 1 175 ? 49.009 21.760 69.370 1.00 9.46 162 ALA B N 1
ATOM 2718 C CA . ALA B 1 175 ? 48.443 20.680 70.187 1.00 10.06 162 ALA B CA 1
ATOM 2719 C C . ALA B 1 175 ? 49.053 19.337 69.802 1.00 9.92 162 ALA B C 1
ATOM 2720 O O . ALA B 1 175 ? 49.388 18.520 70.677 1.00 10.09 162 ALA B O 1
ATOM 2722 N N . GLU B 1 176 ? 49.204 19.108 68.497 1.00 9.29 163 GLU B N 1
ATOM 2723 C CA . GLU B 1 176 ? 49.802 17.881 67.974 1.00 9.78 163 GLU B CA 1
ATOM 2724 C C . GLU B 1 176 ? 51.261 17.738 68.399 1.00 9.86 163 GLU B C 1
ATOM 2725 O O . GLU B 1 176 ? 51.679 16.666 68.863 1.00 10.66 163 GLU B O 1
ATOM 2731 N N . ILE B 1 177 ? 52.052 18.800 68.251 1.00 9.88 164 ILE B N 1
ATOM 2732 C CA . ILE B 1 177 ? 53.452 18.746 68.672 1.00 10.15 164 ILE B CA 1
ATOM 2733 C C . ILE B 1 177 ? 53.577 18.525 70.172 1.00 9.47 164 ILE B C 1
ATOM 2734 O O . ILE B 1 177 ? 54.457 17.731 70.609 1.00 10.15 164 ILE B O 1
ATOM 2739 N N . MET B 1 178 ? 52.716 19.160 70.968 1.00 9.20 165 MET B N 1
ATOM 2740 C CA . MET B 1 178 ? 52.748 18.906 72.410 1.00 10.35 165 MET B CA 1
ATOM 2741 C C . MET B 1 178 ? 52.548 17.440 72.709 1.00 11.06 165 MET B C 1
ATOM 2742 O O . MET B 1 178 ? 53.238 16.848 73.547 1.00 12.04 165 MET B O 1
ATOM 2747 N N . MET B 1 179 ? 51.604 16.831 72.021 1.00 10.71 166 MET B N 1
ATOM 2748 C CA . MET B 1 179 ? 51.372 15.407 72.221 1.00 11.90 166 MET B CA 1
ATOM 2749 C C . MET B 1 179 ? 52.590 14.563 71.825 1.00 11.76 166 MET B C 1
ATOM 2750 O O . MET B 1 179 ? 52.974 13.627 72.552 1.00 12.38 166 MET B O 1
ATOM 2755 N N . GLN B 1 180 ? 53.173 14.872 70.674 1.00 11.59 167 GLN B N 1
ATOM 2756 C CA . GLN B 1 180 ? 54.293 14.089 70.151 1.00 12.78 167 GLN B CA 1
ATOM 2757 C C . GLN B 1 180 ? 55.535 14.173 71.054 1.00 13.31 167 GLN B C 1
ATOM 2758 O O . GLN B 1 180 ? 56.271 13.194 71.212 1.00 14.61 167 GLN B O 1
ATOM 2764 N N . LYS B 1 181 ? 55.736 15.338 71.664 1.00 11.94 168 LYS B N 1
ATOM 2765 C CA . LYS B 1 181 ? 56.853 15.571 72.591 1.00 12.32 168 LYS B CA 1
ATOM 2766 C C . LYS B 1 181 ? 56.500 15.308 74.040 1.00 13.35 168 LYS B C 1
ATOM 2767 O O . LYS B 1 181 ? 57.337 15.463 74.934 1.00 14.12 168 LYS B O 1
ATOM 2773 N N . HIS B 1 182 ? 55.254 14.919 74.286 1.00 12.85 169 HIS B N 1
ATOM 2774 C CA . HIS B 1 182 ? 54.784 14.664 75.626 1.00 14.11 169 HIS B CA 1
ATOM 2775 C C . HIS B 1 182 ? 54.965 15.873 76.537 1.00 14.28 169 HIS B C 1
ATOM 2776 O O . HIS B 1 182 ? 55.455 15.746 77.663 1.00 16.47 169 HIS B O 1
ATOM 2783 N N . LEU B 1 183 ? 54.571 17.043 76.040 1.00 12.90 170 LEU B N 1
ATOM 2784 C CA . LEU B 1 183 ? 54.668 18.267 76.811 1.00 13.60 170 LEU B CA 1
ATOM 2785 C C . LEU B 1 183 ? 53.334 18.564 77.438 1.00 15.26 170 LEU B C 1
ATOM 2786 O O . LEU B 1 183 ? 52.287 18.137 76.932 1.00 17.22 170 LEU B O 1
ATOM 2791 N N . THR B 1 184 ? 53.388 19.246 78.570 1.00 14.73 171 THR B N 1
ATOM 2792 C CA . THR B 1 184 ? 52.179 19.762 79.180 1.00 15.40 171 THR B CA 1
ATOM 2793 C C . THR B 1 184 ? 52.268 21.262 79.270 1.00 13.86 171 THR B C 1
ATOM 2794 O O . THR B 1 184 ? 53.300 21.859 78.965 1.00 14.61 171 THR B O 1
ATOM 2798 N N . GLU B 1 185 ? 51.182 21.881 79.705 1.00 12.98 172 GLU B N 1
ATOM 2799 C CA . GLU B 1 185 ? 51.172 23.330 79.809 1.00 12.54 172 GLU B CA 1
ATOM 2800 C C . GLU B 1 185 ? 52.330 23.840 80.674 1.00 12.26 172 GLU B C 1
ATOM 2801 O O . GLU B 1 185 ? 52.935 24.852 80.350 1.00 12.62 172 GLU B O 1
ATOM 2807 N N . LYS B 1 186 ? 52.663 23.145 81.765 1.00 12.99 173 LYS B N 1
ATOM 2808 C CA . LYS B 1 186 ? 53.718 23.611 82.649 1.00 13.92 173 LYS B CA 1
ATOM 2809 C C . LYS B 1 186 ? 55.045 23.696 81.920 1.00 12.80 173 LYS B C 1
ATOM 2810 O O . LYS B 1 186 ? 55.864 24.576 82.219 1.00 12.17 173 LYS B O 1
ATOM 2820 N N . ASP B 1 187 ? 55.273 22.819 80.949 1.00 12.81 174 ASP B N 1
ATOM 2821 C CA . ASP B 1 187 ? 56.528 22.894 80.186 1.00 12.79 174 ASP B CA 1
ATOM 2822 C C . ASP B 1 187 ? 56.620 24.174 79.349 1.00 12.21 174 ASP B C 1
ATOM 2823 O O . ASP B 1 187 ? 57.699 24.775 79.205 1.00 13.23 174 ASP B O 1
ATOM 2828 N N . LEU B 1 188 ? 55.496 24.603 78.798 1.00 11.04 175 LEU B N 1
ATOM 2829 C CA . LEU B 1 188 ? 55.451 25.845 78.048 1.00 11.10 175 LEU B CA 1
ATOM 2830 C C . LEU B 1 188 ? 55.513 27.054 78.957 1.00 11.80 175 LEU B C 1
ATOM 2831 O O . LEU B 1 188 ? 56.195 28.043 78.647 1.00 11.37 175 LEU B O 1
ATOM 2836 N N . GLU B 1 189 ? 54.856 26.972 80.110 1.00 13.28 176 GLU B N 1
ATOM 2837 C CA . GLU B 1 189 ? 54.882 28.042 81.077 1.00 15.50 176 GLU B CA 1
ATOM 2838 C C . GLU B 1 189 ? 56.302 28.322 81.559 1.00 14.59 176 GLU B C 1
ATOM 2839 O O . GLU B 1 189 ? 56.614 29.479 81.866 1.00 16.72 176 GLU B O 1
ATOM 2845 N N . ALA B 1 190 ? 57.180 27.312 81.574 1.00 13.87 177 ALA B N 1
ATOM 2846 C CA . ALA B 1 190 ? 58.560 27.528 81.993 1.00 14.39 177 ALA B CA 1
ATOM 2847 C C . ALA B 1 190 ? 59.308 28.497 81.061 1.00 14.06 177 ALA B C 1
ATOM 2848 O O . ALA B 1 190 ? 60.244 29.179 81.484 1.00 16.15 177 ALA B O 1
ATOM 2850 N N . ARG B 1 191 ? 58.886 28.552 79.801 1.00 11.84 178 ARG B N 1
ATOM 2851 C CA . ARG B 1 191 ? 59.579 29.336 78.791 1.00 12.52 178 ARG B CA 1
ATOM 2852 C C . ARG B 1 191 ? 58.918 30.666 78.503 1.00 11.48 178 ARG B C 1
ATOM 2853 O O . ARG B 1 191 ? 59.550 31.548 77.895 1.00 11.95 178 ARG B O 1
ATOM 2861 N N . HIS B 1 192 ? 57.652 30.829 78.856 1.00 10.62 179 HIS B N 1
ATOM 2862 C CA . HIS B 1 192 ? 57.001 32.028 78.399 1.00 11.34 179 HIS B CA 1
ATOM 2863 C C . HIS B 1 192 ? 57.445 33.276 79.134 1.00 10.83 179 HIS B C 1
ATOM 2864 O O . HIS B 1 192 ? 57.831 33.247 80.325 1.00 12.28 179 HIS B O 1
ATOM 2871 N N . ALA B 1 193 ? 57.452 34.375 78.395 1.00 9.47 180 ALA B N 1
ATOM 2872 C CA . ALA B 1 193 ? 57.825 35.690 78.905 1.00 9.48 180 ALA B CA 1
ATOM 2873 C C . ALA B 1 193 ? 56.847 36.136 79.953 1.00 10.43 180 ALA B C 1
ATOM 2874 O O . ALA B 1 193 ? 55.628 36.013 79.760 1.00 12.57 180 ALA B O 1
ATOM 2876 N N . VAL B 1 194 ? 57.370 36.711 81.035 1.00 10.83 181 VAL B N 1
ATOM 2877 C CA . VAL B 1 194 ? 56.514 37.122 82.137 1.00 13.93 181 VAL B CA 1
ATOM 2878 C C . VAL B 1 194 ? 56.547 38.609 82.427 1.00 13.39 181 VAL B C 1
ATOM 2879 O O . VAL B 1 194 ? 55.713 39.092 83.213 1.00 15.57 181 VAL B O 1
ATOM 2883 N N . LEU B 1 195 ? 57.459 39.355 81.817 1.00 12.70 182 LEU B N 1
ATOM 2884 C CA . LEU B 1 195 ? 57.660 40.746 82.239 1.00 13.83 182 LEU B CA 1
ATOM 2885 C C . LEU B 1 195 ? 56.397 41.589 82.031 1.00 16.23 182 LEU B C 1
ATOM 2886 O O . LEU B 1 195 ? 56.018 42.360 82.941 1.00 20.41 182 LEU B O 1
ATOM 2891 N N . GLU B 1 196 ? 55.728 41.413 80.888 1.00 16.04 183 GLU B N 1
ATOM 2892 C CA . GLU B 1 196 ? 54.526 42.203 80.571 1.00 18.70 183 GLU B CA 1
ATOM 2893 C C . GLU B 1 196 ? 53.262 41.513 81.088 1.00 20.33 183 GLU B C 1
ATOM 2894 O O . GLU B 1 196 ? 52.330 42.178 81.587 1.00 21.61 183 GLU B O 1
ATOM 2900 N N . GLU B 1 197 ? 53.200 40.192 80.991 1.00 21.36 184 GLU B N 1
ATOM 2901 C CA . GLU B 1 197 ? 51.998 39.459 81.408 1.00 24.04 184 GLU B CA 1
ATOM 2902 C C . GLU B 1 197 ? 51.768 39.355 82.906 1.00 24.97 184 GLU B C 1
ATOM 2903 O O . GLU B 1 197 ? 50.622 39.444 83.371 1.00 24.36 184 GLU B O 1
ATOM 2909 N N . GLY B 1 198 ? 52.837 39.097 83.663 1.00 25.93 185 GLY B N 1
ATOM 2910 C CA . GLY B 1 198 ? 52.732 38.886 85.100 1.00 28.59 185 GLY B CA 1
ATOM 2911 C C . GLY B 1 198 ? 52.650 37.433 85.570 1.00 29.44 185 GLY B C 1
ATOM 2912 O O . GLY B 1 198 ? 52.304 36.531 84.788 1.00 30.73 185 GLY B O 1
ATOM 2913 N N . GLY C 1 9 ? 90.792 49.128 80.681 1.00 30.59 -4 GLY C N 1
ATOM 2914 C CA . GLY C 1 9 ? 90.442 50.177 81.675 1.00 30.25 -4 GLY C CA 1
ATOM 2915 C C . GLY C 1 9 ? 90.300 51.557 81.058 1.00 29.85 -4 GLY C C 1
ATOM 2916 O O . GLY C 1 9 ? 89.517 52.379 81.548 1.00 29.54 -4 GLY C O 1
ATOM 2917 N N . GLY C 1 10 ? 91.060 51.814 79.990 1.00 29.39 -3 GLY C N 1
ATOM 2918 C CA . GLY C 1 10 ? 91.018 53.100 79.310 1.00 28.65 -3 GLY C CA 1
ATOM 2919 C C . GLY C 1 10 ? 89.985 53.171 78.196 1.00 27.59 -3 GLY C C 1
ATOM 2920 O O . GLY C 1 10 ? 89.606 54.270 77.775 1.00 28.32 -3 GLY C O 1
ATOM 2921 N N . HIS C 1 11 ? 89.526 52.008 77.729 1.00 26.11 -2 HIS C N 1
ATOM 2922 C CA . HIS C 1 11 ? 88.514 51.917 76.657 1.00 23.73 -2 HIS C CA 1
ATOM 2923 C C . HIS C 1 11 ? 88.805 52.836 75.450 1.00 22.43 -2 HIS C C 1
ATOM 2924 O O . HIS C 1 11 ? 87.976 53.676 75.063 1.00 21.06 -2 HIS C O 1
ATOM 2931 N N . MET C 1 12 ? 89.983 52.656 74.850 1.00 21.84 -1 MET C N 1
ATOM 2932 C CA . MET C 1 12 ? 90.461 53.517 73.754 1.00 22.71 -1 MET C CA 1
ATOM 2933 C C . MET C 1 12 ? 89.579 53.511 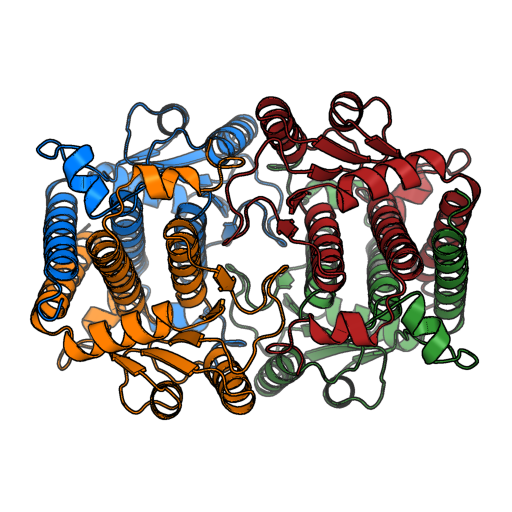72.509 1.00 20.34 -1 MET C C 1
ATOM 2934 O O . MET C 1 12 ? 89.424 54.543 71.873 1.00 19.34 -1 MET C O 1
ATOM 2939 N N . SER C 1 13 ? 89.008 52.358 72.166 1.00 18.81 0 SER C N 1
ATOM 2940 C CA . SER C 1 13 ? 88.146 52.255 70.991 1.00 16.69 0 SER C CA 1
ATOM 2941 C C . SER C 1 13 ? 86.818 52.982 71.211 1.00 14.58 0 SER C C 1
ATOM 2942 O O . SER C 1 13 ? 86.300 53.635 70.321 1.00 14.05 0 SER C O 1
ATOM 2945 N N . LEU C 1 14 ? 86.302 52.913 72.430 1.00 13.29 1 LEU C N 1
ATOM 2946 C CA . LEU C 1 14 ? 85.090 53.667 72.796 1.00 12.87 1 LEU C CA 1
ATOM 2947 C C . LEU C 1 14 ? 85.317 55.153 72.574 1.00 12.92 1 LEU C C 1
ATOM 2948 O O . LEU C 1 14 ? 84.531 55.823 71.913 1.00 11.60 1 LEU C O 1
ATOM 2953 N N . LEU C 1 15 ? 86.435 55.652 73.089 1.00 13.15 2 LEU C N 1
ATOM 2954 C CA . LEU C 1 15 ? 86.732 57.069 73.018 1.00 13.08 2 LEU C CA 1
ATOM 2955 C C . LEU C 1 15 ? 87.026 57.495 71.610 1.00 12.92 2 LEU C C 1
ATOM 2956 O O . LEU C 1 15 ? 86.579 58.563 71.193 1.00 14.26 2 LEU C O 1
ATOM 2961 N N . ARG C 1 16 ? 87.736 56.657 70.858 1.00 12.44 3 ARG C N 1
ATOM 2962 C CA . ARG C 1 16 ? 88.028 57.002 69.474 1.00 13.26 3 ARG C CA 1
ATOM 2963 C C . ARG C 1 16 ? 86.742 57.055 68.633 1.00 13.11 3 ARG C C 1
ATOM 2964 O O . ARG C 1 16 ? 86.575 57.919 67.767 1.00 13.40 3 ARG C O 1
ATOM 2972 N N . PHE C 1 17 ? 85.841 56.104 68.875 1.00 11.57 4 PHE C N 1
ATOM 2973 C CA . PHE C 1 17 ? 84.575 56.127 68.162 1.00 11.22 4 PHE C CA 1
ATOM 2974 C C . PHE C 1 17 ? 83.869 57.479 68.384 1.00 11.93 4 PHE C C 1
ATOM 2975 O O . PHE C 1 17 ? 83.356 58.095 67.443 1.00 12.35 4 PHE C O 1
ATOM 2983 N N . LEU C 1 18 ? 83.828 57.945 69.627 1.00 10.77 5 LEU C N 1
ATOM 2984 C CA . LEU C 1 18 ? 83.168 59.215 69.920 1.00 12.72 5 LEU C CA 1
ATOM 2985 C C . LEU C 1 18 ? 83.834 60.382 69.207 1.00 13.62 5 LEU C C 1
ATOM 2986 O O . LEU C 1 18 ? 83.158 61.266 68.714 1.00 14.05 5 LEU C O 1
ATOM 2991 N N . GLU C 1 19 ? 85.164 60.380 69.151 1.00 14.52 6 GLU C N 1
ATOM 2992 C CA . GLU C 1 19 ? 85.884 61.426 68.409 1.00 16.52 6 GLU C CA 1
ATOM 2993 C C . GLU C 1 19 ? 85.493 61.389 66.933 1.00 16.00 6 GLU C C 1
ATOM 2994 O O . GLU C 1 19 ? 85.208 62.427 66.306 1.00 16.81 6 GLU C O 1
ATOM 3000 N N . VAL C 1 20 ? 85.445 60.188 66.360 1.00 15.38 7 VAL C N 1
ATOM 3001 C CA . VAL C 1 20 ? 85.112 60.052 64.939 1.00 15.48 7 VAL C CA 1
ATOM 3002 C C . VAL C 1 20 ? 83.684 60.525 64.641 1.00 15.24 7 VAL C C 1
ATOM 3003 O O . VAL C 1 20 ? 83.439 61.198 63.616 1.00 14.96 7 VAL C O 1
ATOM 3007 N N . VAL C 1 21 ? 82.731 60.170 65.514 1.00 14.60 8 VAL C N 1
ATOM 3008 C CA . VAL C 1 21 ? 81.352 60.618 65.320 1.00 15.08 8 VAL C CA 1
ATOM 3009 C C . VAL C 1 21 ? 81.260 62.144 65.310 1.00 15.67 8 VAL C C 1
ATOM 3010 O O . VAL C 1 21 ? 80.620 62.731 64.444 1.00 14.73 8 VAL C O 1
ATOM 3014 N N . SER C 1 22 ? 81.908 62.791 66.272 1.00 16.14 9 SER C N 1
ATOM 3015 C CA . SER C 1 22 ? 81.826 64.249 66.286 1.00 18.33 9 SER C CA 1
ATOM 3016 C C . SER C 1 22 ? 82.401 64.860 64.983 1.00 18.84 9 SER C C 1
ATOM 3017 O O . SER C 1 22 ? 81.815 65.791 64.434 1.00 20.89 9 SER C O 1
ATOM 3021 N N . GLU C 1 23 ? 83.496 64.307 64.458 1.00 18.12 10 GLU C N 1
ATOM 3022 C CA . GLU C 1 23 ? 84.038 64.762 63.164 1.00 19.28 10 GLU C CA 1
ATOM 3023 C C . GLU C 1 23 ? 83.078 64.550 62.017 1.00 18.44 10 GLU C C 1
ATOM 3024 O O . GLU C 1 23 ? 82.962 65.402 61.130 1.00 17.98 10 GLU C O 1
ATOM 3030 N N . HIS C 1 24 ? 82.372 63.417 62.024 1.00 16.12 11 HIS C N 1
ATOM 3031 C CA . HIS C 1 24 ? 81.393 63.171 60.987 1.00 15.76 11 HIS C CA 1
ATOM 3032 C C . HIS C 1 24 ? 80.227 64.162 61.056 1.00 14.93 11 HIS C C 1
ATOM 3033 O O . HIS C 1 24 ? 79.688 64.547 60.025 1.00 15.28 11 HIS C O 1
ATOM 3040 N N . ILE C 1 25 ? 79.790 64.546 62.256 1.00 13.91 12 ILE C N 1
ATOM 3041 C CA . ILE C 1 25 ? 78.681 65.504 62.354 1.00 14.44 12 ILE C CA 1
ATOM 3042 C C . ILE C 1 25 ? 79.112 66.909 61.917 1.00 14.91 12 ILE C C 1
ATOM 3043 O O . ILE C 1 25 ? 78.356 67.582 61.234 1.00 15.49 12 ILE C O 1
ATOM 3048 N N . LYS C 1 26 ? 80.346 67.292 62.237 1.00 15.71 13 LYS C N 1
ATOM 3049 C CA . LYS C 1 26 ? 80.918 68.523 61.700 1.00 16.36 13 LYS C CA 1
ATOM 3050 C C . LYS C 1 26 ? 80.971 68.453 60.187 1.00 16.95 13 LYS C C 1
ATOM 3051 O O . LYS C 1 26 ? 80.581 69.406 59.514 1.00 17.25 13 LYS C O 1
ATOM 3057 N N . ASN C 1 27 ? 81.439 67.329 59.651 1.00 17.44 14 ASN C N 1
ATOM 3058 C CA . ASN C 1 27 ? 81.424 67.129 58.198 1.00 18.14 14 ASN C CA 1
ATOM 3059 C C . ASN C 1 27 ? 80.033 67.325 57.619 1.00 18.45 14 ASN C C 1
ATOM 3060 O O . ASN C 1 27 ? 79.851 68.045 56.647 1.00 19.11 14 ASN C O 1
ATOM 3065 N N . LEU C 1 28 ? 79.026 66.733 58.251 1.00 16.89 15 LEU C N 1
ATOM 3066 C CA . LEU C 1 28 ? 77.669 66.905 57.785 1.00 16.78 15 LEU C CA 1
ATOM 3067 C C . LEU C 1 28 ? 77.258 68.385 57.799 1.00 15.95 15 LEU C C 1
ATOM 3068 O O . LEU C 1 28 ? 76.682 68.875 56.830 1.00 16.99 15 LEU C O 1
ATOM 3073 N N . ARG C 1 29 ? 77.583 69.093 58.880 1.00 15.84 16 ARG C N 1
ATOM 3074 C CA . ARG C 1 29 ? 77.166 70.487 59.061 1.00 17.38 16 ARG C CA 1
ATOM 3075 C C . ARG C 1 29 ? 77.749 71.378 57.965 1.00 19.59 16 ARG C C 1
ATOM 3076 O O . ARG C 1 29 ? 77.149 72.409 57.624 1.00 21.00 16 ARG C O 1
ATOM 3084 N N . ASN C 1 30 ? 78.893 70.960 57.426 1.00 18.93 17 ASN C N 1
ATOM 3085 C CA . ASN C 1 30 ? 79.591 71.734 56.397 1.00 19.91 17 ASN C CA 1
ATOM 3086 C C . ASN C 1 30 ? 79.449 71.257 54.964 1.00 21.58 17 ASN C C 1
ATOM 3087 O O . ASN C 1 30 ? 79.923 71.942 54.052 1.00 22.48 17 ASN C O 1
ATOM 3092 N N . HIS C 1 31 ? 78.797 70.115 54.741 1.00 22.15 18 HIS C N 1
ATOM 3093 C CA . HIS C 1 31 ? 78.667 69.568 53.381 1.00 23.48 18 HIS C CA 1
ATOM 3094 C C . HIS C 1 31 ? 77.238 69.342 52.956 1.00 22.15 18 HIS C C 1
ATOM 3095 O O . HIS C 1 31 ? 76.978 69.061 51.782 1.00 22.51 18 HIS C O 1
ATOM 3102 N N . ILE C 1 32 ? 76.317 69.421 53.911 1.00 20.43 19 ILE C N 1
ATOM 3103 C CA . ILE C 1 32 ? 74.906 69.163 53.627 1.00 19.96 19 ILE C CA 1
ATOM 3104 C C . ILE C 1 32 ? 74.379 70.136 52.570 1.00 19.60 19 ILE C C 1
ATOM 3105 O O . ILE C 1 32 ? 74.704 71.334 52.571 1.00 19.09 19 ILE C O 1
ATOM 3110 N N . ASP C 1 33 ? 73.562 69.605 51.667 1.00 17.93 20 ASP C N 1
ATOM 3111 C CA . ASP C 1 33 ? 72.973 70.377 50.595 1.00 18.50 20 ASP C CA 1
ATOM 3112 C C . ASP C 1 33 ? 71.679 71.021 51.078 1.00 18.48 20 ASP C C 1
ATOM 3113 O O . ASP C 1 33 ? 70.639 70.368 51.201 1.00 16.19 20 ASP C O 1
ATOM 3118 N N . LEU C 1 34 ? 71.736 72.314 51.365 1.00 18.17 21 LEU C N 1
ATOM 3119 C CA . LEU C 1 34 ? 70.597 73.011 51.926 1.00 19.71 21 LEU C CA 1
ATOM 3120 C C . LEU C 1 34 ? 69.451 73.156 50.929 1.00 19.53 21 LEU C C 1
ATOM 3121 O O . LEU C 1 34 ? 68.301 73.281 51.320 1.00 18.93 21 LEU C O 1
ATOM 3126 N N . GLU C 1 35 ? 69.776 73.133 49.637 1.00 19.68 22 GLU C N 1
ATOM 3127 C CA . GLU C 1 35 ? 68.745 73.168 48.610 1.00 20.72 22 GLU C CA 1
ATOM 3128 C C . GLU C 1 35 ? 67.907 71.890 48.692 1.00 19.30 22 GLU C C 1
ATOM 3129 O O . GLU C 1 35 ? 66.677 71.939 48.653 1.00 18.75 22 GLU C O 1
ATOM 3132 N N . THR C 1 36 ? 68.575 70.752 48.799 1.00 19.61 23 THR C N 1
ATOM 3133 C CA . THR C 1 36 ? 67.859 69.496 48.949 1.00 19.59 23 THR C CA 1
ATOM 3134 C C . THR C 1 36 ? 67.043 69.426 50.260 1.00 17.69 23 THR C C 1
ATOM 3135 O O . THR C 1 36 ? 65.915 68.914 50.303 1.00 16.80 23 THR C O 1
ATOM 3141 N N . VAL C 1 37 ? 67.603 69.954 51.339 1.00 15.96 24 VAL C N 1
ATOM 3142 C CA . VAL C 1 37 ? 66.831 70.061 52.567 1.00 15.50 24 VAL C CA 1
ATOM 3143 C C . VAL C 1 37 ? 65.521 70.841 52.348 1.00 15.03 24 VAL C C 1
ATOM 3144 O O . VAL C 1 37 ? 64.437 70.421 52.766 1.00 13.86 24 VAL C O 1
ATOM 3148 N N . GLY C 1 38 ? 65.602 71.985 51.674 1.00 14.76 25 GLY C N 1
ATOM 3149 C CA . GLY C 1 38 ? 64.414 72.767 51.437 1.00 13.93 25 GLY C CA 1
ATOM 3150 C C . GLY C 1 38 ? 63.408 72.015 50.576 1.00 14.51 25 GLY C C 1
ATOM 3151 O O . GLY C 1 38 ? 62.208 72.112 50.830 1.00 14.84 25 GLY C O 1
ATOM 3152 N N . GLU C 1 39 ? 63.885 71.270 49.580 1.00 14.34 26 GLU C N 1
ATOM 3153 C CA . GLU C 1 39 ? 62.988 70.452 48.752 1.00 14.92 26 GLU C CA 1
ATOM 3154 C C . GLU C 1 39 ? 62.297 69.345 49.556 1.00 14.96 26 GLU C C 1
ATOM 3155 O O . GLU C 1 39 ? 61.115 69.065 49.377 1.00 15.11 26 GLU C O 1
ATOM 3161 N N . MET C 1 40 ? 63.032 68.744 50.481 1.00 14.19 27 MET C N 1
ATOM 3162 C CA . MET C 1 40 ? 62.447 67.714 51.344 1.00 13.51 27 MET C CA 1
ATOM 3163 C C . MET C 1 40 ? 61.343 68.298 52.229 1.00 12.88 27 MET C C 1
ATOM 3164 O O . MET C 1 40 ? 60.251 67.722 52.384 1.00 14.17 27 MET C O 1
ATOM 3169 N N . ILE C 1 41 ? 61.621 69.460 52.818 1.00 13.29 28 ILE C N 1
ATOM 3170 C CA . ILE C 1 41 ? 60.652 70.128 53.669 1.00 13.63 28 ILE C CA 1
ATOM 3171 C C . ILE C 1 41 ? 59.404 70.483 52.873 1.00 13.64 28 ILE C C 1
ATOM 3172 O O . ILE C 1 41 ? 58.305 70.282 53.348 1.00 14.83 28 ILE C O 1
ATOM 3177 N N . LYS C 1 42 ? 59.592 70.990 51.662 1.00 14.93 29 LYS C N 1
ATOM 3178 C CA . LYS C 1 42 ? 58.465 71.315 50.797 1.00 16.28 29 LYS C CA 1
ATOM 3179 C C . LYS C 1 42 ? 57.583 70.091 50.506 1.00 15.40 29 LYS C C 1
ATOM 3180 O O . LYS C 1 42 ? 56.343 70.190 50.580 1.00 16.46 29 LYS C O 1
ATOM 3186 N N . LEU C 1 43 ? 58.195 68.941 50.207 1.00 15.05 30 LEU C N 1
ATOM 3187 C CA . LEU C 1 43 ? 57.373 67.725 49.996 1.00 15.39 30 LEU C CA 1
ATOM 3188 C C . LEU C 1 43 ? 56.650 67.262 51.247 1.00 16.15 30 LEU C C 1
ATOM 3189 O O . LEU C 1 43 ? 55.484 66.860 51.193 1.00 17.45 30 LEU C O 1
ATOM 3194 N N . ILE C 1 44 ? 57.332 67.304 52.389 1.00 14.84 31 ILE C N 1
ATOM 3195 C CA . ILE C 1 44 ? 56.674 66.903 53.629 1.00 15.37 31 ILE C CA 1
ATOM 3196 C C . ILE C 1 44 ? 55.456 67.783 53.886 1.00 15.60 31 ILE C C 1
ATOM 3197 O O . ILE C 1 44 ? 54.400 67.299 54.294 1.00 15.80 31 ILE C O 1
ATOM 3202 N N . ASP C 1 45 ? 55.602 69.083 53.624 1.00 16.19 32 ASP C N 1
ATOM 3203 C CA . ASP C 1 45 ? 54.511 69.998 53.892 1.00 17.88 32 ASP C CA 1
ATOM 3204 C C . ASP C 1 45 ? 53.375 69.926 52.875 1.00 17.54 32 ASP C C 1
ATOM 3205 O O . ASP C 1 45 ? 52.228 70.179 53.219 1.00 20.15 32 ASP C O 1
ATOM 3210 N N . SER C 1 46 ? 53.688 69.576 51.638 1.00 16.85 33 SER C N 1
ATOM 3211 C CA . SER C 1 46 ? 52.627 69.553 50.596 1.00 17.28 33 SER C CA 1
ATOM 3212 C C . SER C 1 46 ? 51.880 68.220 50.533 1.00 17.07 33 SER C C 1
ATOM 3213 O O . SER C 1 46 ? 50.746 68.146 50.051 1.00 18.25 33 SER C O 1
ATOM 3216 N N . ALA C 1 47 ? 52.498 67.163 51.055 1.00 15.91 34 ALA C N 1
ATOM 3217 C CA . ALA C 1 47 ? 51.885 65.836 51.019 1.00 14.26 34 ALA C CA 1
ATOM 3218 C C . ALA C 1 47 ? 50.603 65.778 51.835 1.00 14.59 34 ALA C C 1
ATOM 3219 O O . ALA C 1 47 ? 50.469 66.462 52.834 1.00 14.82 34 ALA C O 1
ATOM 3221 N N . ARG C 1 48 ? 49.641 64.959 51.404 1.00 13.28 35 ARG C N 1
ATOM 3222 C CA . ARG C 1 48 ? 48.481 64.708 52.230 1.00 13.61 35 ARG C CA 1
ATOM 3223 C C . ARG C 1 48 ? 48.890 63.948 53.510 1.00 13.81 35 ARG C C 1
ATOM 3224 O O . ARG C 1 48 ? 48.514 64.322 54.632 1.00 15.76 35 ARG C O 1
ATOM 3232 N N . SER C 1 49 ? 49.675 62.882 53.309 1.00 13.20 36 SER C N 1
ATOM 3233 C CA . SER C 1 49 ? 50.195 62.060 54.383 1.00 12.64 36 SER C CA 1
ATOM 3234 C C . SER C 1 49 ? 51.643 61.726 54.061 1.00 12.11 36 SER C C 1
ATOM 3235 O O . SER C 1 49 ? 52.045 61.680 52.889 1.00 11.95 36 SER C O 1
ATOM 3238 N N . ILE C 1 50 ? 52.426 61.488 55.110 1.00 10.70 37 ILE C N 1
ATOM 3239 C CA . ILE C 1 50 ? 53.815 61.055 54.971 1.00 9.38 37 ILE C CA 1
ATOM 3240 C C . ILE C 1 50 ? 53.919 59.605 55.400 1.00 8.44 37 ILE C C 1
ATOM 3241 O O . ILE C 1 50 ? 53.404 59.222 56.458 1.00 10.07 37 ILE C O 1
ATOM 3246 N N . PHE C 1 51 ? 54.622 58.804 54.603 1.00 8.34 38 PHE C N 1
ATOM 3247 C CA . PHE C 1 51 ? 54.889 57.396 54.950 1.00 8.07 38 PHE C CA 1
ATOM 3248 C C . PHE C 1 51 ? 56.396 57.256 55.083 1.00 8.31 38 PHE C C 1
ATOM 3249 O O . PHE C 1 51 ? 57.147 57.877 54.327 1.00 8.96 38 PHE C O 1
ATOM 3257 N N . VAL C 1 52 ? 56.838 56.467 56.066 1.00 7.21 39 VAL C N 1
ATOM 3258 C CA . VAL C 1 52 ? 58.272 56.284 56.241 1.00 8.09 39 VAL C CA 1
ATOM 3259 C C . VAL C 1 52 ? 58.616 54.793 56.233 1.00 8.58 39 VAL C C 1
ATOM 3260 O O . VAL C 1 52 ? 57.796 53.944 56.626 1.00 9.21 39 VAL C O 1
ATOM 3266 N N . ILE C 1 53 ? 59.822 54.479 55.776 1.00 8.51 40 ILE C N 1
ATOM 3267 C CA . ILE C 1 53 ? 60.292 53.094 55.820 1.00 10.03 40 ILE C CA 1
ATOM 3268 C C . ILE C 1 53 ? 61.789 53.001 55.876 1.00 8.98 40 ILE C C 1
ATOM 3269 O O . ILE C 1 53 ? 62.510 53.816 55.267 1.00 9.20 40 ILE C O 1
ATOM 3275 N N . GLY C 1 54 ? 62.259 51.973 56.581 1.00 8.41 41 GLY C N 1
ATOM 3276 C CA . GLY C 1 54 ? 63.647 51.542 56.552 1.00 9.03 41 GLY C CA 1
ATOM 3277 C C . GLY C 1 54 ? 63.656 50.085 56.948 1.00 8.59 41 GLY C C 1
ATOM 3278 O O . GLY C 1 54 ? 62.719 49.635 57.611 1.00 9.64 41 GLY C O 1
ATOM 3279 N N . ALA C 1 55 ? 64.723 49.367 56.608 1.00 9.33 42 ALA C N 1
ATOM 3280 C CA . ALA C 1 55 ? 64.878 47.988 57.059 1.00 8.20 42 ALA C CA 1
ATOM 3281 C C . ALA C 1 55 ? 65.815 47.966 58.265 1.00 8.83 42 ALA C C 1
ATOM 3282 O O . ALA C 1 55 ? 66.732 48.780 58.341 1.00 9.90 42 ALA C O 1
ATOM 3284 N N . GLY C 1 56 ? 65.579 47.056 59.207 1.00 9.23 43 GLY C N 1
ATOM 3285 C CA . GLY C 1 56 ? 66.470 46.888 60.355 1.00 9.61 43 GLY C CA 1
ATOM 3286 C C . GLY C 1 56 ? 66.684 48.174 61.127 1.00 8.73 43 GLY C C 1
ATOM 3287 O O . GLY C 1 56 ? 65.729 48.867 61.454 1.00 9.37 43 GLY C O 1
ATOM 3288 N N . ARG C 1 57 ? 67.954 48.512 61.390 1.00 8.92 44 ARG C N 1
ATOM 3289 C CA . ARG C 1 57 ? 68.250 49.715 62.160 1.00 8.55 44 ARG C CA 1
ATOM 3290 C C . ARG C 1 57 ? 67.733 50.988 61.484 1.00 7.83 44 ARG C C 1
ATOM 3291 O O . ARG C 1 57 ? 67.247 51.923 62.159 1.00 8.80 44 ARG C O 1
ATOM 3299 N N . SER C 1 58 ? 67.783 51.031 60.153 1.00 7.44 45 SER C N 1
ATOM 3300 C CA . SER C 1 58 ? 67.236 52.190 59.465 1.00 8.83 45 SER C CA 1
ATOM 3301 C C . SER C 1 58 ? 65.722 52.279 59.633 1.00 8.24 45 SER C C 1
ATOM 3302 O O . SER C 1 58 ? 65.167 53.381 59.584 1.00 8.97 45 SER C O 1
ATOM 3305 N N . GLY C 1 59 ? 65.053 51.142 59.857 1.00 7.34 46 GLY C N 1
ATOM 3306 C CA . GLY C 1 59 ? 63.630 51.160 60.193 1.00 8.28 46 GLY C CA 1
ATOM 3307 C C . GLY C 1 59 ? 63.372 51.801 61.553 1.00 7.77 46 GLY C C 1
ATOM 3308 O O . GLY C 1 59 ? 62.390 52.501 61.716 1.00 7.74 46 GLY C O 1
ATOM 3309 N N . TYR C 1 60 ? 64.266 51.594 62.521 1.00 7.38 47 TYR C N 1
ATOM 3310 C CA . TYR C 1 60 ? 64.136 52.237 63.841 1.00 7.05 47 TYR C CA 1
ATOM 3311 C C . TYR C 1 60 ? 64.294 53.748 63.708 1.00 6.54 47 TYR C C 1
ATOM 3312 O O . TYR C 1 60 ? 63.621 54.511 64.384 1.00 7.77 47 TYR C O 1
ATOM 3321 N N . ILE C 1 61 ? 65.208 54.178 62.846 1.00 7.04 48 ILE C N 1
ATOM 3322 C CA . ILE C 1 61 ? 65.388 55.605 62.577 1.00 6.95 48 ILE C CA 1
ATOM 3323 C C . ILE C 1 61 ? 64.153 56.191 61.915 1.00 7.10 48 ILE C C 1
ATOM 3324 O O . ILE C 1 61 ? 63.684 57.269 62.293 1.00 7.89 48 ILE C O 1
ATOM 3329 N N . ALA C 1 62 ? 63.608 55.450 60.950 1.00 7.46 49 ALA C N 1
ATOM 3330 C CA . ALA C 1 62 ? 62.382 55.874 60.295 1.00 7.79 49 ALA C CA 1
ATOM 3331 C C . ALA C 1 62 ? 61.246 56.038 61.306 1.00 7.56 49 ALA C C 1
ATOM 3332 O O . ALA C 1 62 ? 60.519 57.031 61.248 1.00 7.43 49 ALA C O 1
ATOM 3334 N N . LYS C 1 63 ? 61.109 55.095 62.252 1.00 7.38 50 LYS C N 1
ATOM 3335 C CA . LYS C 1 63 ? 60.066 55.218 63.279 1.00 6.89 50 LYS C CA 1
ATOM 3336 C C . LYS C 1 63 ? 60.304 56.405 64.190 1.00 6.09 50 LYS C C 1
ATOM 3337 O O . LYS C 1 63 ? 59.346 57.115 64.514 1.00 6.93 50 LYS C O 1
ATOM 3343 N N . ALA C 1 64 ? 61.560 56.657 64.583 1.00 6.49 51 ALA C N 1
ATOM 3344 C CA . ALA C 1 64 ? 61.835 57.835 65.427 1.00 6.39 51 ALA C CA 1
ATOM 3345 C C . ALA C 1 64 ? 61.401 59.123 64.731 1.00 7.06 51 ALA C C 1
ATOM 3346 O O . ALA C 1 64 ? 60.802 60.014 65.341 1.00 7.85 51 ALA C O 1
ATOM 3348 N N . PHE C 1 65 ? 61.692 59.211 63.438 1.00 6.81 52 PHE C N 1
ATOM 3349 C CA . PHE C 1 65 ? 61.340 60.399 62.677 1.00 7.62 52 PHE C CA 1
ATOM 3350 C C . PHE C 1 65 ? 59.829 60.504 62.493 1.00 6.94 52 PHE C C 1
ATOM 3351 O O . PHE C 1 65 ? 59.286 61.576 62.650 1.00 7.57 52 PHE C O 1
ATOM 3359 N N . ALA C 1 66 ? 59.157 59.399 62.168 1.00 6.69 53 ALA C N 1
ATOM 3360 C CA . ALA C 1 66 ? 57.709 59.420 62.042 1.00 7.71 53 ALA C CA 1
ATOM 3361 C C . ALA C 1 66 ? 57.036 59.866 63.331 1.00 7.23 53 ALA C C 1
ATOM 3362 O O . ALA C 1 66 ? 56.075 60.646 63.293 1.00 7.99 53 ALA C O 1
ATOM 3364 N N . MET C 1 67 ? 57.550 59.411 64.477 1.00 6.86 54 MET C N 1
ATOM 3365 C CA . MET C 1 67 ? 56.947 59.799 65.745 1.00 6.55 54 MET C CA 1
ATOM 3366 C C . MET C 1 67 ? 57.024 61.318 65.906 1.00 7.76 54 MET C C 1
ATOM 3367 O O . MET C 1 67 ? 56.044 61.969 66.311 1.00 8.28 54 MET C O 1
ATOM 3372 N N . ARG C 1 68 ? 58.196 61.880 65.607 1.00 7.91 55 ARG C N 1
ATOM 3373 C CA . ARG C 1 68 ? 58.377 63.345 65.696 1.00 8.92 55 ARG C CA 1
ATOM 3374 C C . ARG C 1 68 ? 57.494 64.094 64.700 1.00 7.94 55 ARG C C 1
ATOM 3375 O O . ARG C 1 68 ? 56.930 65.152 65.030 1.00 8.62 55 ARG C O 1
ATOM 3383 N N . LEU C 1 69 ? 57.354 63.580 63.478 1.00 8.09 56 LEU C N 1
ATOM 3384 C CA . LEU C 1 69 ? 56.460 64.248 62.538 1.00 9.14 56 LEU C CA 1
ATOM 3385 C C . LEU C 1 69 ? 55.030 64.255 63.082 1.00 8.06 56 LEU C C 1
ATOM 3386 O O . LEU C 1 69 ? 54.308 65.248 62.896 1.00 9.50 56 LEU C O 1
ATOM 3391 N N . MET C 1 70 ? 54.626 63.180 63.755 1.00 7.81 57 MET C N 1
ATOM 3392 C CA . MET C 1 70 ? 53.323 63.139 64.405 1.00 7.96 57 MET C CA 1
ATOM 3393 C C . MET C 1 70 ? 53.244 64.237 65.470 1.00 8.07 57 MET C C 1
ATOM 3394 O O . MET C 1 70 ? 52.247 64.981 65.557 1.00 9.50 57 MET C O 1
ATOM 3399 N N . HIS C 1 71 ? 54.311 64.415 66.258 1.00 8.51 58 HIS C N 1
ATOM 3400 C CA . HIS C 1 71 ? 54.289 65.455 67.294 1.00 9.26 58 HIS C CA 1
ATOM 3401 C C . HIS C 1 71 ? 54.148 66.836 66.693 1.00 9.02 58 HIS C C 1
ATOM 3402 O O . HIS C 1 71 ? 53.574 67.719 67.342 1.00 11.05 58 HIS C O 1
ATOM 3409 N N . LEU C 1 72 ? 54.695 67.027 65.494 1.00 9.73 59 LEU C N 1
ATOM 3410 C CA . LEU C 1 72 ? 54.642 68.312 64.794 1.00 10.30 59 LEU C CA 1
ATOM 3411 C C . LEU C 1 72 ? 53.260 68.588 64.222 1.00 11.09 59 LEU C C 1
ATOM 3412 O O . LEU C 1 72 ? 53.006 69.724 63.815 1.00 13.68 59 LEU C O 1
ATOM 3417 N N . GLY C 1 73 ? 52.390 67.578 64.161 1.00 10.14 60 GLY C N 1
ATOM 3418 C CA . GLY C 1 73 ? 51.048 67.770 63.636 1.00 10.73 60 GLY C CA 1
ATOM 3419 C C . GLY C 1 73 ? 50.799 67.193 62.261 1.00 11.07 60 GLY C C 1
ATOM 3420 O O . GLY C 1 73 ? 49.709 67.384 61.737 1.00 14.01 60 GLY C O 1
ATOM 3421 N N . TYR C 1 74 ? 51.776 66.513 61.660 1.00 9.96 61 TYR C N 1
ATOM 3422 C CA . TYR C 1 74 ? 51.572 65.850 60.372 1.00 10.30 61 TYR C CA 1
ATOM 3423 C C . TYR C 1 74 ? 50.784 64.564 60.503 1.00 10.60 61 TYR C C 1
ATOM 3424 O O . TYR C 1 74 ? 50.737 63.933 61.556 1.00 11.30 61 TYR C O 1
ATOM 3433 N N . THR C 1 75 ? 50.122 64.203 59.413 1.00 9.86 62 THR C N 1
ATOM 3434 C CA . THR C 1 75 ? 49.521 62.873 59.289 1.00 10.22 62 THR C CA 1
ATOM 3435 C C . THR C 1 75 ? 50.603 61.959 58.722 1.00 9.31 62 THR C C 1
ATOM 3436 O O . THR C 1 75 ? 51.078 62.174 57.613 1.00 9.94 62 THR C O 1
ATOM 3440 N N . VAL C 1 76 ? 51.008 60.967 59.512 1.00 9.77 63 VAL C N 1
ATOM 3441 C CA . VAL C 1 76 ? 52.200 60.198 59.203 1.00 8.60 63 VAL C CA 1
ATOM 3442 C C . VAL C 1 76 ? 51.991 58.738 59.583 1.00 7.94 63 VAL C C 1
ATOM 3443 O O . VAL C 1 76 ? 51.265 58.426 60.538 1.00 8.79 63 VAL C O 1
ATOM 3447 N N . TYR C 1 77 ? 52.628 57.855 58.822 1.00 7.20 64 TYR C N 1
ATOM 3448 C CA . TYR C 1 77 ? 52.537 56.426 59.030 1.00 7.21 64 TYR C CA 1
ATOM 3449 C C . TYR C 1 77 ? 53.853 55.753 58.748 1.00 6.84 64 TYR C C 1
ATOM 3450 O O . TYR C 1 77 ? 54.686 56.265 58.001 1.00 8.07 64 TYR C O 1
ATOM 3459 N N . VAL C 1 78 ? 54.022 54.586 59.361 1.00 7.47 65 VAL C N 1
ATOM 3460 C CA . VAL C 1 78 ? 55.183 53.730 59.093 1.00 7.04 65 VAL C CA 1
ATOM 3461 C C . VAL C 1 78 ? 54.733 52.574 58.218 1.00 7.07 65 VAL C C 1
ATOM 3462 O O . VAL C 1 78 ? 53.777 51.880 58.536 1.00 7.39 65 VAL C O 1
ATOM 3466 N N . VAL C 1 79 ? 55.406 52.374 57.084 1.00 6.95 66 VAL C N 1
ATOM 3467 C CA . VAL C 1 79 ? 55.034 51.276 56.201 1.00 8.35 66 VAL C CA 1
ATOM 3468 C C . VAL C 1 79 ? 55.086 49.958 56.921 1.00 8.41 66 VAL C C 1
ATOM 3469 O O . VAL C 1 79 ? 56.035 49.695 57.677 1.00 8.90 66 VAL C O 1
ATOM 3473 N N . GLY C 1 80 ? 54.053 49.140 56.711 1.00 9.24 67 GLY C N 1
ATOM 3474 C CA . GLY C 1 80 ? 54.005 47.828 57.327 1.00 9.41 67 GLY C CA 1
ATOM 3475 C C . GLY C 1 80 ? 53.323 47.802 58.705 1.00 10.20 67 GLY C C 1
ATOM 3476 O O . GLY C 1 80 ? 53.060 46.706 59.226 1.00 11.42 67 GLY C O 1
ATOM 3477 N N . GLU C 1 81 ? 53.066 48.956 59.325 1.00 8.28 68 GLU C N 1
ATOM 3478 C CA . GLU C 1 81 ? 52.482 48.969 60.671 1.00 7.54 68 GLU C CA 1
ATOM 3479 C C . GLU C 1 81 ? 50.976 48.903 60.655 1.00 7.39 68 GLU C C 1
ATOM 3480 O O . GLU C 1 81 ? 50.337 49.082 59.607 1.00 8.89 68 GLU C O 1
ATOM 3486 N N . THR C 1 82 ? 50.406 48.643 61.817 1.00 7.53 69 THR C N 1
ATOM 3487 C CA . THR C 1 82 ? 49.026 48.234 61.934 1.00 7.32 69 THR C CA 1
ATOM 3488 C C . THR C 1 82 ? 48.011 49.169 61.306 1.00 7.21 69 THR C C 1
ATOM 3489 O O . THR C 1 82 ? 47.155 48.738 60.520 1.00 7.78 69 THR C O 1
ATOM 3493 N N . VAL C 1 83 ? 48.068 50.450 61.671 1.00 7.06 70 VAL C N 1
ATOM 3494 C CA . VAL C 1 83 ? 47.003 51.383 61.276 1.00 8.34 70 VAL C CA 1
ATOM 3495 C C . VAL C 1 83 ? 47.340 52.136 59.995 1.00 7.41 70 VAL C C 1
ATOM 3496 O O . VAL C 1 83 ? 46.607 53.035 59.596 1.00 8.44 70 VAL C O 1
ATOM 3500 N N . THR C 1 84 ? 48.422 51.757 59.334 1.00 7.24 71 THR C N 1
ATOM 3501 C CA . THR C 1 84 ? 48.820 52.452 58.096 1.00 7.74 71 THR C CA 1
ATOM 3502 C C . THR C 1 84 ? 47.839 52.136 56.958 1.00 8.22 71 THR C C 1
ATOM 3503 O O . THR C 1 84 ? 47.645 50.976 56.616 1.00 8.41 71 THR C O 1
ATOM 3507 N N . PRO C 1 85 ? 47.235 53.158 56.345 1.00 8.24 72 PRO C N 1
ATOM 3508 C CA . PRO C 1 85 ? 46.278 52.918 55.251 1.00 9.14 72 PRO C CA 1
ATOM 3509 C C . PRO C 1 85 ? 46.983 52.872 53.903 1.00 8.55 72 PRO C C 1
ATOM 3510 O O . PRO C 1 85 ? 48.205 53.059 53.791 1.00 9.33 72 PRO C O 1
ATOM 3514 N N . ARG C 1 86 ? 46.182 52.601 52.873 1.00 9.06 73 ARG C N 1
ATOM 3515 C CA . ARG C 1 86 ? 46.638 52.613 51.498 1.00 9.75 73 ARG C CA 1
ATOM 3516 C C . ARG C 1 86 ? 47.345 53.914 51.162 1.00 9.56 73 ARG C C 1
ATOM 3517 O O . ARG C 1 86 ? 46.793 54.998 51.338 1.00 10.95 73 ARG C O 1
ATOM 3525 N N . ILE C 1 87 ? 48.567 53.791 50.658 1.00 8.80 74 ILE C N 1
ATOM 3526 C CA . ILE C 1 87 ? 49.292 54.960 50.145 1.00 8.79 74 ILE C CA 1
ATOM 3527 C C . ILE C 1 87 ? 48.689 55.420 48.796 1.00 9.05 74 ILE C C 1
ATOM 3528 O O . ILE C 1 87 ? 48.139 54.607 48.052 1.00 10.14 74 ILE C O 1
ATOM 3533 N N . THR C 1 88 ? 48.728 56.730 48.559 1.00 9.38 75 THR C N 1
ATOM 3534 C CA . THR C 1 88 ? 48.149 57.325 47.342 1.00 9.56 75 THR C CA 1
ATOM 3535 C C . THR C 1 88 ? 49.152 58.216 46.646 1.00 10.26 75 THR C C 1
ATOM 3536 O O . THR C 1 88 ? 50.218 58.572 47.185 1.00 10.47 75 THR C O 1
ATOM 3540 N N . ASP C 1 89 ? 48.772 58.665 45.449 1.00 11.34 76 ASP C N 1
ATOM 3541 C CA . ASP C 1 89 ? 49.628 59.592 44.693 1.00 11.89 76 ASP C CA 1
ATOM 3542 C C . ASP C 1 89 ? 49.713 61.000 45.268 1.00 12.71 76 ASP C C 1
ATOM 3543 O O . ASP C 1 89 ? 50.457 61.827 44.740 1.00 15.55 76 ASP C O 1
ATOM 3548 N N . GLN C 1 90 ? 48.991 61.261 46.354 1.00 12.41 77 GLN C N 1
ATOM 3549 C CA . GLN C 1 90 ? 49.089 62.531 47.069 1.00 11.66 77 GLN C CA 1
ATOM 3550 C C . GLN C 1 90 ? 50.011 62.495 48.281 1.00 12.21 77 GLN C C 1
ATOM 3551 O O . GLN C 1 90 ? 50.180 63.519 48.972 1.00 13.21 77 GLN C O 1
ATOM 3557 N N . ASP C 1 91 ? 50.596 61.331 48.524 1.00 11.88 78 ASP C N 1
ATOM 3558 C CA . ASP C 1 91 ? 51.480 61.152 49.671 1.00 11.17 78 ASP C CA 1
ATOM 3559 C C . ASP C 1 91 ? 52.944 61.188 49.310 1.00 11.56 78 ASP C C 1
ATOM 3560 O O . ASP C 1 91 ? 53.305 61.197 48.146 1.00 13.31 78 ASP C O 1
ATOM 3565 N N . VAL C 1 92 ? 53.799 61.266 50.332 1.00 10.43 79 VAL C N 1
ATOM 3566 C CA . VAL C 1 92 ? 55.225 61.171 50.114 1.00 10.87 79 VAL C CA 1
ATOM 3567 C C . VAL C 1 92 ? 55.718 60.023 50.974 1.00 9.31 79 VAL C C 1
ATOM 3568 O O . VAL C 1 92 ? 55.307 59.888 52.125 1.00 10.50 79 VAL C O 1
ATOM 3572 N N . LEU C 1 93 ? 56.570 59.207 50.379 1.00 9.14 80 LEU C N 1
ATOM 3573 C CA . LEU C 1 93 ? 57.315 58.175 51.079 1.00 8.69 80 LEU C CA 1
ATOM 3574 C C . LEU C 1 93 ? 58.752 58.620 51.314 1.00 8.50 80 LEU C C 1
ATOM 3575 O O . LEU C 1 93 ? 59.423 59.078 50.383 1.00 9.49 80 LEU C O 1
ATOM 3580 N N . VAL C 1 94 ? 59.197 58.507 52.571 1.00 8.35 81 VAL C N 1
ATOM 3581 C CA . VAL C 1 94 ? 60.576 58.758 52.941 1.00 8.33 81 VAL C CA 1
ATOM 3582 C C . VAL C 1 94 ? 61.223 57.410 53.202 1.00 8.14 81 VAL C C 1
ATOM 3583 O O . VAL C 1 94 ? 60.825 56.706 54.143 1.00 9.51 81 VAL C O 1
ATOM 3587 N N . GLY C 1 95 ? 62.197 57.042 52.378 1.00 8.87 82 GLY C N 1
ATOM 3588 C CA . GLY C 1 95 ? 62.886 55.770 52.508 1.00 9.33 82 GLY C CA 1
ATOM 3589 C C . GLY C 1 95 ? 64.300 56.002 52.979 1.00 8.83 82 GLY C C 1
ATOM 3590 O O . GLY C 1 95 ? 65.025 56.826 52.416 1.00 11.04 82 GLY C O 1
ATOM 3591 N N . ILE C 1 96 ? 64.701 55.283 54.025 1.00 9.49 83 ILE C N 1
ATOM 3592 C CA . ILE C 1 96 ? 66.043 55.446 54.594 1.00 9.41 83 ILE C CA 1
ATOM 3593 C C . ILE C 1 96 ? 66.858 54.192 54.303 1.00 10.04 83 ILE C C 1
ATOM 3594 O O . ILE C 1 96 ? 66.480 53.092 54.708 1.00 11.00 83 ILE C O 1
ATOM 3599 N N . SER C 1 97 ? 67.974 54.346 53.589 1.00 10.30 84 SER C N 1
ATOM 3600 C CA . SER C 1 97 ? 68.824 53.192 53.247 1.00 10.87 84 SER C CA 1
ATOM 3601 C C . SER C 1 97 ? 70.226 53.733 52.991 1.00 11.81 84 SER C C 1
ATOM 3602 O O . SER C 1 97 ? 70.413 54.525 52.078 1.00 12.33 84 SER C O 1
ATOM 3605 N N . GLY C 1 98 ? 71.209 53.300 53.770 1.00 12.20 85 GLY C N 1
ATOM 3606 C CA . GLY C 1 98 ? 72.559 53.821 53.578 1.00 12.35 85 GLY C CA 1
ATOM 3607 C C . GLY C 1 98 ? 73.149 53.548 52.202 1.00 13.04 85 GLY C C 1
ATOM 3608 O O . GLY C 1 98 ? 73.645 54.459 51.539 1.00 15.32 85 GLY C O 1
ATOM 3609 N N . SER C 1 99 ? 73.064 52.290 51.786 1.00 14.15 86 SER C N 1
ATOM 3610 C CA . SER C 1 99 ? 73.552 51.888 50.474 1.00 14.17 86 SER C CA 1
ATOM 3611 C C . SER C 1 99 ? 72.629 52.330 49.358 1.00 14.17 86 SER C C 1
ATOM 3612 O O . SER C 1 99 ? 73.070 52.459 48.196 1.00 15.40 86 SER C O 1
ATOM 3615 N N . GLY C 1 100 ? 71.353 52.543 49.673 1.00 13.68 87 GLY C N 1
ATOM 3616 C CA . GLY C 1 100 ? 70.374 52.786 48.637 1.00 12.83 87 GLY C CA 1
ATOM 3617 C C . GLY C 1 100 ? 70.045 51.534 47.840 1.00 12.53 87 GLY C C 1
ATOM 3618 O O . GLY C 1 100 ? 69.402 51.643 46.784 1.00 13.29 87 GLY C O 1
ATOM 3619 N N . GLU C 1 101 ? 70.485 50.369 48.312 1.00 13.39 88 GLU C N 1
ATOM 3620 C CA . GLU C 1 101 ? 70.247 49.097 47.631 1.00 13.80 88 GLU C CA 1
ATOM 3621 C C . GLU C 1 101 ? 69.411 48.129 48.424 1.00 14.24 88 GLU C C 1
ATOM 3622 O O . GLU C 1 101 ? 69.085 47.045 47.957 1.00 17.11 88 GLU C O 1
ATOM 3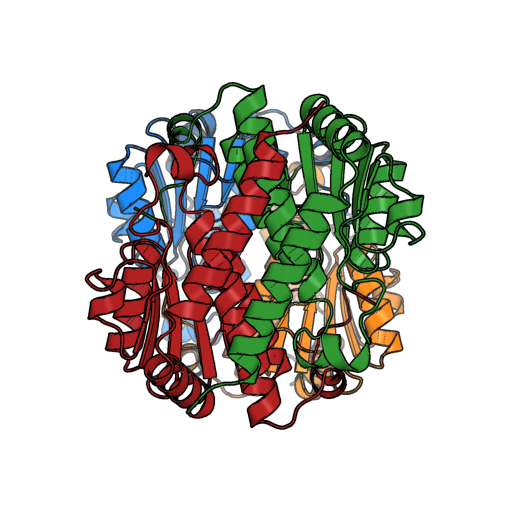628 N N . THR C 1 102 ? 69.038 48.533 49.632 1.00 13.46 89 THR C N 1
ATOM 3629 C CA . THR C 1 102 ? 68.251 47.676 50.505 1.00 13.03 89 THR C CA 1
ATOM 3630 C C . THR C 1 102 ? 67.036 47.120 49.759 1.00 12.60 89 THR C C 1
ATOM 3631 O O . THR C 1 102 ? 66.116 47.842 49.393 1.00 12.52 89 THR C O 1
ATOM 3635 N N . THR C 1 103 ? 67.001 45.817 49.585 1.00 13.25 90 THR C N 1
ATOM 3636 C CA . THR C 1 103 ? 66.005 45.235 48.685 1.00 14.70 90 THR C CA 1
ATOM 3637 C C . THR C 1 103 ? 64.561 45.491 49.088 1.00 13.88 90 THR C C 1
ATOM 3638 O O . THR C 1 103 ? 63.731 45.835 48.261 1.00 13.56 90 THR C O 1
ATOM 3644 N N . SER C 1 104 ? 64.243 45.304 50.370 1.00 13.87 91 SER C N 1
ATOM 3645 C CA . SER C 1 104 ? 62.870 45.530 50.813 1.00 13.67 91 SER C CA 1
ATOM 3646 C C . SER C 1 104 ? 62.439 46.974 50.568 1.00 12.74 91 SER C C 1
ATOM 3647 O O . SER C 1 104 ? 61.328 47.231 50.130 1.00 13.95 91 SER C O 1
ATOM 3650 N N . VAL C 1 105 ? 63.317 47.910 50.868 1.00 11.86 92 VAL C N 1
ATOM 3651 C CA . VAL C 1 105 ? 63.011 49.322 50.745 1.00 12.14 92 VAL C CA 1
ATOM 3652 C C . VAL C 1 105 ? 62.893 49.742 49.272 1.00 11.48 92 VAL C C 1
ATOM 3653 O O . VAL C 1 105 ? 61.991 50.503 48.895 1.00 11.10 92 VAL C O 1
ATOM 3657 N N . VAL C 1 106 ? 63.783 49.207 48.436 1.00 10.77 93 VAL C N 1
ATOM 3658 C CA . VAL C 1 106 ? 63.723 49.482 47.008 1.00 11.68 93 VAL C CA 1
ATOM 3659 C C . VAL C 1 106 ? 62.415 48.939 46.425 1.00 12.95 93 VAL C C 1
ATOM 3660 O O . VAL C 1 106 ? 61.722 49.635 45.675 1.00 11.43 93 VAL C O 1
ATOM 3664 N N . ASN C 1 107 ? 62.073 47.703 46.794 1.00 13.11 94 ASN C N 1
ATOM 3665 C CA . ASN C 1 107 ? 60.852 47.070 46.309 1.00 13.94 94 ASN C CA 1
ATOM 3666 C C . ASN C 1 107 ? 59.587 47.845 46.721 1.00 12.82 94 ASN C C 1
ATOM 3667 O O . ASN C 1 107 ? 58.692 48.119 45.905 1.00 14.64 94 ASN C O 1
ATOM 3672 N N . ILE C 1 108 ? 59.511 48.227 47.987 1.00 12.07 95 ILE C N 1
ATOM 3673 C CA . ILE C 1 108 ? 58.381 49.037 48.474 1.00 13.00 95 ILE C CA 1
ATOM 3674 C C . ILE C 1 108 ? 58.329 50.398 47.741 1.00 12.12 95 ILE C C 1
ATOM 3675 O O . ILE C 1 108 ? 57.249 50.873 47.324 1.00 11.84 95 ILE C O 1
ATOM 3680 N N . SER C 1 109 ? 59.488 51.022 47.551 1.00 10.56 96 SER C N 1
ATOM 3681 C CA . SER C 1 109 ? 59.546 52.322 46.886 1.00 10.96 96 SER C CA 1
ATOM 3682 C C . SER C 1 109 ? 59.112 52.240 45.426 1.00 12.33 96 SER C C 1
ATOM 3683 O O . SER C 1 109 ? 58.475 53.161 44.933 1.00 11.87 96 SER C O 1
ATOM 3686 N N . LYS C 1 110 ? 59.470 51.151 44.752 1.00 12.26 97 LYS C N 1
ATOM 3687 C CA . LYS C 1 110 ? 59.016 50.949 43.369 1.00 14.36 97 LYS C CA 1
ATOM 3688 C C . LYS C 1 110 ? 57.485 50.906 43.326 1.00 13.73 97 LYS C C 1
ATOM 3689 O O . LYS C 1 110 ? 56.874 51.543 42.454 1.00 14.55 97 LYS C O 1
ATOM 3695 N N . LYS C 1 111 ? 56.863 50.163 44.243 1.00 12.47 98 LYS C N 1
ATOM 3696 C CA . LYS C 1 111 ? 55.392 50.076 44.293 1.00 12.53 98 LYS C CA 1
ATOM 3697 C C . LYS C 1 111 ? 54.812 51.471 44.551 1.00 12.31 98 LYS C C 1
ATOM 3698 O O . LYS C 1 111 ? 53.854 51.881 43.899 1.00 12.56 98 LYS C O 1
ATOM 3704 N N . ALA C 1 112 ? 55.417 52.225 45.473 1.00 10.90 99 ALA C N 1
ATOM 3705 C CA . ALA C 1 112 ? 54.911 53.570 45.767 1.00 11.10 99 ALA C CA 1
ATOM 3706 C C . ALA C 1 112 ? 54.995 54.470 44.524 1.00 11.77 99 ALA C C 1
ATOM 3707 O O . ALA C 1 112 ? 54.076 55.246 44.242 1.00 11.32 99 ALA C O 1
ATOM 3709 N N . LYS C 1 113 ? 56.091 54.349 43.775 1.00 12.28 100 LYS C N 1
ATOM 3710 C CA . LYS C 1 113 ? 56.243 55.141 42.562 1.00 14.03 100 LYS C CA 1
ATOM 3711 C C . LYS C 1 113 ? 55.216 54.733 41.484 1.00 14.27 100 LYS C C 1
ATOM 3712 O O . LYS C 1 113 ? 54.725 55.594 40.755 1.00 15.32 100 LYS C O 1
ATOM 3718 N N . ASP C 1 114 ? 54.880 53.450 41.412 1.00 13.22 101 ASP C N 1
ATOM 3719 C CA . ASP C 1 114 ? 53.829 53.010 40.486 1.00 14.72 101 ASP C CA 1
ATOM 3720 C C . ASP C 1 114 ? 52.468 53.607 40.853 1.00 14.14 101 ASP C C 1
ATOM 3721 O O . ASP C 1 114 ? 51.646 53.922 39.976 1.00 15.42 101 ASP C O 1
ATOM 3726 N N . ILE C 1 115 ? 52.211 53.752 42.147 1.00 13.44 102 ILE C N 1
ATOM 3727 C CA . ILE C 1 115 ? 50.984 54.383 42.593 1.00 12.32 102 ILE C CA 1
ATOM 3728 C C . ILE C 1 115 ? 51.036 55.889 42.322 1.00 12.65 102 ILE C C 1
ATOM 3729 O O . ILE C 1 115 ? 49.991 56.513 42.112 1.00 13.11 102 ILE C O 1
ATOM 3734 N N . GLY C 1 116 ? 52.247 56.457 42.309 1.00 11.89 103 GLY C N 1
ATOM 3735 C CA . GLY C 1 116 ? 52.433 57.857 41.988 1.00 12.44 103 GLY C CA 1
ATOM 3736 C C . GLY C 1 116 ? 52.813 58.710 43.178 1.00 12.40 103 GLY C C 1
ATOM 3737 O O . GLY C 1 116 ? 52.898 59.923 43.039 1.00 14.92 103 GLY C O 1
ATOM 3738 N N . SER C 1 117 ? 53.047 58.098 44.337 1.00 12.26 104 SER C N 1
ATOM 3739 C CA . SER C 1 117 ? 53.562 58.859 45.481 1.00 12.20 104 SER C CA 1
ATOM 3740 C C . SER C 1 117 ? 54.906 59.501 45.144 1.00 11.92 104 SER C C 1
ATOM 3741 O O . SER C 1 117 ? 55.683 58.981 44.342 1.00 13.58 104 SER C O 1
ATOM 3745 N N . LYS C 1 118 ? 55.190 60.614 45.810 1.00 12.36 105 LYS C N 1
ATOM 3746 C CA . LYS C 1 118 ? 56.535 61.188 45.775 1.00 12.89 105 LYS C CA 1
ATOM 3747 C C . LYS C 1 118 ? 57.455 60.401 46.695 1.00 11.26 105 LYS C C 1
ATOM 3748 O O . LYS C 1 118 ? 56.992 59.721 47.608 1.00 11.67 105 LYS C O 1
ATOM 3754 N N . LEU C 1 119 ? 58.753 60.451 46.428 1.00 11.23 106 LEU C N 1
ATOM 3755 C CA . LEU C 1 119 ? 59.734 59.688 47.196 1.00 10.50 106 LEU C CA 1
ATOM 3756 C C . LEU C 1 119 ? 60.923 60.562 47.561 1.00 11.15 106 LEU C C 1
ATOM 3757 O O . LEU C 1 119 ? 61.505 61.238 46.718 1.00 11.23 106 LEU C O 1
ATOM 3762 N N . VAL C 1 120 ? 61.246 60.564 48.846 1.00 10.67 107 VAL C N 1
ATOM 3763 C CA . VAL C 1 120 ? 62.503 61.124 49.358 1.00 10.83 107 VAL C CA 1
ATOM 3764 C C . VAL C 1 120 ? 63.387 59.956 49.727 1.00 10.25 107 VAL C C 1
ATOM 3765 O O . VAL C 1 120 ? 62.986 59.129 50.532 1.00 11.53 107 VAL C O 1
ATOM 3769 N N . ALA C 1 121 ? 64.598 59.912 49.186 1.00 10.39 108 ALA C N 1
ATOM 3770 C CA . ALA C 1 121 ? 65.588 58.911 49.570 1.00 11.18 108 ALA C CA 1
ATOM 3771 C C . ALA C 1 121 ? 66.599 59.547 50.504 1.00 11.20 108 ALA C C 1
ATOM 3772 O O . ALA C 1 121 ? 67.252 60.515 50.128 1.00 11.79 108 ALA C O 1
ATOM 3774 N N . VAL C 1 122 ? 66.701 59.030 51.726 1.00 10.49 109 VAL C N 1
ATOM 3775 C CA . VAL C 1 122 ? 67.752 59.437 52.645 1.00 10.16 109 VAL C CA 1
ATOM 3776 C C . VAL C 1 122 ? 68.792 58.333 52.580 1.00 10.80 109 VAL C C 1
ATOM 3777 O O . VAL C 1 122 ? 68.560 57.201 53.023 1.00 10.83 109 VAL C O 1
ATOM 3781 N N . THR C 1 123 ? 69.923 58.658 51.944 1.00 11.53 110 THR C N 1
ATOM 3782 C CA . THR C 1 123 ? 70.893 57.635 51.582 1.00 13.03 110 THR C CA 1
ATOM 3783 C C . THR C 1 123 ? 72.303 58.226 51.530 1.00 12.33 110 THR C C 1
ATOM 3784 O O . THR C 1 123 ? 72.466 59.454 51.363 1.00 13.96 110 THR C O 1
ATOM 3788 N N . GLY C 1 124 ? 73.293 57.344 51.650 1.00 13.64 111 GLY C N 1
ATOM 3789 C CA . GLY C 1 124 ? 74.683 57.738 51.477 1.00 15.05 111 GLY C CA 1
ATOM 3790 C C . GLY C 1 124 ? 75.171 57.676 50.034 1.00 17.21 111 GLY C C 1
ATOM 3791 O O . GLY C 1 124 ? 76.287 58.114 49.728 1.00 18.68 111 GLY C O 1
ATOM 3792 N N . LYS C 1 125 ? 74.347 57.137 49.138 1.00 16.96 112 LYS C N 1
ATOM 3793 C CA . LYS C 1 125 ? 74.788 56.819 47.773 1.00 17.52 112 LYS C CA 1
ATOM 3794 C C . LYS C 1 125 ? 73.880 57.480 46.755 1.00 17.81 112 LYS C C 1
ATOM 3795 O O . LYS C 1 125 ? 72.776 56.999 46.484 1.00 17.33 112 LYS C O 1
ATOM 3801 N N . ARG C 1 126 ? 74.358 58.569 46.155 1.00 19.69 113 ARG C N 1
ATOM 3802 C CA . ARG C 1 126 ? 73.516 59.415 45.316 1.00 20.75 113 ARG C CA 1
ATOM 3803 C C . ARG C 1 126 ? 73.137 58.781 43.970 1.00 20.37 113 ARG C C 1
ATOM 3804 O O . ARG C 1 126 ? 72.188 59.234 43.332 1.00 21.51 113 ARG C O 1
ATOM 3812 N N . ASP C 1 127 ? 73.842 57.723 43.573 1.00 19.65 114 ASP C N 1
ATOM 3813 C CA . ASP C 1 127 ? 73.524 57.008 42.323 1.00 21.10 114 ASP C CA 1
ATOM 3814 C C . ASP C 1 127 ? 73.057 55.579 42.542 1.00 20.60 114 ASP C C 1
ATOM 3815 O O . ASP C 1 127 ? 73.107 54.736 41.632 1.00 22.20 114 ASP C O 1
ATOM 3820 N N . SER C 1 128 ? 72.599 55.310 43.762 1.00 18.11 115 SER C N 1
ATOM 3821 C CA . SER C 1 128 ? 72.028 54.022 44.117 1.00 17.13 115 SER C CA 1
ATOM 3822 C C . SER C 1 128 ? 70.664 53.817 43.482 1.00 15.19 115 SER C C 1
ATOM 3823 O O . SER C 1 128 ? 70.019 54.762 43.028 1.00 15.15 115 SER C O 1
ATOM 3826 N N . SER C 1 129 ? 70.210 52.575 43.515 1.00 15.19 116 SER C N 1
ATOM 3827 C CA . SER C 1 129 ? 68.877 52.230 43.059 1.00 15.68 116 SER C CA 1
ATOM 3828 C C . SER C 1 129 ? 67.784 53.104 43.685 1.00 15.41 116 SER C C 1
ATOM 3829 O O . SER C 1 129 ? 66.897 53.614 43.005 1.00 15.21 116 SER C O 1
ATOM 3832 N N . LEU C 1 130 ? 67.852 53.316 45.002 1.00 13.61 117 LEU C N 1
ATOM 3833 C CA . LEU C 1 130 ? 66.802 54.080 45.665 1.00 13.21 117 LEU C CA 1
ATOM 3834 C C . LEU C 1 130 ? 66.874 55.548 45.234 1.00 13.33 117 LEU C C 1
ATOM 3835 O O . LEU C 1 130 ? 65.843 56.201 44.983 1.00 12.89 117 LEU C O 1
ATOM 3840 N N . ALA C 1 131 ? 68.096 56.063 45.162 1.00 13.68 118 ALA C N 1
ATOM 3841 C CA . ALA C 1 131 ? 68.285 57.470 44.799 1.00 13.83 118 ALA C CA 1
ATOM 3842 C C . ALA C 1 131 ? 67.722 57.748 43.387 1.00 15.73 118 ALA C C 1
ATOM 3843 O O . ALA C 1 131 ? 67.052 58.762 43.147 1.00 15.24 118 ALA C O 1
ATOM 3845 N N . LYS C 1 132 ? 67.959 56.806 42.480 1.00 16.91 119 LYS C N 1
ATOM 3846 C CA . LYS C 1 132 ? 67.574 56.997 41.072 1.00 18.41 119 LYS C CA 1
ATOM 3847 C C . LYS C 1 132 ? 66.062 57.133 40.903 1.00 18.10 119 LYS C C 1
ATOM 3848 O O . LYS C 1 132 ? 65.591 57.778 39.968 1.00 18.73 119 LYS C O 1
ATOM 3854 N N . MET C 1 133 ? 65.303 56.545 41.833 1.00 16.42 120 MET C N 1
ATOM 3855 C CA . MET C 1 133 ? 63.841 56.577 41.780 1.00 16.60 120 MET C CA 1
ATOM 3856 C C . MET C 1 133 ? 63.248 57.807 42.436 1.00 14.70 120 MET C C 1
ATOM 3857 O O . MET C 1 133 ? 62.067 58.101 42.272 1.00 15.17 120 MET C O 1
ATOM 3862 N N . ALA C 1 134 ? 64.059 58.509 43.208 1.00 13.39 121 ALA C N 1
ATOM 3863 C CA . ALA C 1 134 ? 63.530 59.517 44.118 1.00 14.52 121 ALA C CA 1
ATOM 3864 C C . ALA C 1 134 ? 63.295 60.878 43.486 1.00 14.39 121 ALA C C 1
ATOM 3865 O O . ALA C 1 134 ? 64.025 61.299 42.586 1.00 16.27 121 ALA C O 1
ATOM 3867 N N . ASP C 1 135 ? 62.287 61.570 43.985 1.00 13.16 122 ASP C N 1
ATOM 3868 C CA . ASP C 1 135 ? 62.073 62.981 43.689 1.00 13.06 122 ASP C CA 1
ATOM 3869 C C . ASP C 1 135 ? 63.108 63.889 44.369 1.00 14.16 122 ASP C C 1
ATOM 3870 O O . ASP C 1 135 ? 63.526 64.899 43.802 1.00 16.07 122 ASP C O 1
ATOM 3875 N N . VAL C 1 136 ? 63.454 63.565 45.616 1.00 13.41 123 VAL C N 1
ATOM 3876 C CA . VAL C 1 136 ? 64.486 64.278 46.373 1.00 13.87 123 VAL C CA 1
ATOM 3877 C C . VAL C 1 136 ? 65.469 63.247 46.885 1.00 13.18 123 VAL C C 1
ATOM 3878 O O . VAL C 1 136 ? 65.056 62.282 47.548 1.00 12.16 123 VAL C O 1
ATOM 3882 N N . VAL C 1 137 ? 66.754 63.437 46.571 1.00 13.76 124 VAL C N 1
ATOM 3883 C CA . VAL C 1 137 ? 67.845 62.594 47.062 1.00 14.49 124 VAL C CA 1
ATOM 3884 C C . VAL C 1 137 ? 68.579 63.357 48.145 1.00 14.26 124 VAL C C 1
ATOM 3885 O O . VAL C 1 137 ? 69.344 64.292 47.868 1.00 14.55 124 VAL C O 1
ATOM 3889 N N . MET C 1 138 ? 68.287 62.990 49.390 1.00 13.24 125 MET C N 1
ATOM 3890 C CA . MET C 1 138 ? 68.831 63.661 50.540 1.00 13.75 125 MET C CA 1
ATOM 3891 C C . MET C 1 138 ? 70.083 62.880 50.936 1.00 12.92 125 MET C C 1
ATOM 3892 O O . MET C 1 138 ? 70.009 61.819 51.600 1.00 14.24 125 MET C O 1
ATOM 3897 N N . VAL C 1 139 ? 71.237 63.368 50.472 1.00 13.63 126 VAL C N 1
ATOM 3898 C CA . VAL C 1 139 ? 72.486 62.661 50.673 1.00 14.40 126 VAL C CA 1
ATOM 3899 C C . VAL C 1 139 ? 73.050 62.911 52.061 1.00 14.99 126 VAL C C 1
ATOM 3900 O O . VAL C 1 139 ? 73.310 64.055 52.459 1.00 15.05 126 VAL C O 1
ATOM 3904 N N . VAL C 1 140 ? 73.192 61.817 52.792 1.00 14.53 127 VAL C N 1
ATOM 3905 C CA . VAL C 1 140 ? 73.745 61.823 54.139 1.00 15.34 127 VAL C CA 1
ATOM 3906 C C . VAL C 1 140 ? 74.766 60.712 54.152 1.00 16.07 127 VAL C C 1
ATOM 3907 O O . VAL C 1 140 ? 74.413 59.537 54.142 1.00 16.60 127 VAL C O 1
ATOM 3911 N N . LYS C 1 141 ? 76.046 61.059 54.137 1.00 18.40 128 LYS C N 1
ATOM 3912 C CA . LYS C 1 141 ? 77.050 60.042 53.920 1.00 20.09 128 LYS C CA 1
ATOM 3913 C C . LYS C 1 141 ? 77.545 59.466 55.219 1.00 20.10 128 LYS C C 1
ATOM 3914 O O . LYS C 1 141 ? 77.595 60.168 56.228 1.00 20.21 128 LYS C O 1
ATOM 3920 N N . GLY C 1 142 ? 77.912 58.189 55.176 1.00 21.20 129 GLY C N 1
ATOM 3921 C CA . GLY C 1 142 ? 78.545 57.513 56.291 1.00 23.22 129 GLY C CA 1
ATOM 3922 C C . GLY C 1 142 ? 80.067 57.579 56.285 1.00 25.43 129 GLY C C 1
ATOM 3923 O O . GLY C 1 142 ? 80.669 57.714 57.343 1.00 25.80 129 GLY C O 1
ATOM 3924 N N . LYS C 1 143 ? 80.692 57.423 55.119 1.00 27.64 130 LYS C N 1
ATOM 3925 C CA . LYS C 1 143 ? 82.152 57.495 55.019 1.00 29.45 130 LYS C CA 1
ATOM 3926 C C . LYS C 1 143 ? 82.570 58.857 54.487 1.00 30.58 130 LYS C C 1
ATOM 3927 O O . LYS C 1 143 ? 81.889 59.461 53.650 1.00 30.25 130 LYS C O 1
ATOM 3933 N N . MET C 1 144 ? 83.689 59.342 55.003 1.00 31.57 131 MET C N 1
ATOM 3934 C CA . MET C 1 144 ? 84.252 60.605 54.561 1.00 33.35 131 MET C CA 1
ATOM 3935 C C . MET C 1 144 ? 85.327 60.348 53.507 1.00 34.44 131 MET C C 1
ATOM 3936 O O . MET C 1 144 ? 85.934 59.264 53.466 1.00 34.43 131 MET C O 1
ATOM 3941 N N . LYS C 1 145 ? 85.514 61.347 52.644 1.00 35.47 132 LYS C N 1
ATOM 3942 C CA . LYS C 1 145 ? 86.496 61.343 51.561 1.00 36.71 132 LYS C CA 1
ATOM 3943 C C . LYS C 1 145 ? 87.806 60.604 51.863 1.00 36.37 132 LYS C C 1
ATOM 3944 O O . LYS C 1 145 ? 88.179 59.667 51.147 1.00 36.56 132 LYS C O 1
ATOM 3950 N N . GLN C 1 146 ? 88.474 61.026 52.933 1.00 36.05 133 GLN C N 1
ATOM 3951 C CA . GLN C 1 146 ? 89.853 60.657 53.213 1.00 36.01 133 GLN C CA 1
ATOM 3952 C C . GLN C 1 146 ? 89.940 59.452 54.140 1.00 35.79 133 GLN C C 1
ATOM 3953 O O . GLN C 1 146 ? 91.038 58.999 54.487 1.00 36.01 133 GLN C O 1
ATOM 3955 N N . GLU C 1 147 ? 88.778 58.939 54.541 1.00 34.98 134 GLU C N 1
ATOM 3956 C CA . GLU C 1 147 ? 88.720 57.790 55.438 1.00 34.40 134 GLU C CA 1
ATOM 3957 C C . GLU C 1 147 ? 88.988 56.475 54.726 1.00 34.89 134 GLU C C 1
ATOM 3958 O O . GLU C 1 147 ? 88.571 56.276 53.582 1.00 34.98 134 GLU C O 1
ATOM 3964 N N . ARG C 1 148 ? 89.687 55.587 55.428 1.00 35.36 135 ARG C N 1
ATOM 3965 C CA . ARG C 1 148 ? 89.909 54.220 54.982 1.00 35.75 135 ARG C CA 1
ATOM 3966 C C . ARG C 1 148 ? 88.740 53.348 55.433 1.00 35.81 135 ARG C C 1
ATOM 3967 O O . ARG C 1 148 ? 88.361 53.367 56.608 1.00 35.45 135 ARG C O 1
ATOM 3969 N N . ASP C 1 149 ? 88.174 52.596 54.490 1.00 36.13 136 ASP C N 1
ATOM 3970 C CA . ASP C 1 149 ? 87.014 51.739 54.740 1.00 36.18 136 ASP C CA 1
ATOM 3971 C C . ASP C 1 149 ? 87.259 50.749 55.872 1.00 36.20 136 ASP C C 1
ATOM 3972 O O . ASP C 1 149 ? 86.396 50.569 56.739 1.00 36.53 136 ASP C O 1
ATOM 3974 N N . GLU C 1 150 ? 88.443 50.133 55.863 1.00 35.45 137 GLU C N 1
ATOM 3975 C CA . GLU C 1 150 ? 88.818 49.105 56.833 1.00 34.94 137 GLU C CA 1
ATOM 3976 C C . GLU C 1 150 ? 88.954 49.643 58.259 1.00 34.33 137 GLU C C 1
ATOM 3977 O O . GLU C 1 150 ? 88.828 48.886 59.224 1.00 34.64 137 GLU C O 1
ATOM 3979 N N . ILE C 1 151 ? 89.208 50.945 58.382 1.00 33.20 138 ILE C N 1
ATOM 3980 C CA . ILE C 1 151 ? 89.391 51.581 59.683 1.00 32.59 138 ILE C CA 1
ATOM 3981 C C . ILE C 1 151 ? 88.042 52.021 60.228 1.00 31.50 138 ILE C C 1
ATOM 3982 O O . ILE C 1 151 ? 87.716 51.758 61.390 1.00 31.34 138 ILE C O 1
ATOM 3987 N N . LEU C 1 152 ? 87.259 52.675 59.374 1.00 29.74 139 LEU C N 1
ATOM 3988 C CA . LEU C 1 152 ? 85.931 53.117 59.761 1.00 28.10 139 LEU C CA 1
ATOM 3989 C C . LEU C 1 152 ? 85.043 51.926 60.118 1.00 27.36 139 LEU C C 1
ATOM 3990 O O . LEU C 1 152 ? 84.328 51.970 61.126 1.00 26.88 139 LEU C O 1
ATOM 3995 N N . SER C 1 153 ? 85.109 50.861 59.317 1.00 26.56 140 SER C N 1
ATOM 3996 C CA . SER C 1 153 ? 84.263 49.679 59.534 1.00 26.28 140 SER C CA 1
ATOM 3997 C C . SER C 1 153 ? 84.575 48.908 60.823 1.00 24.87 140 SER C C 1
ATOM 3998 O O . SER C 1 153 ? 83.695 48.247 61.373 1.00 23.92 140 SER C O 1
ATOM 4001 N N . GLN C 1 154 ? 85.815 48.989 61.303 1.00 22.92 141 GLN C N 1
ATOM 4002 C CA . GLN C 1 154 ? 86.159 48.388 62.586 1.00 22.32 141 GLN C CA 1
ATOM 4003 C C . GLN C 1 154 ? 85.472 49.100 63.757 1.00 20.67 141 GLN C C 1
ATOM 4004 O O . GLN C 1 154 ? 84.971 48.446 64.664 1.00 19.70 141 GLN C O 1
ATOM 4010 N N . LEU C 1 155 ? 85.458 50.427 63.742 1.00 19.05 142 LEU C N 1
ATOM 4011 C CA . LEU C 1 155 ? 84.794 51.197 64.792 1.00 18.91 142 LEU C CA 1
ATOM 4012 C C . LEU C 1 155 ? 83.291 51.248 64.595 1.00 17.66 142 LEU C C 1
ATOM 4013 O O . LEU C 1 155 ? 82.556 51.262 65.575 1.00 16.92 142 LEU C O 1
ATOM 4018 N N . ALA C 1 156 ? 82.862 51.279 63.333 1.00 16.18 143 ALA C N 1
ATOM 4019 C CA . ALA C 1 156 ? 81.476 51.578 62.950 1.00 15.47 143 ALA C CA 1
ATOM 4020 C C . ALA C 1 156 ? 81.031 50.581 61.884 1.00 15.37 143 ALA C C 1
ATOM 4021 O O . ALA C 1 156 ? 80.893 50.918 60.705 1.00 16.34 143 ALA C O 1
ATOM 4023 N N . PRO C 1 157 ? 80.795 49.348 62.297 1.00 15.79 144 PRO C N 1
ATOM 4024 C CA . PRO C 1 157 ? 80.509 48.281 61.333 1.00 15.47 144 PRO C CA 1
ATOM 4025 C C . PRO C 1 157 ? 79.124 48.400 60.701 1.00 15.75 144 PRO C C 1
ATOM 4026 O O . PRO C 1 157 ? 78.222 49.000 61.306 1.00 15.09 144 PRO C O 1
ATOM 4030 N N . LEU C 1 158 ? 78.975 47.832 59.507 1.00 15.96 145 LEU C N 1
ATOM 4031 C CA . LEU C 1 158 ? 77.661 47.590 58.879 1.00 16.65 145 LEU C CA 1
ATOM 4032 C C . LEU C 1 158 ? 76.826 48.849 58.719 1.00 15.83 145 LEU C C 1
ATOM 4033 O O . LEU C 1 158 ? 75.583 48.826 58.853 1.00 18.77 145 LEU C O 1
ATOM 4038 N N . GLY C 1 159 ? 77.481 49.953 58.408 1.00 15.50 146 GLY C N 1
ATOM 4039 C CA . GLY C 1 159 ? 76.714 51.169 58.167 1.00 14.03 146 GLY C CA 1
ATOM 4040 C C . GLY C 1 159 ? 76.326 51.962 59.403 1.00 12.37 146 GLY C C 1
ATOM 4041 O O . GLY C 1 159 ? 75.493 52.869 59.301 1.00 11.71 146 GLY C O 1
ATOM 4042 N N . THR C 1 160 ? 76.930 51.648 60.550 1.00 11.56 147 THR C N 1
ATOM 4043 C CA . THR C 1 160 ? 76.683 52.387 61.785 1.00 10.62 147 THR C CA 1
ATOM 4044 C C . THR C 1 160 ? 76.820 53.896 61.602 1.00 9.13 147 THR C C 1
ATOM 4045 O O . THR C 1 160 ? 76.039 54.682 62.143 1.00 9.85 147 THR C O 1
ATOM 4049 N N . MET C 1 161 ? 77.864 54.326 60.908 1.00 10.62 148 MET C N 1
ATOM 4050 C CA . MET C 1 161 ? 78.071 55.762 60.791 1.00 10.24 148 MET C CA 1
ATOM 4051 C C . MET C 1 161 ? 77.004 56.427 59.950 1.00 9.58 148 MET C C 1
ATOM 4052 O O . MET C 1 161 ? 76.541 57.497 60.312 1.00 10.06 148 MET C O 1
ATOM 4057 N N . PHE C 1 162 ? 76.567 55.787 58.872 1.00 10.55 149 PHE C N 1
ATOM 4058 C CA . PHE C 1 162 ? 75.419 56.312 58.138 1.00 9.72 149 PHE C CA 1
ATOM 4059 C C . PHE C 1 162 ? 74.187 56.416 59.046 1.00 9.62 149 PHE C C 1
ATOM 4060 O O . PHE C 1 162 ? 73.483 57.436 59.046 1.00 9.48 149 PHE C O 1
ATOM 4068 N N . GLU C 1 163 ? 73.923 55.369 59.809 1.00 8.68 150 GLU C N 1
ATOM 4069 C CA . GLU C 1 163 ? 72.715 55.363 60.632 1.00 9.05 150 GLU C CA 1
ATOM 4070 C C . GLU C 1 163 ? 72.722 56.492 61.649 1.00 8.34 150 GLU C C 1
ATOM 4071 O O . GLU C 1 163 ? 71.719 57.195 61.818 1.00 9.31 150 GLU C O 1
ATOM 4077 N N . LEU C 1 164 ? 73.841 56.671 62.353 1.00 8.34 151 LEU C N 1
ATOM 4078 C CA . LEU C 1 164 ? 73.902 57.767 63.328 1.00 9.55 151 LEU C CA 1
ATOM 4079 C C . LEU C 1 164 ? 73.771 59.117 62.651 1.00 8.73 151 LEU C C 1
ATOM 4080 O O . LEU C 1 164 ? 73.102 60.002 63.177 1.00 8.85 151 LEU C O 1
ATOM 4085 N N . THR C 1 165 ? 74.429 59.277 61.500 1.00 9.38 152 THR C N 1
ATOM 4086 C CA . THR C 1 165 ? 74.396 60.554 60.805 1.00 10.11 152 THR C CA 1
ATOM 4087 C C . THR C 1 165 ? 72.973 60.843 60.311 1.00 9.36 152 THR C C 1
ATOM 4088 O O . THR C 1 165 ? 72.503 61.985 60.405 1.00 10.68 152 THR C O 1
ATOM 4092 N N . ALA C 1 166 ? 72.303 59.822 59.785 1.00 9.06 153 ALA C N 1
ATOM 4093 C CA . ALA C 1 166 ? 70.931 59.980 59.321 1.00 8.42 153 ALA C CA 1
ATOM 4094 C C . ALA C 1 166 ? 69.986 60.339 60.482 1.00 9.22 153 ALA C C 1
ATOM 4095 O O . ALA C 1 166 ? 69.119 61.212 60.313 1.00 9.09 153 ALA C O 1
ATOM 4097 N N . MET C 1 167 ? 70.120 59.669 61.632 1.00 9.32 154 MET C N 1
ATOM 4098 C CA . MET C 1 167 ? 69.286 59.968 62.781 1.00 9.10 154 MET C CA 1
ATOM 4099 C C . MET C 1 167 ? 69.489 61.414 63.226 1.00 8.57 154 MET C C 1
ATOM 4100 O O . MET C 1 167 ? 68.531 62.135 63.472 1.00 9.36 154 MET C O 1
ATOM 4108 N N . ILE C 1 168 ? 70.758 61.835 63.294 1.00 8.44 155 ILE C N 1
ATOM 4109 C CA . ILE C 1 168 ? 71.062 63.199 63.725 1.00 9.18 155 ILE C CA 1
ATOM 4110 C C . ILE C 1 168 ? 70.541 64.221 62.699 1.00 9.07 155 ILE C C 1
ATOM 4111 O O . ILE C 1 168 ? 69.946 65.224 63.075 1.00 9.01 155 ILE C O 1
ATOM 4116 N N . PHE C 1 169 ? 70.691 63.922 61.407 1.00 9.06 156 PHE C N 1
ATOM 4117 C CA . PHE C 1 169 ? 70.135 64.777 60.379 1.00 8.87 156 PHE C CA 1
ATOM 4118 C C . PHE C 1 169 ? 68.617 64.931 60.535 1.00 7.66 156 PHE C C 1
ATOM 4119 O O . PHE C 1 169 ? 68.070 66.039 60.430 1.00 8.70 156 PHE C O 1
ATOM 4127 N N . LEU C 1 170 ? 67.913 63.816 60.738 1.00 8.47 157 LEU C N 1
ATOM 4128 C CA . LEU C 1 170 ? 66.462 63.916 60.807 1.00 7.97 157 LEU C CA 1
ATOM 4129 C C . LEU C 1 170 ? 66.012 64.690 62.034 1.00 8.74 157 LEU C C 1
ATOM 4130 O O . LEU C 1 170 ? 65.034 65.437 61.965 1.00 9.37 157 LEU C O 1
ATOM 4135 N N . ASP C 1 171 ? 66.731 64.557 63.161 1.00 8.32 158 ASP C N 1
ATOM 4136 C CA . ASP C 1 171 ? 66.390 65.388 64.322 1.00 9.06 158 ASP C CA 1
ATOM 4137 C C . ASP C 1 171 ? 66.702 66.883 64.050 1.00 8.82 158 ASP C C 1
ATOM 4138 O O . ASP C 1 171 ? 65.980 67.778 64.510 1.00 8.16 158 ASP C O 1
ATOM 4143 N N . ALA C 1 172 ? 67.776 67.141 63.296 1.00 9.04 159 ALA C N 1
ATOM 4144 C CA . ALA C 1 172 ? 68.089 68.533 62.900 1.00 8.95 159 ALA C CA 1
ATOM 4145 C C . ALA C 1 172 ? 66.990 69.092 62.006 1.00 8.80 159 ALA C C 1
ATOM 4146 O O . ALA C 1 172 ? 66.645 70.288 62.095 1.00 9.27 159 ALA C O 1
ATOM 4148 N N . LEU C 1 173 ? 66.460 68.235 61.126 1.00 8.55 160 LEU C N 1
ATOM 4149 C CA . LEU C 1 173 ? 65.382 68.634 60.231 1.00 9.40 160 LEU C CA 1
ATOM 4150 C C . LEU C 1 173 ? 64.127 68.993 61.039 1.00 9.47 160 LEU C C 1
ATOM 4151 O O . LEU C 1 173 ? 63.457 69.989 60.766 1.00 9.15 160 LEU C O 1
ATOM 4156 N N . VAL C 1 174 ? 63.825 68.200 62.063 1.00 8.81 161 VAL C N 1
ATOM 4157 C CA . VAL C 1 174 ? 62.737 68.519 62.950 1.00 9.30 161 VAL C CA 1
ATOM 4158 C C . VAL C 1 174 ? 62.920 69.888 63.618 1.00 9.25 161 VAL C C 1
ATOM 4159 O O . VAL C 1 174 ? 61.982 70.663 63.678 1.00 9.81 161 VAL C O 1
ATOM 4163 N N . ALA C 1 175 ? 64.134 70.185 64.091 1.00 8.55 162 ALA C N 1
ATOM 4164 C CA . ALA C 1 175 ? 64.415 71.491 64.704 1.00 9.26 162 ALA C CA 1
ATOM 4165 C C . ALA C 1 175 ? 64.110 72.621 63.719 1.00 9.45 162 ALA C C 1
ATOM 4166 O O . ALA C 1 175 ? 63.537 73.656 64.088 1.00 10.24 162 ALA C O 1
ATOM 4168 N N . GLU C 1 176 ? 64.493 72.401 62.467 1.00 10.13 163 GLU C N 1
ATOM 4169 C CA . GLU C 1 176 ? 64.234 73.382 61.418 1.00 10.67 163 GLU C CA 1
ATOM 4170 C C . GLU C 1 176 ? 62.742 73.552 61.141 1.00 10.47 163 GLU C C 1
ATOM 4171 O O . GLU C 1 176 ? 62.242 74.690 61.018 1.00 11.84 163 GLU C O 1
ATOM 4177 N N . ILE C 1 177 ? 62.020 72.441 60.993 1.00 11.01 164 ILE C N 1
ATOM 4178 C CA . ILE C 1 177 ? 60.580 72.544 60.781 1.00 10.48 164 ILE C CA 1
ATOM 4179 C C . ILE C 1 177 ? 59.872 73.241 61.955 1.00 10.95 164 ILE C C 1
ATOM 4180 O O . ILE C 1 177 ? 58.991 74.069 61.729 1.00 11.56 164 ILE C O 1
ATOM 4185 N N 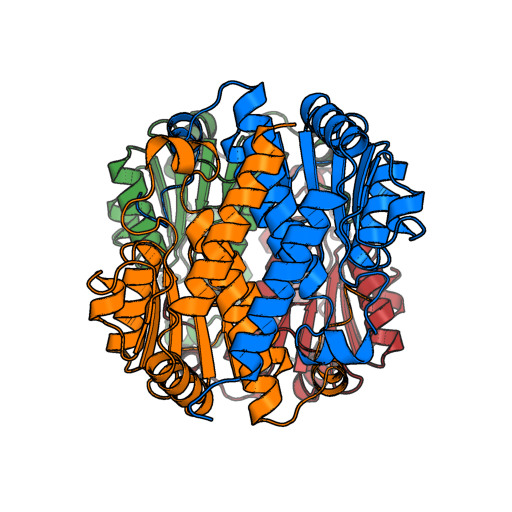. MET C 1 178 ? 60.257 72.954 63.196 1.00 11.10 165 MET C N 1
ATOM 4186 C CA . MET C 1 178 ? 59.660 73.623 64.360 1.00 11.91 165 MET C CA 1
ATOM 4187 C C . MET C 1 178 ? 59.836 75.132 64.241 1.00 13.00 165 MET C C 1
ATOM 4188 O O . MET C 1 178 ? 58.890 75.898 64.469 1.00 14.06 165 MET C O 1
ATOM 4193 N N . MET C 1 179 ? 61.037 75.545 63.846 1.00 11.18 166 MET C N 1
ATOM 4194 C CA . MET C 1 179 ? 61.309 76.977 63.720 1.00 14.08 166 MET C CA 1
ATOM 4195 C C . MET C 1 179 ? 60.415 77.587 62.632 1.00 14.25 166 MET C C 1
ATOM 4196 O O . MET C 1 179 ? 59.790 78.652 62.847 1.00 15.56 166 MET C O 1
ATOM 4201 N N . GLN C 1 180 ? 60.332 76.928 61.480 1.00 14.84 167 GLN C N 1
ATOM 4202 C CA . GLN C 1 180 ? 59.591 77.474 60.344 1.00 15.95 167 GLN C CA 1
ATOM 4203 C C . GLN C 1 180 ? 58.101 77.555 60.655 1.00 16.64 167 GLN C C 1
ATOM 4204 O O . GLN C 1 180 ? 57.405 78.454 60.156 1.00 17.74 167 GLN C O 1
ATOM 4210 N N . LYS C 1 181 ? 57.610 76.656 61.510 1.00 16.04 168 LYS C N 1
ATOM 4211 C CA . LYS C 1 181 ? 56.200 76.556 61.860 1.00 16.32 168 LYS C CA 1
ATOM 4212 C C . LYS C 1 181 ? 55.821 77.240 63.162 1.00 15.19 168 LYS C C 1
ATOM 4213 O O . LYS C 1 181 ? 54.660 77.177 63.608 1.00 16.63 168 LYS C O 1
ATOM 4219 N N . HIS C 1 182 ? 56.819 77.842 63.806 1.00 15.41 169 HIS C N 1
ATOM 4220 C CA . HIS C 1 182 ? 56.639 78.536 65.070 1.00 17.15 169 HIS C CA 1
ATOM 4221 C C . HIS C 1 182 ? 56.096 77.591 66.140 1.00 16.25 169 HIS C C 1
ATOM 4222 O O . HIS C 1 182 ? 55.200 77.937 66.908 1.00 17.69 169 HIS C O 1
ATOM 4229 N N . LEU C 1 183 ? 56.635 76.366 66.153 1.00 14.20 170 LEU C N 1
ATOM 4230 C CA . LEU C 1 183 ? 56.296 75.374 67.175 1.00 13.86 170 LEU C CA 1
ATOM 4231 C C . LEU C 1 183 ? 57.367 75.334 68.250 1.00 13.78 170 LEU C C 1
ATOM 4232 O O . LEU C 1 183 ? 58.553 75.546 67.970 1.00 14.61 170 LEU C O 1
ATOM 4237 N N . THR C 1 184 ? 56.921 75.067 69.467 1.00 14.11 171 THR C N 1
ATOM 4238 C CA . THR C 1 184 ? 57.786 74.944 70.632 1.00 14.39 171 THR C CA 1
ATOM 4239 C C . THR C 1 184 ? 57.666 73.529 71.180 1.00 13.42 171 THR C C 1
ATOM 4240 O O . THR C 1 184 ? 56.780 72.728 70.770 1.00 12.64 171 THR C O 1
ATOM 4244 N N . GLU C 1 185 ? 58.519 73.220 72.155 1.00 12.40 172 GLU C N 1
ATOM 4245 C CA . GLU C 1 185 ? 58.424 71.937 72.820 1.00 12.16 172 GLU C CA 1
ATOM 4246 C C . GLU C 1 185 ? 57.032 71.690 73.392 1.00 12.65 172 GLU C C 1
ATOM 4247 O O . GLU C 1 185 ? 56.507 70.586 73.296 1.00 13.14 172 GLU C O 1
ATOM 4253 N N . LYS C 1 186 ? 56.408 72.721 73.959 1.00 13.25 173 LYS C N 1
ATOM 4254 C CA . LYS C 1 186 ? 55.077 72.540 74.549 1.00 14.67 173 LYS C CA 1
ATOM 4255 C C . LYS C 1 186 ? 54.034 72.093 73.509 1.00 13.79 173 LYS C C 1
ATOM 4256 O O . LYS C 1 186 ? 53.138 71.310 73.823 1.00 14.21 173 LYS C O 1
ATOM 4259 N N . ASP C 1 187 ? 54.153 72.581 72.271 1.00 13.92 174 ASP C N 1
ATOM 4260 C CA . ASP C 1 187 ? 53.246 72.133 71.208 1.00 14.77 174 ASP C CA 1
ATOM 4261 C C . ASP C 1 187 ? 53.382 70.642 70.948 1.00 14.34 174 ASP C C 1
ATOM 4262 O O . ASP C 1 187 ? 52.381 69.953 70.754 1.00 16.30 174 ASP C O 1
ATOM 4267 N N . LEU C 1 188 ? 54.615 70.142 70.950 1.00 12.41 175 LEU C N 1
ATOM 4268 C CA . LEU C 1 188 ? 54.836 68.711 70.731 1.00 13.27 175 LEU C CA 1
ATOM 4269 C C . LEU C 1 188 ? 54.379 67.902 71.929 1.00 13.04 175 LEU C C 1
ATOM 4270 O O . LEU C 1 188 ? 53.788 66.822 71.794 1.00 12.94 175 LEU C O 1
ATOM 4275 N N . GLU C 1 189 ? 54.643 68.410 73.131 1.00 13.48 176 GLU C N 1
ATOM 4276 C CA . GLU C 1 189 ? 54.160 67.770 74.340 1.00 16.01 176 GLU C CA 1
ATOM 4277 C C . GLU C 1 189 ? 52.648 67.554 74.331 1.00 15.19 176 GLU C C 1
ATOM 4278 O O . GLU C 1 189 ? 52.161 66.559 74.865 1.00 16.48 176 GLU C O 1
ATOM 4284 N N . ALA C 1 190 ? 51.896 68.460 73.712 1.00 14.64 177 ALA C N 1
ATOM 4285 C CA . ALA C 1 190 ? 50.444 68.307 73.642 1.00 15.15 177 ALA C CA 1
ATOM 4286 C C . ALA C 1 190 ? 50.012 67.023 72.921 1.00 14.01 177 ALA C C 1
ATOM 4287 O O . ALA C 1 190 ? 48.978 66.425 73.232 1.00 14.91 177 ALA C O 1
ATOM 4289 N N . ARG C 1 191 ? 50.835 66.589 71.969 1.00 12.97 178 ARG C N 1
ATOM 4290 C CA . ARG C 1 191 ? 50.464 65.489 71.089 1.00 13.19 178 ARG C CA 1
ATOM 4291 C C . ARG C 1 191 ? 51.102 64.160 71.445 1.00 12.53 178 ARG C C 1
ATOM 4292 O O . ARG C 1 191 ? 50.658 63.122 70.977 1.00 12.77 178 ARG C O 1
ATOM 4305 N N . HIS C 1 192 ? 52.163 64.167 72.239 1.00 10.56 179 HIS C N 1
ATOM 4306 C CA . HIS C 1 192 ? 52.896 62.914 72.414 1.00 10.55 179 HIS C CA 1
ATOM 4307 C C . HIS C 1 192 ? 52.128 61.912 73.288 1.00 10.11 179 HIS C C 1
ATOM 4308 O O . HIS C 1 192 ? 51.325 62.255 74.169 1.00 12.18 179 HIS C O 1
ATOM 4315 N N . ALA C 1 193 ? 52.352 60.635 72.998 1.00 9.85 180 ALA C N 1
ATOM 4316 C CA . ALA C 1 193 ? 51.761 59.553 73.768 1.00 9.96 180 ALA C CA 1
ATOM 4317 C C . ALA C 1 193 ? 52.281 59.579 75.214 1.00 10.30 180 ALA C C 1
ATOM 4318 O O . ALA C 1 193 ? 53.464 59.848 75.457 1.00 12.94 180 ALA C O 1
ATOM 4320 N N . VAL C 1 194 ? 51.426 59.232 76.165 1.00 10.37 181 VAL C N 1
ATOM 4321 C CA . VAL C 1 194 ? 51.772 59.297 77.586 1.00 11.64 181 VAL C CA 1
ATOM 4322 C C . VAL C 1 194 ? 51.521 57.979 78.326 1.00 11.66 181 VAL C C 1
ATOM 4323 O O . VAL C 1 194 ? 51.948 57.827 79.477 1.00 13.91 181 VAL C O 1
ATOM 4327 N N . LEU C 1 195 ? 50.839 57.016 77.712 1.00 10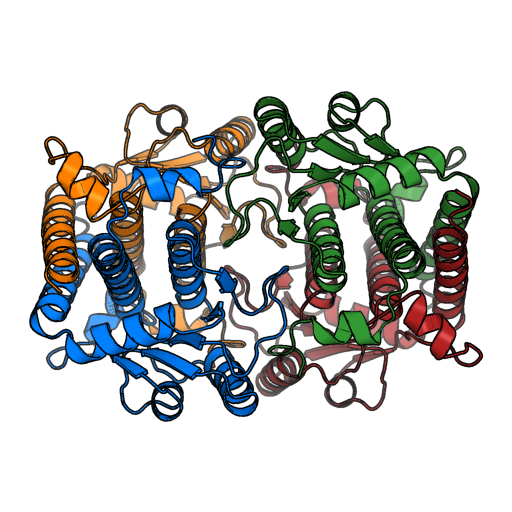.27 182 LEU C N 1
ATOM 4328 C CA . LEU C 1 195 ? 50.461 55.825 78.471 1.00 11.81 182 LEU C CA 1
ATOM 4329 C C . LEU C 1 195 ? 51.643 55.014 79.011 1.00 13.13 182 LEU C C 1
ATOM 4330 O O . LEU C 1 195 ? 51.623 54.604 80.182 1.00 16.51 182 LEU C O 1
ATOM 4335 N N . GLU C 1 196 ? 52.676 54.841 78.200 1.00 13.00 183 GLU C N 1
ATOM 4336 C CA . GLU C 1 196 ? 53.848 54.050 78.624 1.00 14.85 183 GLU C CA 1
ATOM 4337 C C . GLU C 1 196 ? 54.925 54.860 79.311 1.00 16.41 183 GLU C C 1
ATOM 4338 O O . GLU C 1 196 ? 55.930 54.267 79.779 1.00 19.87 183 GLU C O 1
ATOM 4348 N N . GLU C 1 197 ? 54.796 56.183 79.318 1.00 14.86 184 GLU C N 1
ATOM 4349 C CA . GLU C 1 197 ? 55.806 57.035 79.911 1.00 16.13 184 GLU C CA 1
ATOM 4350 C C . GLU C 1 197 ? 55.383 57.530 81.291 1.00 17.30 184 GLU C C 1
ATOM 4351 O O . GLU C 1 197 ? 56.226 57.711 82.176 1.00 18.69 184 GLU C O 1
ATOM 4361 N N . GLY C 1 198 ? 54.095 57.796 81.474 1.00 19.44 185 GLY C N 1
ATOM 4362 C CA . GLY C 1 198 ? 53.642 58.535 82.642 1.00 21.34 185 GLY C CA 1
ATOM 4363 C C . GLY C 1 198 ? 53.876 60.034 82.466 1.00 22.78 185 GLY C C 1
ATOM 4364 O O . GLY C 1 198 ? 54.557 60.469 81.514 1.00 25.40 185 GLY C O 1
ATOM 4365 N N . GLY D 1 9 ? 66.972 80.027 51.790 1.00 33.37 -4 GLY D N 1
ATOM 4366 C CA . GLY D 1 9 ? 66.857 79.006 52.874 1.00 32.52 -4 GLY D CA 1
ATOM 4367 C C . GLY D 1 9 ? 68.202 78.769 53.523 1.00 31.80 -4 GLY D C 1
ATOM 4368 O O . GLY D 1 9 ? 69.001 77.938 53.050 1.00 32.12 -4 GLY D O 1
ATOM 4369 N N . GLY D 1 10 ? 68.459 79.515 54.598 1.00 30.36 -3 GLY D N 1
ATOM 4370 C CA . GLY D 1 10 ? 69.699 79.384 55.343 1.00 27.96 -3 GLY D CA 1
ATOM 4371 C C . GLY D 1 10 ? 69.652 78.190 56.285 1.00 25.54 -3 GLY D C 1
ATOM 4372 O O . GLY D 1 10 ? 70.699 77.652 56.660 1.00 26.15 -3 GLY D O 1
ATOM 4373 N N . HIS D 1 11 ? 68.439 77.801 56.688 1.00 23.29 -2 HIS D N 1
ATOM 4374 C CA . HIS D 1 11 ? 68.225 76.618 57.544 1.00 20.91 -2 HIS D CA 1
ATOM 4375 C C . HIS D 1 11 ? 69.125 76.687 58.780 1.00 19.39 -2 HIS D C 1
ATOM 4376 O O . HIS D 1 11 ? 69.806 75.711 59.155 1.00 17.89 -2 HIS D O 1
ATOM 4383 N N . MET D 1 12 ? 69.137 77.860 59.398 1.00 18.63 -1 MET D N 1
ATOM 4384 C CA . MET D 1 12 ? 70.050 78.117 60.505 1.00 18.24 -1 MET D CA 1
ATOM 4385 C C . MET D 1 12 ? 69.790 77.231 61.713 1.00 16.39 -1 MET D C 1
ATOM 4386 O O . MET D 1 12 ? 70.723 76.876 62.434 1.00 15.63 -1 MET D O 1
ATOM 4391 N N . SER D 1 13 ? 68.540 76.850 61.933 1.00 13.83 0 SER D N 1
ATOM 4392 C CA . SER D 1 13 ? 68.223 75.991 63.074 1.00 12.76 0 SER D CA 1
ATOM 4393 C C . SER D 1 13 ? 68.736 74.570 62.854 1.00 11.83 0 SER D C 1
ATOM 4394 O O . SER D 1 13 ? 69.261 73.940 63.775 1.00 12.28 0 SER D O 1
ATOM 4397 N N . LEU D 1 14 ? 68.611 74.080 61.631 1.00 12.05 1 LEU D N 1
ATOM 4398 C CA . LEU D 1 14 ? 69.172 72.780 61.284 1.00 11.69 1 LEU D CA 1
ATOM 4399 C C . LEU D 1 14 ? 70.676 72.766 61.589 1.00 11.67 1 LEU D C 1
ATOM 4400 O O . LEU D 1 14 ? 71.184 71.855 62.267 1.00 10.39 1 LEU D O 1
ATOM 4405 N N . LEU D 1 15 ? 71.383 73.808 61.142 1.00 11.25 2 LEU D N 1
ATOM 4406 C CA . LEU D 1 15 ? 72.830 73.842 61.291 1.00 11.58 2 LEU D CA 1
ATOM 4407 C C . LEU D 1 15 ? 73.211 74.001 62.760 1.00 12.13 2 LEU D C 1
ATOM 4408 O O . LEU D 1 15 ? 74.149 73.355 63.250 1.00 11.72 2 LEU D O 1
ATOM 4413 N N . ARG D 1 16 ? 72.472 74.842 63.473 1.00 11.58 3 ARG D N 1
ATOM 4414 C CA . ARG D 1 16 ? 72.712 75.003 64.894 1.00 11.75 3 ARG D CA 1
ATOM 4415 C C . ARG D 1 16 ? 72.532 73.684 65.662 1.00 10.95 3 ARG D C 1
ATOM 4416 O O . ARG D 1 16 ? 73.332 73.345 66.533 1.00 10.63 3 ARG D O 1
ATOM 4424 N N . PHE D 1 17 ? 71.492 72.925 65.325 1.00 10.30 4 PHE D N 1
ATOM 4425 C CA . PHE D 1 17 ? 71.275 71.634 65.952 1.00 9.82 4 PHE D CA 1
ATOM 4426 C C . PHE D 1 17 ? 72.505 70.747 65.775 1.00 9.77 4 PHE D C 1
ATOM 4427 O O . PHE D 1 17 ? 72.958 70.107 66.739 1.00 9.71 4 PHE D O 1
ATOM 4435 N N . LEU D 1 18 ? 73.064 70.713 64.566 1.00 9.97 5 LEU D N 1
ATOM 4436 C CA . LEU D 1 18 ? 74.244 69.895 64.333 1.00 10.45 5 LEU D CA 1
ATOM 4437 C C . LEU D 1 18 ? 75.417 70.347 65.194 1.00 10.22 5 LEU D C 1
ATOM 4438 O O . LEU D 1 18 ? 76.145 69.518 65.714 1.00 10.59 5 LEU D O 1
ATOM 4443 N N . GLU D 1 19 ? 75.600 71.665 65.330 1.00 10.51 6 GLU D N 1
ATOM 4444 C CA . GLU D 1 19 ? 76.677 72.170 66.184 1.00 10.54 6 GLU D CA 1
ATOM 4445 C C . GLU D 1 19 ? 76.475 71.744 67.620 1.00 10.21 6 GLU D C 1
ATOM 4446 O O . GLU D 1 19 ? 77.432 71.365 68.311 1.00 11.39 6 GLU D O 1
ATOM 4455 N N . VAL D 1 20 ? 75.233 71.810 68.090 1.00 9.72 7 VAL D N 1
ATOM 4456 C CA . VAL D 1 20 ? 74.930 71.429 69.469 1.00 9.71 7 VAL D CA 1
ATOM 4457 C C . VAL D 1 20 ? 75.248 69.937 69.664 1.00 9.54 7 VAL D C 1
ATOM 4458 O O . VAL D 1 20 ? 75.881 69.547 70.640 1.00 9.91 7 VAL D O 1
ATOM 4462 N N . VAL D 1 21 ? 74.848 69.094 68.714 1.00 9.58 8 VAL D N 1
ATOM 4463 C CA . VAL D 1 21 ? 75.138 67.667 68.830 1.00 9.76 8 VAL D CA 1
ATOM 4464 C C . VAL D 1 21 ? 76.650 67.426 68.995 1.00 9.93 8 VAL D C 1
ATOM 4465 O O . VAL D 1 21 ? 77.084 66.657 69.857 1.00 9.65 8 VAL D O 1
ATOM 4469 N N . SER D 1 22 ? 77.455 68.072 68.159 1.00 10.20 9 SER D N 1
ATOM 4470 C CA . SER D 1 22 ? 78.889 67.894 68.284 1.00 11.99 9 SER D CA 1
ATOM 4471 C C . SER D 1 22 ? 79.402 68.264 69.686 1.00 10.47 9 SER D C 1
ATOM 4472 O O . SER D 1 22 ? 80.243 67.552 70.246 1.00 11.40 9 SER D O 1
ATOM 4476 N N . GLU D 1 23 ? 78.906 69.378 70.245 1.00 10.45 10 GLU D N 1
ATOM 4477 C CA . GLU D 1 23 ? 79.307 69.759 71.606 1.00 11.97 10 GLU D CA 1
ATOM 4478 C C . GLU D 1 23 ? 78.892 68.693 72.624 1.00 11.04 10 GLU D C 1
ATOM 4479 O O . GLU D 1 23 ? 79.640 68.375 73.559 1.00 11.15 10 GLU D O 1
ATOM 4489 N N . HIS D 1 24 ? 77.694 68.130 72.465 1.00 9.76 11 HIS D N 1
ATOM 4490 C CA . HIS D 1 24 ? 77.270 67.077 73.371 1.00 9.64 11 HIS D CA 1
ATOM 4491 C C . HIS D 1 24 ? 78.085 65.797 73.269 1.00 9.17 11 HIS D C 1
ATOM 4492 O O . HIS D 1 24 ? 78.279 65.104 74.284 1.00 10.12 11 HIS D O 1
ATOM 4499 N N . ILE D 1 25 ? 78.523 65.444 72.058 1.00 9.27 12 ILE D N 1
ATOM 4500 C CA . ILE D 1 25 ? 79.326 64.227 71.910 1.00 10.69 12 ILE D CA 1
ATOM 4501 C C . ILE D 1 25 ? 80.692 64.454 72.574 1.00 11.10 12 ILE D C 1
ATOM 4502 O O . ILE D 1 25 ? 81.178 63.575 73.290 1.00 11.37 12 ILE D O 1
ATOM 4507 N N . LYS D 1 26 ? 81.273 65.639 72.357 1.00 11.02 13 LYS D N 1
ATOM 4508 C CA . LYS D 1 26 ? 82.553 65.987 73.017 1.00 11.96 13 LYS D CA 1
ATOM 4509 C C . LYS D 1 26 ? 82.379 65.940 74.548 1.00 11.67 13 LYS D C 1
ATOM 4510 O O . LYS D 1 26 ? 83.237 65.410 75.273 1.00 11.35 13 LYS D O 1
ATOM 4516 N N . ASN D 1 27 ? 81.249 66.446 75.050 1.00 10.17 14 ASN D N 1
ATOM 4517 C CA . ASN D 1 27 ? 80.979 66.434 76.483 1.00 11.73 14 ASN D CA 1
ATOM 4518 C C . ASN D 1 27 ? 80.898 64.994 77.016 1.00 10.55 14 ASN D C 1
ATOM 4519 O O . ASN D 1 27 ? 81.463 64.665 78.075 1.00 12.11 14 ASN D O 1
ATOM 4524 N N . LEU D 1 28 ? 80.208 64.122 76.283 1.00 10.71 15 LEU D N 1
ATOM 4525 C CA . LEU D 1 28 ? 80.129 62.717 76.654 1.00 11.30 15 LEU D CA 1
ATOM 4526 C C . LEU D 1 28 ? 81.521 62.102 76.729 1.00 11.53 15 LEU D C 1
ATOM 4527 O O . LEU D 1 28 ? 81.871 61.454 77.720 1.00 12.33 15 LEU D O 1
ATOM 4532 N N . ARG D 1 29 ? 82.323 62.313 75.700 1.00 11.06 16 ARG D N 1
ATOM 4533 C CA . ARG D 1 29 ? 83.640 61.691 75.661 1.00 12.57 16 ARG D CA 1
ATOM 4534 C C . ARG D 1 29 ? 84.503 62.195 76.807 1.00 13.83 16 ARG D C 1
ATOM 4535 O O . ARG D 1 29 ? 85.214 61.408 77.442 1.00 14.95 16 ARG D O 1
ATOM 4543 N N . ASN D 1 30 ? 84.420 63.497 77.075 1.00 13.00 17 ASN D N 1
ATOM 4544 C CA . ASN D 1 30 ? 85.246 64.107 78.095 1.00 13.89 17 ASN D CA 1
ATOM 4545 C C . ASN D 1 30 ? 84.938 63.636 79.497 1.00 13.70 17 ASN D C 1
ATOM 4546 O O . ASN D 1 30 ? 85.828 63.615 80.337 1.00 16.21 17 ASN D O 1
ATOM 4551 N N . HIS D 1 31 ? 83.695 63.251 79.757 1.00 12.25 18 HIS D N 1
ATOM 4552 C CA . HIS D 1 31 ? 83.254 63.010 81.113 1.00 13.09 18 HIS D CA 1
ATOM 4553 C C . HIS D 1 31 ? 82.852 61.580 81.396 1.00 13.14 18 HIS D C 1
ATOM 4554 O O . HIS D 1 31 ? 82.432 61.268 82.504 1.00 14.87 18 HIS D O 1
ATOM 4561 N N . ILE D 1 32 ? 83.007 60.699 80.422 1.00 14.54 19 ILE D N 1
ATOM 4562 C CA . ILE D 1 32 ? 82.507 59.332 80.619 1.00 16.11 19 ILE D CA 1
ATOM 4563 C C . ILE D 1 32 ? 83.269 58.576 81.717 1.00 15.84 19 ILE D C 1
ATOM 4564 O O . ILE D 1 32 ? 84.488 58.703 81.853 1.00 15.89 19 ILE D O 1
ATOM 4569 N N . ASP D 1 33 ? 82.512 57.840 82.539 1.00 15.79 20 ASP D N 1
ATOM 4570 C CA . ASP D 1 33 ? 83.086 57.063 83.614 1.00 16.45 20 ASP D CA 1
ATOM 4571 C C . ASP D 1 33 ? 83.511 55.722 83.051 1.00 16.71 20 ASP D C 1
ATOM 4572 O O . ASP D 1 33 ? 82.689 54.840 82.824 1.00 16.16 20 ASP D O 1
ATOM 4577 N N . LEU D 1 34 ? 84.805 55.570 82.827 1.00 16.59 21 LEU D N 1
ATOM 4578 C CA . LEU D 1 34 ? 85.329 54.390 82.156 1.00 18.04 21 LEU D CA 1
ATOM 4579 C C . LEU D 1 34 ? 85.195 53.147 83.030 1.00 18.36 21 LEU D C 1
ATOM 4580 O O . LEU D 1 34 ? 85.093 52.031 82.511 1.00 17.59 21 LEU D O 1
ATOM 4585 N N . GLU D 1 35 ? 85.199 53.339 84.348 1.00 18.69 22 GLU D N 1
ATOM 4586 C CA . GLU D 1 35 ? 84.979 52.220 85.270 1.00 19.12 22 GLU D CA 1
ATOM 4587 C C . GLU D 1 35 ? 83.563 51.671 85.121 1.00 17.25 22 GLU D C 1
ATOM 4588 O O . GLU D 1 35 ? 83.363 50.450 85.080 1.00 16.47 22 GLU D O 1
ATOM 4594 N N . THR D 1 36 ? 82.580 52.557 85.020 1.00 16.60 23 THR D N 1
ATOM 4595 C CA . THR D 1 36 ? 81.193 52.119 84.837 1.00 15.98 23 THR D CA 1
ATOM 4596 C C . THR D 1 36 ? 81.024 51.420 83.489 1.00 14.93 23 THR D C 1
ATOM 4597 O O . THR D 1 36 ? 80.299 50.425 83.386 1.00 14.87 23 THR D O 1
ATOM 4603 N N . VAL D 1 37 ? 81.695 51.918 82.461 1.00 13.08 24 VAL D N 1
ATOM 4604 C CA . VAL D 1 37 ? 81.723 51.231 81.166 1.00 12.79 24 VAL D CA 1
ATOM 4605 C C . VAL D 1 37 ? 82.218 49.785 81.332 1.00 12.26 24 VAL D C 1
ATOM 4606 O O . VAL D 1 37 ? 81.571 48.841 80.838 1.00 12.82 24 VAL D O 1
ATOM 4610 N N . GLY D 1 38 ? 83.333 49.597 82.043 1.00 13.69 25 GLY D N 1
ATOM 4611 C CA . GLY D 1 38 ? 83.866 48.262 82.295 1.00 12.54 25 GLY D CA 1
ATOM 4612 C C . GLY D 1 38 ? 82.861 47.370 82.999 1.00 11.92 25 GLY D C 1
ATOM 4613 O O . GLY D 1 38 ? 82.728 46.176 82.652 1.00 13.02 25 GLY D O 1
ATOM 4614 N N . GLU D 1 39 ? 82.161 47.920 83.985 1.00 12.64 26 GLU D N 1
ATOM 4615 C CA . GLU D 1 39 ? 81.174 47.135 84.746 1.00 12.78 26 GLU D CA 1
ATOM 4616 C C . GLU D 1 39 ? 79.990 46.725 83.845 1.00 12.65 26 GLU D C 1
ATOM 4617 O O . GLU D 1 39 ? 79.459 45.618 83.945 1.00 12.61 26 GLU D O 1
ATOM 4623 N N . MET D 1 40 ? 79.597 47.617 82.937 1.00 10.70 27 MET D N 1
ATOM 4624 C CA . MET D 1 40 ? 78.515 47.299 82.003 1.00 10.74 27 MET D CA 1
ATOM 4625 C C . MET D 1 40 ? 78.938 46.163 81.086 1.00 10.62 27 MET D C 1
ATOM 4626 O O . MET D 1 40 ? 78.194 45.190 80.874 1.00 11.15 27 MET D O 1
ATOM 4631 N N . ILE D 1 41 ? 80.156 46.265 80.555 1.00 10.26 28 ILE D N 1
ATOM 4632 C CA . ILE D 1 41 ? 80.694 45.218 79.691 1.00 12.51 28 ILE D CA 1
ATOM 4633 C C . ILE D 1 41 ? 80.782 43.873 80.427 1.00 12.22 28 ILE D C 1
ATOM 4634 O O . ILE D 1 41 ? 80.426 42.814 79.866 1.00 12.80 28 ILE D O 1
ATOM 4639 N N . LYS D 1 42 ? 81.240 43.906 81.672 1.00 13.06 29 LYS D N 1
ATOM 4640 C CA . LYS D 1 42 ? 81.372 42.682 82.449 1.00 14.50 29 LYS D CA 1
ATOM 4641 C C . LYS D 1 42 ? 80.003 42.001 82.624 1.00 12.73 29 LYS D C 1
ATOM 4642 O O . LYS D 1 42 ? 79.894 40.771 82.470 1.00 14.54 29 LYS D O 1
ATOM 4652 N N . LEU D 1 43 ? 78.956 42.769 82.931 1.00 12.42 30 LEU D N 1
ATOM 4653 C CA . LEU D 1 43 ? 77.615 42.174 83.041 1.00 12.66 30 LEU D CA 1
ATOM 4654 C C . LEU D 1 43 ? 77.109 41.587 81.740 1.00 11.71 30 LEU D C 1
ATOM 4655 O O . LEU D 1 43 ? 76.574 40.467 81.718 1.00 12.72 30 LEU D O 1
ATOM 4660 N N . ILE D 1 44 ? 77.275 42.316 80.648 1.00 11.49 31 ILE D N 1
ATOM 4661 C CA . ILE D 1 44 ? 76.863 41.807 79.336 1.00 11.57 31 ILE D CA 1
ATOM 4662 C C . ILE D 1 44 ? 77.609 40.511 79.006 1.00 12.31 31 ILE D C 1
ATOM 4663 O O . ILE D 1 44 ? 77.030 39.531 78.542 1.00 12.82 31 ILE D O 1
ATOM 4668 N N . ASP D 1 45 ? 78.906 40.502 79.268 1.00 13.21 32 ASP D N 1
ATOM 4669 C CA . ASP D 1 45 ? 79.741 39.381 78.858 1.00 15.31 32 ASP D CA 1
ATOM 4670 C C . ASP D 1 45 ? 79.573 38.125 79.712 1.00 16.05 32 ASP D C 1
ATOM 4671 O O . ASP D 1 45 ? 79.952 37.025 79.276 1.00 19.85 32 ASP D O 1
ATOM 4676 N N . SER D 1 46 ? 79.043 38.270 80.918 1.00 14.60 33 SER D N 1
ATOM 4677 C CA . SER D 1 46 ? 78.830 37.126 81.799 1.00 17.01 33 SER D CA 1
ATOM 4678 C C . SER D 1 46 ? 77.382 36.640 81.855 1.00 15.97 33 SER D C 1
ATOM 4679 O O . SER D 1 46 ? 77.095 35.587 82.434 1.00 16.88 33 SER D O 1
ATOM 4682 N N . ALA D 1 47 ? 76.455 37.389 81.256 1.00 13.22 34 ALA D N 1
ATOM 4683 C CA . ALA D 1 47 ? 75.033 36.999 81.280 1.00 12.06 34 ALA D CA 1
ATOM 4684 C C . ALA D 1 47 ? 74.736 35.787 80.411 1.00 11.41 34 ALA D C 1
ATOM 4685 O O . ALA D 1 47 ? 75.334 35.615 79.348 1.00 11.96 34 ALA D O 1
ATOM 4687 N N . ARG D 1 48 ? 73.757 34.976 80.818 1.00 10.25 35 ARG D N 1
ATOM 4688 C CA . ARG D 1 48 ? 73.237 33.951 79.917 1.00 10.43 35 ARG D CA 1
ATOM 4689 C C . ARG D 1 48 ? 72.710 34.646 78.654 1.00 9.29 35 ARG D C 1
ATOM 4690 O O . ARG D 1 48 ? 73.066 34.296 77.540 1.00 9.89 35 ARG D O 1
ATOM 4698 N N . SER D 1 49 ? 71.869 35.661 78.856 1.00 9.65 36 SER D N 1
ATOM 4699 C CA . SER D 1 49 ? 71.342 36.465 77.742 1.00 10.11 36 SER D CA 1
ATOM 4700 C C . SER D 1 49 ? 71.098 37.887 78.238 1.00 8.73 36 SER D C 1
ATOM 4701 O O . SER D 1 49 ? 70.991 38.138 79.473 1.00 8.75 36 SER D O 1
ATOM 4704 N N . ILE D 1 50 ? 71.037 38.792 77.260 1.00 8.35 37 ILE D N 1
ATOM 4705 C CA . ILE D 1 50 ? 70.812 40.193 77.529 1.00 8.06 37 ILE D CA 1
ATOM 4706 C C . ILE D 1 50 ? 69.402 40.523 77.044 1.00 7.44 37 ILE D C 1
ATOM 4707 O O . ILE D 1 50 ? 69.033 40.196 75.903 1.00 8.84 37 ILE D O 1
ATOM 4712 N N . PHE D 1 51 ? 68.631 41.163 77.903 1.00 6.74 38 PHE D N 1
ATOM 4713 C CA . PHE D 1 51 ? 67.323 41.689 77.523 1.00 6.38 38 PHE D CA 1
ATOM 4714 C C . PHE D 1 51 ? 67.411 43.202 77.497 1.00 5.85 38 PHE D C 1
ATOM 4715 O O . PHE D 1 51 ? 68.095 43.801 78.321 1.00 7.39 38 PHE D O 1
ATOM 4723 N N . VAL D 1 52 ? 66.673 43.835 76.582 1.00 6.21 39 VAL D N 1
ATOM 4724 C CA . VAL D 1 52 ? 66.688 45.295 76.519 1.00 7.14 39 VAL D CA 1
ATOM 4725 C C . VAL D 1 52 ? 65.267 45.845 76.552 1.00 6.26 39 VAL D C 1
ATOM 4726 O O . VAL D 1 52 ? 64.315 45.202 76.077 1.00 8.47 39 VAL D O 1
ATOM 4730 N N . ILE D 1 53 ? 65.126 47.071 77.049 1.00 6.64 40 ILE D N 1
ATOM 4731 C CA . ILE D 1 53 ? 63.827 47.727 77.067 1.00 8.06 40 ILE D CA 1
ATOM 4732 C C . ILE D 1 53 ? 63.959 49.225 77.048 1.00 7.17 40 ILE D C 1
ATOM 4733 O O . ILE D 1 53 ? 64.858 49.791 77.662 1.00 7.01 40 ILE D O 1
ATOM 4739 N N . GLY D 1 54 ? 63.075 49.863 76.306 1.00 7.08 41 GLY D N 1
ATOM 4740 C CA . GLY D 1 54 ? 62.853 51.307 76.407 1.00 7.03 41 GLY D CA 1
ATOM 4741 C C . GLY D 1 54 ? 61.451 51.594 75.881 1.00 7.47 41 GLY D C 1
ATOM 4742 O O . GLY D 1 54 ? 60.909 50.769 75.131 1.00 8.30 41 GLY D O 1
ATOM 4743 N N . ALA D 1 55 ? 60.857 52.721 76.276 1.00 6.94 42 ALA D N 1
ATOM 4744 C CA . ALA D 1 55 ? 59.555 53.139 75.759 1.00 7.78 42 ALA D CA 1
ATOM 4745 C C . ALA D 1 55 ? 59.747 54.120 74.596 1.00 7.59 42 ALA D C 1
ATOM 4746 O O . ALA D 1 55 ? 60.653 54.950 74.602 1.00 8.77 42 ALA D O 1
ATOM 4748 N N . GLY D 1 56 ? 58.886 54.045 73.583 1.00 8.77 43 GLY D N 1
ATOM 4749 C CA . GLY D 1 56 ? 58.906 55.013 72.500 1.00 8.90 43 GLY D CA 1
ATOM 4750 C C . GLY D 1 56 ? 60.248 55.065 71.804 1.00 7.53 43 GLY D C 1
ATOM 4751 O O . GLY D 1 56 ? 60.815 54.028 71.460 1.00 8.59 43 GLY D O 1
ATOM 4752 N N . ARG D 1 57 ? 60.762 56.278 71.586 1.00 7.63 44 ARG D N 1
ATOM 4753 C CA . ARG D 1 57 ? 62.036 56.411 70.887 1.00 7.85 44 ARG D CA 1
ATOM 4754 C C . ARG D 1 57 ? 63.213 55.720 71.615 1.00 7.68 44 ARG D C 1
ATOM 4755 O O . ARG D 1 57 ? 64.126 55.192 70.966 1.00 8.07 44 ARG D O 1
ATOM 4763 N N . SER D 1 58 ? 63.192 55.694 72.957 1.00 7.14 45 SER D N 1
ATOM 4764 C CA . SER D 1 58 ? 64.217 54.947 73.660 1.00 6.85 45 SER D CA 1
ATOM 4765 C C . SER D 1 58 ? 64.091 53.451 73.411 1.00 6.15 45 SER D C 1
ATOM 4766 O O . SER D 1 58 ? 65.105 52.751 73.494 1.00 7.68 45 SER D O 1
ATOM 4769 N N . GLY D 1 59 ? 62.882 52.965 73.119 1.00 6.68 46 GLY D N 1
ATOM 4770 C CA . GLY D 1 59 ? 62.718 51.589 72.675 1.00 6.22 46 GLY D CA 1
ATOM 4771 C C . GLY D 1 59 ? 63.407 51.314 71.368 1.00 6.55 46 GLY D C 1
ATOM 4772 O O . GLY D 1 59 ? 63.947 50.220 71.168 1.00 7.94 46 GLY D O 1
ATOM 4773 N N . TYR D 1 60 ? 63.330 52.273 70.436 1.00 6.36 47 TYR D N 1
ATOM 4774 C CA . TYR D 1 60 ? 64.006 52.111 69.147 1.00 6.53 47 TYR D CA 1
ATOM 4775 C C . TYR D 1 60 ? 65.534 52.065 69.334 1.00 6.95 47 TYR D C 1
ATOM 4776 O O . TYR D 1 60 ? 66.218 51.317 68.647 1.00 7.37 47 TYR D O 1
ATOM 4785 N N . ILE D 1 61 ? 66.052 52.841 70.294 1.00 6.17 48 ILE D N 1
ATOM 4786 C CA . ILE D 1 61 ? 67.476 52.812 70.640 1.00 7.23 48 ILE D CA 1
ATOM 4787 C C . ILE D 1 61 ? 67.814 51.448 71.227 1.00 6.61 48 ILE D C 1
ATOM 4788 O O . ILE D 1 61 ? 68.818 50.832 70.847 1.00 7.06 48 ILE D O 1
ATOM 4794 N N . ALA D 1 62 ? 66.976 50.969 72.147 1.00 7.01 49 ALA D N 1
ATOM 4795 C CA . ALA D 1 62 ? 67.198 49.643 72.735 1.00 6.70 49 ALA D CA 1
ATOM 4796 C C . ALA D 1 62 ? 67.250 48.556 71.659 1.00 6.37 49 ALA D C 1
ATOM 4797 O O . ALA D 1 62 ? 68.123 47.677 71.696 1.00 6.92 49 ALA D O 1
ATOM 4799 N N . LYS D 1 63 ? 66.351 48.623 70.676 1.00 7.08 50 LYS D N 1
ATOM 4800 C CA . LYS D 1 63 ? 66.319 47.612 69.613 1.00 7.16 50 LYS D CA 1
ATOM 4801 C C . LYS D 1 63 ? 67.582 47.719 68.760 1.00 5.36 50 LYS D C 1
ATOM 4802 O O . LYS D 1 63 ? 68.167 46.703 68.430 1.00 7.17 50 LYS D O 1
ATOM 4808 N N . ALA D 1 64 ? 68.045 48.933 68.454 1.00 6.26 51 ALA D N 1
ATOM 4809 C CA . ALA D 1 64 ? 69.266 49.075 67.692 1.00 6.85 51 ALA D CA 1
ATOM 4810 C C . ALA D 1 64 ? 70.450 48.427 68.391 1.00 6.92 51 ALA D C 1
ATOM 4811 O O . ALA D 1 64 ? 71.289 47.733 67.765 1.00 7.81 51 ALA D O 1
ATOM 4813 N N . PHE D 1 65 ? 70.543 48.674 69.696 1.00 6.88 52 PHE D N 1
ATOM 4814 C CA . PHE D 1 65 ? 71.615 48.107 70.503 1.00 7.85 52 PHE D CA 1
ATOM 4815 C C . PHE D 1 65 ? 71.493 46.567 70.571 1.00 7.19 52 PHE D C 1
ATOM 4816 O O . PHE D 1 65 ? 72.497 45.858 70.401 1.00 7.29 52 PHE D O 1
ATOM 4824 N N . ALA D 1 66 ? 70.274 46.047 70.772 1.00 6.58 53 ALA D N 1
ATOM 4825 C CA . ALA D 1 66 ? 70.067 44.602 70.823 1.00 6.76 53 ALA D CA 1
ATOM 4826 C C . ALA D 1 66 ? 70.532 43.945 69.521 1.00 7.01 53 ALA D C 1
ATOM 4827 O O . ALA D 1 66 ? 71.173 42.903 69.556 1.00 7.01 53 ALA D O 1
ATOM 4829 N N . MET D 1 67 ? 70.192 44.550 68.377 1.00 7.64 54 MET D N 1
ATOM 4830 C CA . MET D 1 67 ? 70.574 43.967 67.107 1.00 7.52 54 MET D CA 1
ATOM 4831 C C . MET D 1 67 ? 72.099 43.849 67.021 1.00 7.41 54 MET D C 1
ATOM 4832 O O . MET D 1 67 ? 72.643 42.806 66.617 1.00 8.54 54 MET D O 1
ATOM 4837 N N . ARG D 1 68 ? 72.795 44.911 67.424 1.00 7.77 55 ARG D N 1
ATOM 4838 C CA . ARG D 1 68 ? 74.259 44.875 67.426 1.00 8.92 55 ARG D CA 1
ATOM 4839 C C . ARG D 1 68 ? 74.808 43.851 68.395 1.00 9.29 55 ARG D C 1
ATOM 4840 O O . ARG D 1 68 ? 75.774 43.169 68.056 1.00 9.55 55 ARG D O 1
ATOM 4848 N N . LEU D 1 69 ? 74.228 43.718 69.593 1.00 8.21 56 LEU D N 1
ATOM 4849 C CA . LEU D 1 69 ? 74.704 42.665 70.499 1.00 8.03 56 LEU D CA 1
ATOM 4850 C C . LEU D 1 69 ? 74.559 41.282 69.848 1.00 8.72 56 LEU D C 1
ATOM 4851 O O . LEU D 1 69 ? 75.412 40.414 70.034 1.00 8.39 56 LEU D O 1
ATOM 4856 N N . MET D 1 70 ? 73.476 41.075 69.102 1.00 8.10 57 MET D N 1
ATOM 4857 C CA . MET D 1 70 ? 73.298 39.813 68.384 1.00 8.82 57 MET D CA 1
ATOM 4858 C C . MET D 1 70 ? 74.444 39.638 67.367 1.00 9.16 57 MET D C 1
ATOM 4859 O O . MET D 1 70 ? 75.040 38.553 67.261 1.00 9.63 57 MET D O 1
ATOM 4864 N N . HIS D 1 71 ? 74.773 40.703 66.637 1.00 8.93 58 HIS D N 1
ATOM 4865 C CA . HIS D 1 71 ? 75.890 40.644 65.691 1.00 9.43 58 HIS D CA 1
ATOM 4866 C C . HIS D 1 71 ? 77.200 40.266 66.356 1.00 9.84 58 HIS D C 1
ATOM 4867 O O . HIS D 1 71 ? 78.039 39.624 65.722 1.00 11.95 58 HIS D O 1
ATOM 4874 N N . LEU D 1 72 ? 77.391 40.688 67.612 1.00 9.16 59 LEU D N 1
ATOM 4875 C CA . LEU D 1 72 ? 78.608 40.390 68.377 1.00 10.51 59 LEU D CA 1
ATOM 4876 C C . LEU D 1 72 ? 78.633 38.963 68.911 1.00 10.99 59 LEU D C 1
ATOM 4877 O O . LEU D 1 72 ? 79.644 38.551 69.490 1.00 14.35 59 LEU D O 1
ATOM 4882 N N . GLY D 1 73 ? 77.530 38.222 68.749 1.00 9.83 60 GLY D N 1
ATOM 4883 C CA . GLY D 1 73 ? 77.464 36.820 69.120 1.00 10.14 60 GLY D CA 1
ATOM 4884 C C . GLY D 1 73 ? 76.783 36.570 70.456 1.00 10.50 60 GLY D C 1
ATOM 4885 O O . GLY D 1 73 ? 76.802 35.441 70.942 1.00 11.32 60 GLY D O 1
ATOM 4886 N N . TYR D 1 74 ? 76.153 37.587 71.049 1.00 9.30 61 TYR D N 1
ATOM 4887 C CA . TYR D 1 74 ? 75.428 37.394 72.295 1.00 9.61 61 TYR D CA 1
ATOM 4888 C C . TYR D 1 74 ? 74.043 36.845 72.024 1.00 9.09 61 TYR D C 1
ATOM 4889 O O . TYR D 1 74 ? 73.484 37.007 70.926 1.00 9.96 61 TYR D O 1
ATOM 4898 N N . THR D 1 75 ? 73.489 36.183 73.040 1.00 9.01 62 THR D N 1
ATOM 4899 C CA . THR D 1 75 ? 72.069 35.827 73.017 1.00 8.69 62 THR D CA 1
ATOM 4900 C C . THR D 1 75 ? 71.320 36.993 73.622 1.00 7.85 62 THR D C 1
ATOM 4901 O O . THR D 1 75 ? 71.594 37.398 74.760 1.00 8.86 62 THR D O 1
ATOM 4905 N N . VAL D 1 76 ? 70.389 37.549 72.854 1.00 7.63 63 VAL D N 1
ATOM 4906 C CA . VAL D 1 76 ? 69.815 38.846 73.214 1.00 7.75 63 VAL D CA 1
ATOM 4907 C C . VAL D 1 76 ? 68.345 38.895 72.806 1.00 6.36 63 VAL D C 1
ATOM 4908 O O . VAL D 1 76 ? 67.926 38.302 71.779 1.00 7.55 63 VAL D O 1
ATOM 4914 N N . TYR D 1 77 ? 67.543 39.613 73.606 1.00 7.04 64 TYR D N 1
ATOM 4915 C CA . TYR D 1 77 ? 66.106 39.740 73.365 1.00 7.37 64 TYR D CA 1
ATOM 4916 C C . TYR D 1 77 ? 65.620 41.126 73.695 1.00 6.59 64 TYR D C 1
ATOM 4917 O O . TYR D 1 77 ? 66.241 41.826 74.515 1.00 7.50 64 TYR D O 1
ATOM 4926 N N . VAL D 1 78 ? 64.503 41.501 73.078 1.00 6.81 65 VAL D N 1
ATOM 4927 C CA . VAL D 1 78 ? 63.822 42.776 73.373 1.00 7.12 65 VAL D CA 1
ATOM 4928 C C . VAL D 1 78 ? 62.598 42.465 74.198 1.00 6.67 65 VAL D C 1
ATOM 4929 O O . VAL D 1 78 ? 61.766 41.653 73.805 1.00 7.33 65 VAL D O 1
ATOM 4933 N N . VAL D 1 79 ? 62.485 43.089 75.362 1.00 6.77 66 VAL D N 1
ATOM 4934 C CA . VAL D 1 79 ? 61.302 42.859 76.203 1.00 7.62 66 VAL D CA 1
ATOM 4935 C C . VAL D 1 79 ? 60.013 43.160 75.423 1.00 8.24 66 VAL D C 1
ATOM 4936 O O . VAL D 1 79 ? 59.909 44.182 74.718 1.00 9.40 66 VAL D O 1
ATOM 4940 N N . GLY D 1 80 ? 59.085 42.211 75.496 1.00 8.50 67 GLY D N 1
ATOM 4941 C CA . GLY D 1 80 ? 57.781 42.351 74.863 1.00 9.32 67 GLY D CA 1
ATOM 4942 C C . GLY D 1 80 ? 57.688 41.794 73.457 1.00 9.06 67 GLY D C 1
ATOM 4943 O O . GLY D 1 80 ? 56.575 41.717 72.926 1.00 11.32 67 GLY D O 1
ATOM 4944 N N . GLU D 1 81 ? 58.818 41.420 72.855 1.00 7.98 68 GLU D N 1
ATOM 4945 C CA . GLU D 1 81 ? 58.803 40.974 71.459 1.00 7.41 68 GLU D CA 1
ATOM 4946 C C . GLU D 1 81 ? 58.519 39.482 71.374 1.00 7.45 68 GLU D C 1
ATOM 4947 O O . GLU D 1 81 ? 58.508 38.747 72.383 1.00 8.61 68 GLU D O 1
ATOM 4953 N N . THR D 1 82 ? 58.312 39.010 70.161 1.00 7.48 69 THR D N 1
ATOM 4954 C CA . THR D 1 82 ? 57.652 37.716 69.943 1.00 6.99 69 THR D CA 1
ATOM 4955 C C . THR D 1 82 ? 58.393 36.524 70.569 1.00 6.69 69 THR D C 1
ATOM 4956 O O . THR D 1 82 ? 57.780 35.708 71.267 1.00 7.24 69 THR D O 1
ATOM 4960 N N . VAL D 1 83 ? 59.691 36.386 70.289 1.00 6.69 70 VAL D N 1
ATOM 4961 C CA . VAL D 1 83 ? 60.399 35.158 70.670 1.00 7.29 70 VAL D CA 1
ATOM 4962 C C . VAL D 1 83 ? 61.150 35.311 71.991 1.00 6.46 70 VAL D C 1
ATOM 4963 O O . VAL D 1 83 ? 61.874 34.418 72.380 1.00 7.65 70 VAL D O 1
ATOM 4967 N N . THR D 1 84 ? 60.934 36.414 72.693 1.00 7.07 71 THR D N 1
ATOM 4968 C CA . THR D 1 84 ? 61.614 36.650 73.963 1.00 7.19 71 THR D CA 1
ATOM 4969 C C . THR D 1 84 ? 61.121 35.651 75.003 1.00 6.82 71 THR D C 1
ATOM 4970 O O . THR D 1 84 ? 59.907 35.581 75.281 1.00 8.35 71 THR D O 1
ATOM 4974 N N . PRO D 1 85 ? 62.042 34.893 75.600 1.00 7.19 72 PRO D N 1
ATOM 4975 C CA . PRO D 1 85 ? 61.659 33.893 76.613 1.00 7.67 72 PRO D CA 1
ATOM 4976 C C . PRO D 1 85 ? 61.662 34.498 78.025 1.00 7.65 72 PRO D C 1
ATOM 4977 O O . PRO D 1 85 ? 61.997 35.674 78.221 1.00 8.10 72 PRO D O 1
ATOM 4981 N N . ARG D 1 86 ? 61.289 33.673 78.986 1.00 7.66 73 ARG D N 1
ATOM 4982 C CA . ARG D 1 86 ? 61.290 34.042 80.377 1.00 7.73 73 ARG D CA 1
ATOM 4983 C C . ARG D 1 86 ? 62.666 34.556 80.807 1.00 7.31 73 ARG D C 1
ATOM 4984 O O . ARG D 1 86 ? 63.682 33.873 80.648 1.00 8.31 73 ARG D O 1
ATOM 4992 N N . ILE D 1 87 ? 62.681 35.737 81.410 1.00 7.19 74 ILE D N 1
ATOM 4993 C CA . ILE D 1 87 ? 63.898 36.259 82.001 1.00 6.85 74 ILE D CA 1
ATOM 4994 C C . ILE D 1 87 ? 64.202 35.556 83.320 1.00 7.36 74 ILE D C 1
ATOM 4995 O O . ILE D 1 87 ? 63.281 35.111 84.016 1.00 9.07 74 ILE D O 1
ATOM 5000 N N . THR D 1 88 ? 65.496 35.393 83.603 1.00 7.83 75 THR D N 1
ATOM 5001 C CA . THR D 1 88 ? 65.933 34.691 84.817 1.00 8.44 75 THR D CA 1
ATOM 5002 C C . THR D 1 88 ? 67.036 35.423 85.539 1.00 9.25 75 THR D C 1
ATOM 5003 O O . THR D 1 88 ? 67.552 36.427 85.076 1.00 8.47 75 THR D O 1
ATOM 5007 N N . ASP D 1 89 ? 67.420 34.881 86.703 1.00 8.83 76 ASP D N 1
ATOM 5008 C CA . ASP D 1 89 ? 68.521 35.435 87.473 1.00 9.08 76 ASP D CA 1
ATOM 5009 C C . ASP D 1 89 ? 69.905 35.214 86.848 1.00 9.80 76 ASP D C 1
ATOM 5010 O O . ASP D 1 89 ? 70.912 35.659 87.421 1.00 12.57 76 ASP D O 1
ATOM 5015 N N . GLN D 1 90 ? 69.974 34.575 85.677 1.00 8.97 77 GLN D N 1
ATOM 5016 C CA . GLN D 1 90 ? 71.228 34.432 84.932 1.00 10.62 77 GLN D CA 1
ATOM 5017 C C . GLN D 1 90 ? 71.390 35.548 83.909 1.00 8.85 77 GLN D C 1
ATOM 5018 O O . GLN D 1 90 ? 72.412 35.629 83.245 1.00 10.12 77 GLN D O 1
ATOM 5024 N N . ASP D 1 91 ? 70.376 36.409 83.773 1.00 8.98 78 ASP D N 1
ATOM 5025 C CA . ASP D 1 91 ? 70.354 37.394 82.692 1.00 8.45 78 ASP D CA 1
ATOM 5026 C C . ASP D 1 91 ? 70.629 38.812 83.169 1.00 8.65 78 ASP D C 1
ATOM 5027 O O . ASP D 1 91 ? 70.631 39.091 84.366 1.00 10.11 78 ASP D O 1
ATOM 5032 N N . VAL D 1 92 ? 70.846 39.708 82.216 1.00 8.21 79 VAL D N 1
ATOM 5033 C CA . VAL D 1 92 ? 70.950 41.140 82.505 1.00 8.12 79 VAL D CA 1
ATOM 5034 C C . VAL D 1 92 ? 69.906 41.854 81.647 1.00 7.83 79 VAL D C 1
ATOM 5035 O O . VAL D 1 92 ? 69.741 41.548 80.461 1.00 8.74 79 VAL D O 1
ATOM 5039 N N . LEU D 1 93 ? 69.242 42.828 82.258 1.00 7.12 80 LEU D N 1
ATOM 5040 C CA . LEU D 1 93 ? 68.320 43.732 81.578 1.00 7.37 80 LEU D CA 1
ATOM 5041 C C . LEU D 1 93 ? 68.957 45.090 81.430 1.00 6.87 80 LEU D C 1
ATOM 5042 O O . LEU D 1 93 ? 69.527 45.599 82.410 1.00 8.54 80 LEU D O 1
ATOM 5047 N N . VAL D 1 94 ? 68.927 45.629 80.211 1.00 6.55 81 VAL D N 1
ATOM 5048 C CA . VAL D 1 94 ? 69.407 46.997 79.989 1.00 7.21 81 VAL D CA 1
ATOM 5049 C C . VAL D 1 94 ? 68.186 47.858 79.710 1.00 7.22 81 VAL D C 1
ATOM 5050 O O . VAL D 1 94 ? 67.475 47.608 78.725 1.00 7.65 81 VAL D O 1
ATOM 5054 N N . GLY D 1 95 ? 67.959 48.846 80.580 1.00 7.86 82 GLY D N 1
ATOM 5055 C CA . GLY D 1 95 ? 66.825 49.744 80.455 1.00 8.13 82 GLY D CA 1
ATOM 5056 C C . GLY D 1 95 ? 67.288 51.119 80.086 1.00 8.39 82 GLY D C 1
ATOM 5057 O O . GLY D 1 95 ? 68.217 51.651 80.709 1.00 9.29 82 GLY D O 1
ATOM 5058 N N . ILE D 1 96 ? 66.636 51.704 79.090 1.00 8.20 83 ILE D N 1
ATOM 5059 C CA . ILE D 1 96 ? 66.990 53.052 78.617 1.00 8.23 83 ILE D CA 1
ATOM 5060 C C . ILE D 1 96 ? 65.835 53.993 78.894 1.00 8.57 83 ILE D C 1
ATOM 5061 O O . ILE D 1 96 ? 64.717 53.767 78.417 1.00 9.41 83 ILE D O 1
ATOM 5066 N N . SER D 1 97 ? 66.112 55.042 79.662 1.00 9.25 84 SER D N 1
ATOM 5067 C CA . SER D 1 97 ? 65.100 56.033 80.027 1.00 9.07 84 SER D CA 1
ATOM 5068 C C . SER D 1 97 ? 65.792 57.333 80.387 1.00 8.75 84 SER D C 1
ATOM 5069 O O . SER D 1 97 ? 66.553 57.361 81.358 1.00 10.11 84 SER D O 1
ATOM 5072 N N . GLY D 1 98 ? 65.470 58.404 79.660 1.00 9.13 85 GLY D N 1
ATOM 5073 C CA . GLY D 1 98 ? 66.099 59.705 79.908 1.00 10.71 85 GLY D CA 1
ATOM 5074 C C . GLY D 1 98 ? 65.881 60.201 81.342 1.00 10.92 85 GLY D C 1
ATOM 5075 O O . GLY D 1 98 ? 66.819 60.552 82.071 1.00 13.09 85 GLY D O 1
ATOM 5076 N N . SER D 1 99 ? 64.624 60.211 81.752 1.00 11.73 86 SER D N 1
ATOM 5077 C CA . SER D 1 99 ? 64.260 60.662 83.088 1.00 11.68 86 SER D CA 1
ATOM 5078 C C . SER D 1 99 ? 64.543 59.649 84.171 1.00 11.39 86 SER D C 1
ATOM 5079 O O . SER D 1 99 ? 64.641 60.016 85.349 1.00 12.92 86 SER D O 1
ATOM 5082 N N . GLY D 1 100 ? 64.610 58.359 83.808 1.00 10.17 87 GLY D N 1
ATOM 5083 C CA . GLY D 1 100 ? 64.710 57.305 84.804 1.00 10.35 87 GLY D CA 1
ATOM 5084 C C . GLY D 1 100 ? 63.405 57.088 85.541 1.00 8.55 87 GLY D C 1
ATOM 5085 O O . GLY D 1 100 ? 63.392 56.353 86.527 1.00 9.38 87 GLY D O 1
ATOM 5086 N N . GLU D 1 101 ? 62.319 57.685 85.053 1.00 10.11 88 GLU D N 1
ATOM 5087 C CA . GLU D 1 101 ? 61.012 57.570 85.705 1.00 10.25 88 GLU D CA 1
ATOM 5088 C C . GLU D 1 101 ? 59.927 57.010 84.770 1.00 11.21 88 GLU D C 1
ATOM 5089 O O . GLU D 1 101 ? 58.783 56.891 85.186 1.00 13.44 88 GLU D O 1
ATOM 5095 N N . THR D 1 102 ? 60.298 56.671 83.526 1.00 10.49 89 THR D N 1
ATOM 5096 C CA . THR D 1 102 ? 59.357 56.110 82.549 1.00 10.23 89 THR D CA 1
ATOM 5097 C C . THR D 1 102 ? 58.620 54.954 83.204 1.00 9.48 89 THR D C 1
ATOM 5098 O O . THR D 1 102 ? 59.235 53.939 83.541 1.00 9.80 89 THR D O 1
ATOM 5102 N N . THR D 1 103 ? 57.306 55.075 83.362 1.00 11.10 90 THR D N 1
ATOM 5103 C CA . THR D 1 103 ? 56.609 54.169 84.263 1.00 11.62 90 THR D CA 1
ATOM 5104 C C . THR D 1 103 ? 56.662 52.710 83.792 1.00 10.78 90 THR D C 1
ATOM 5105 O O . THR D 1 103 ? 56.894 51.805 84.587 1.00 11.29 90 THR D O 1
ATOM 5109 N N . SER D 1 104 ? 56.482 52.481 82.498 1.00 11.26 91 SER D N 1
ATOM 5110 C CA . SER D 1 104 ? 56.464 51.112 81.989 1.00 11.18 91 SER D CA 1
ATOM 5111 C C . SER D 1 104 ? 57.826 50.453 82.227 1.00 10.33 91 SER D C 1
ATOM 5112 O O . SER D 1 104 ? 57.913 49.291 82.646 1.00 11.82 91 SER D O 1
ATOM 5115 N N . VAL D 1 105 ? 58.880 51.218 82.006 1.00 9.64 92 VAL D N 1
ATOM 5116 C CA . VAL D 1 105 ? 60.249 50.726 82.124 1.00 9.35 92 VAL D CA 1
ATOM 5117 C C . VAL D 1 105 ? 60.640 50.501 83.588 1.00 9.51 92 VAL D C 1
ATOM 5118 O O . VAL D 1 105 ? 61.245 49.490 83.919 1.00 9.76 92 VAL D O 1
ATOM 5122 N N . VAL D 1 106 ? 60.278 51.434 84.458 1.00 9.48 93 VAL D N 1
ATOM 5123 C CA . VAL D 1 106 ? 60.489 51.244 85.883 1.00 9.72 93 VAL D CA 1
ATOM 5124 C C . VAL D 1 106 ? 59.769 49.997 86.388 1.00 9.97 93 VAL D C 1
ATOM 5125 O O . VAL D 1 106 ? 60.353 49.195 87.111 1.00 9.96 93 VAL D O 1
ATOM 5129 N N . ASN D 1 107 ? 58.513 49.818 85.984 1.00 10.45 94 ASN D N 1
ATOM 5130 C CA . ASN D 1 107 ? 57.728 48.667 86.463 1.00 11.74 94 ASN D CA 1
ATOM 5131 C C . ASN D 1 107 ? 58.314 47.345 85.976 1.00 11.03 94 ASN D C 1
ATOM 5132 O O . ASN D 1 107 ? 58.466 46.395 86.762 1.00 12.10 94 ASN D O 1
ATOM 5137 N N . ILE D 1 108 ? 58.701 47.297 84.686 1.00 9.76 95 ILE D N 1
ATOM 5138 C CA . ILE D 1 108 ? 59.312 46.078 84.142 1.00 10.73 95 ILE D CA 1
ATOM 5139 C C . ILE D 1 108 ? 60.662 45.807 84.797 1.00 9.72 95 ILE D C 1
ATOM 5140 O O . ILE D 1 108 ? 60.987 44.650 85.130 1.00 9.71 95 ILE D O 1
ATOM 5145 N N . SER D 1 109 ? 61.458 46.866 84.977 1.00 8.92 96 SER D N 1
ATOM 5146 C CA . SER D 1 109 ? 62.768 46.700 85.589 1.00 8.91 96 SER D CA 1
ATOM 5147 C C . SER D 1 109 ? 62.698 46.210 87.039 1.00 9.40 96 SER D C 1
ATOM 5148 O O . SER D 1 109 ? 63.500 45.371 87.459 1.00 9.82 96 SER D O 1
ATOM 5151 N N . LYS D 1 110 ? 61.723 46.699 87.786 1.00 9.57 97 LYS D N 1
ATOM 5152 C CA . LYS D 1 110 ? 61.557 46.211 89.129 1.00 10.41 97 LYS D CA 1
ATOM 5153 C C . LYS D 1 110 ? 61.183 44.726 89.134 1.00 9.74 97 LYS D C 1
ATOM 5154 O O . LYS D 1 110 ? 61.642 43.986 89.989 1.00 9.86 97 LYS D O 1
ATOM 5164 N N . LYS D 1 111 ? 60.309 44.304 88.218 1.00 9.16 98 LYS D N 1
ATOM 5165 C CA . LYS D 1 111 ? 59.951 42.888 88.113 1.00 9.78 98 LYS D CA 1
ATOM 5166 C C . LYS D 1 111 ? 61.189 42.053 87.797 1.00 8.52 98 LYS D C 1
ATOM 5167 O O . LYS D 1 111 ? 61.403 40.969 88.367 1.00 9.90 98 LYS D O 1
ATOM 5173 N N . ALA D 1 112 ? 61.995 42.525 86.843 1.00 8.61 99 ALA D N 1
ATOM 5174 C CA . ALA D 1 112 ? 63.260 41.831 86.540 1.00 8.63 99 ALA D CA 1
ATOM 5175 C C . ALA D 1 112 ? 64.157 41.689 87.785 1.00 8.64 99 ALA D C 1
ATOM 5176 O O . ALA D 1 112 ? 64.746 40.612 88.035 1.00 8.60 99 ALA D O 1
ATOM 5178 N N . LYS D 1 113 ? 64.291 42.776 88.539 1.00 9.03 100 LYS D N 1
ATOM 5179 C CA . LYS D 1 113 ? 65.102 42.739 89.746 1.00 9.97 100 LYS D CA 1
ATOM 5180 C C . LYS D 1 113 ? 64.523 41.750 90.778 1.00 10.09 100 LYS D C 1
ATOM 5181 O O . LYS D 1 113 ? 65.281 41.005 91.433 1.00 11.90 100 LYS D O 1
ATOM 5187 N N . ASP D 1 114 ? 63.188 41.693 90.885 1.00 9.34 101 ASP D N 1
ATOM 5188 C CA . ASP D 1 114 ? 62.575 40.754 91.820 1.00 9.62 101 ASP D CA 1
ATOM 5189 C C . ASP D 1 114 ? 62.826 39.291 91.425 1.00 9.57 101 ASP D C 1
ATOM 5190 O O . ASP D 1 114 ? 63.015 38.454 92.288 1.00 10.63 101 ASP D O 1
ATOM 5195 N N . ILE D 1 115 ? 62.877 38.998 90.124 1.00 9.06 102 ILE D N 1
ATOM 5196 C CA . ILE D 1 115 ? 63.261 37.670 89.625 1.00 10.46 102 ILE D CA 1
ATOM 5197 C C . ILE D 1 115 ? 64.738 37.377 89.901 1.00 10.44 102 ILE D C 1
ATOM 5198 O O . ILE D 1 115 ? 65.138 36.211 90.019 1.00 13.13 102 ILE D O 1
ATOM 5203 N N . GLY D 1 116 ? 65.553 38.419 89.991 1.00 10.37 103 GLY D N 1
ATOM 5204 C CA . GLY D 1 116 ? 66.966 38.279 90.289 1.00 10.87 103 GLY D CA 1
ATOM 5205 C C . GLY D 1 116 ? 67.888 38.609 89.131 1.00 10.16 103 GLY D C 1
ATOM 5206 O O . GLY D 1 116 ? 69.091 38.434 89.254 1.00 11.74 103 GLY D O 1
ATOM 5207 N N . SER D 1 117 ? 67.347 39.101 88.019 1.00 8.68 104 SER D N 1
ATOM 5208 C CA . SER D 1 117 ? 68.205 39.568 86.928 1.00 8.98 104 SER D CA 1
ATOM 5209 C C . SER D 1 117 ? 69.061 40.741 87.399 1.00 9.03 104 SER D C 1
ATOM 5210 O O . SER D 1 117 ? 68.652 41.517 88.280 1.00 10.93 104 SER D O 1
ATOM 5214 N N . LYS D 1 118 ? 70.200 40.919 86.744 1.00 8.50 105 LYS D N 1
ATOM 5215 C CA . LYS D 1 118 ? 70.950 42.164 86.918 1.00 9.68 105 LYS D CA 1
ATOM 5216 C C . LYS D 1 118 ? 70.331 43.249 86.036 1.00 9.35 105 LYS D C 1
ATOM 5217 O O . LYS D 1 118 ? 69.636 42.949 85.057 1.00 9.37 105 LYS D O 1
ATOM 5223 N N . LEU D 1 119 ? 70.581 44.510 86.391 1.00 8.61 106 LEU D N 1
ATOM 5224 C CA . LEU D 1 119 ? 70.002 45.653 85.699 1.00 8.07 106 LEU D CA 1
ATOM 5225 C C . LEU D 1 119 ? 71.055 46.720 85.419 1.00 8.36 106 LEU D C 1
ATOM 5226 O O . LEU D 1 119 ? 71.788 47.151 86.323 1.00 8.94 106 LEU D O 1
ATOM 5231 N N . VAL D 1 120 ? 71.138 47.128 84.152 1.00 7.93 107 VAL D N 1
ATOM 5232 C CA . VAL D 1 120 ? 71.913 48.308 83.761 1.00 7.89 107 VAL D CA 1
ATOM 5233 C C . VAL D 1 120 ? 70.922 49.393 83.361 1.00 8.11 107 VAL D C 1
ATOM 5234 O O . VAL D 1 120 ? 70.030 49.136 82.525 1.00 9.30 107 VAL D O 1
ATOM 5238 N N . ALA D 1 121 ? 71.059 50.580 83.951 1.00 8.32 108 ALA D N 1
ATOM 5239 C CA . ALA D 1 121 ? 70.207 51.702 83.583 1.00 8.34 108 ALA D CA 1
ATOM 5240 C C . ALA D 1 121 ? 71.020 52.673 82.744 1.00 8.89 108 ALA D C 1
ATOM 5241 O O . ALA D 1 121 ? 72.104 53.078 83.180 1.00 10.53 108 ALA D O 1
ATOM 5243 N N . VAL D 1 122 ? 70.517 53.049 81.572 1.00 8.15 109 VAL D N 1
ATOM 5244 C CA . VAL D 1 122 ? 71.095 54.127 80.767 1.00 8.93 109 VAL D CA 1
ATOM 5245 C C . VAL D 1 122 ? 70.122 55.291 80.886 1.00 8.01 109 VAL D C 1
ATOM 5246 O O . VAL D 1 122 ? 68.995 55.195 80.393 1.00 9.26 109 VAL D O 1
ATOM 5250 N N . THR D 1 123 ? 70.526 56.344 81.615 1.00 8.76 110 THR D N 1
ATOM 5251 C CA . THR D 1 123 ? 69.604 57.395 81.997 1.00 9.49 110 THR D CA 1
ATOM 5252 C C . THR D 1 123 ? 70.361 58.704 82.203 1.00 11.11 110 THR D C 1
ATOM 5253 O O . THR D 1 123 ? 71.573 58.691 82.416 1.00 12.43 110 THR D O 1
ATOM 5257 N N . GLY D 1 124 ? 69.618 59.812 82.180 1.00 12.00 111 GLY D N 1
ATOM 5258 C CA . GLY D 1 124 ? 70.178 61.128 82.427 1.00 13.82 111 GLY D CA 1
ATOM 5259 C C . GLY D 1 124 ? 70.120 61.514 83.889 1.00 14.93 111 GLY D C 1
ATOM 5260 O O . GLY D 1 124 ? 70.690 62.553 84.289 1.00 17.03 111 GLY D O 1
ATOM 5261 N N . LYS D 1 125 ? 69.471 60.707 84.719 1.00 14.46 112 LYS D N 1
ATOM 5262 C CA . LYS D 1 125 ? 69.162 61.134 86.086 1.00 15.02 112 LYS D CA 1
ATOM 5263 C C . LYS D 1 125 ? 69.673 60.113 87.102 1.00 15.10 112 LYS D C 1
ATOM 5264 O O . LYS D 1 125 ? 69.044 59.058 87.328 1.00 14.29 112 LYS D O 1
ATOM 5270 N N . ARG D 1 126 ? 70.798 60.413 87.760 1.00 16.20 113 ARG D N 1
ATOM 5271 C CA . ARG D 1 126 ? 71.459 59.437 88.612 1.00 17.83 113 ARG D CA 1
ATOM 5272 C C . ARG D 1 126 ? 70.687 59.100 89.875 1.00 16.54 113 ARG D C 1
ATOM 5273 O O . ARG D 1 126 ? 70.957 58.086 90.503 1.00 18.54 113 ARG D O 1
ATOM 5284 N N . ASP D 1 127 ? 69.727 59.946 90.254 1.00 16.03 114 ASP D N 1
ATOM 5285 C CA . ASP D 1 127 ? 68.967 59.690 91.491 1.00 16.54 114 ASP D CA 1
ATOM 5286 C C . ASP D 1 127 ? 67.550 59.194 91.211 1.00 14.44 114 ASP D C 1
ATOM 5287 O O . ASP D 1 127 ? 66.703 59.097 92.117 1.00 15.27 114 ASP D O 1
ATOM 5292 N N . SER D 1 128 ? 67.288 58.854 89.949 1.00 11.91 115 SER D N 1
ATOM 5293 C CA . SER D 1 128 ? 65.952 58.443 89.539 1.00 11.44 115 SER D CA 1
ATOM 5294 C C . SER D 1 128 ? 65.599 57.032 90.007 1.00 11.54 115 SER D C 1
ATOM 5295 O O . SER D 1 128 ? 66.460 56.264 90.443 1.00 11.50 115 SER D O 1
ATOM 5298 N N . SER D 1 129 ? 64.318 56.699 89.925 1.00 10.84 116 SER D N 1
ATOM 5299 C CA . SER D 1 129 ? 63.850 55.377 90.307 1.00 11.80 116 SER D CA 1
ATOM 5300 C C . SER D 1 129 ? 64.629 54.275 89.578 1.00 11.66 116 SER D C 1
ATOM 5301 O O . SER D 1 129 ? 65.034 53.290 90.179 1.00 12.32 116 SER D O 1
ATOM 5304 N N . LEU D 1 130 ? 64.813 54.431 88.269 1.00 10.18 117 LEU D N 1
ATOM 5305 C CA . LEU D 1 130 ? 65.495 53.397 87.485 1.00 10.89 117 LEU D CA 1
ATOM 5306 C C . LEU D 1 130 ? 66.961 53.298 87.917 1.00 10.32 117 LEU D C 1
ATOM 5307 O O . LEU D 1 130 ? 67.498 52.195 88.066 1.00 11.22 117 LEU D O 1
ATOM 5312 N N . ALA D 1 131 ? 67.615 54.441 88.093 1.00 11.46 118 ALA D N 1
ATOM 5313 C CA . ALA D 1 131 ? 69.024 54.410 88.490 1.00 11.10 118 ALA D CA 1
ATOM 5314 C C . ALA D 1 131 ? 69.203 53.759 89.873 1.00 12.41 118 ALA D C 1
ATOM 5315 O O . ALA D 1 131 ? 70.096 52.945 90.066 1.00 13.02 118 ALA D O 1
ATOM 5317 N N . LYS D 1 132 ? 68.324 54.073 90.814 1.00 13.37 119 LYS D N 1
ATOM 5318 C CA . LYS D 1 132 ? 68.544 53.611 92.181 1.00 14.15 119 LYS D CA 1
ATOM 5319 C C . LYS D 1 132 ? 68.344 52.091 92.299 1.00 13.88 119 LYS D C 1
ATOM 5320 O O . LYS D 1 132 ? 68.908 51.463 93.181 1.00 16.21 119 LYS D O 1
ATOM 5326 N N . MET D 1 133 ? 67.556 51.490 91.405 1.00 12.65 120 MET D N 1
ATOM 5327 C CA . MET D 1 133 ? 67.374 50.033 91.452 1.00 13.30 120 MET D CA 1
ATOM 5328 C C . MET D 1 133 ? 68.440 49.256 90.663 1.00 12.56 120 MET D C 1
ATOM 5329 O O . MET D 1 133 ? 68.543 48.039 90.770 1.00 13.65 120 MET D O 1
ATOM 5334 N N . ALA D 1 134 ? 69.258 49.967 89.894 1.00 11.33 121 ALA D N 1
ATOM 5335 C CA . ALA D 1 134 ? 70.157 49.308 88.958 1.00 11.07 121 ALA D CA 1
ATOM 5336 C C . ALA D 1 134 ? 71.474 48.868 89.595 1.00 10.62 121 ALA D C 1
ATOM 5337 O O . ALA D 1 134 ? 71.961 49.470 90.562 1.00 12.99 121 ALA D O 1
ATOM 5339 N N . ASP D 1 135 ? 72.032 47.799 89.054 1.00 10.04 122 ASP D N 1
ATOM 5340 C CA . ASP D 1 135 ? 73.383 47.364 89.427 1.00 10.91 122 ASP D CA 1
ATOM 5341 C C . ASP D 1 135 ? 74.480 48.285 88.878 1.00 11.78 122 ASP D C 1
ATOM 5342 O O . ASP D 1 135 ? 75.512 48.497 89.534 1.00 13.82 122 ASP D O 1
ATOM 5347 N N . VAL D 1 136 ? 74.274 48.772 87.653 1.00 10.62 123 VAL D N 1
ATOM 5348 C CA . VAL D 1 136 ? 75.217 49.666 86.979 1.00 11.02 123 VAL D CA 1
ATOM 5349 C C . VAL D 1 136 ? 74.375 50.776 86.392 1.00 10.59 123 VAL D C 1
ATOM 5350 O O . VAL D 1 136 ? 73.333 50.518 85.747 1.00 10.50 123 VAL D O 1
ATOM 5354 N N . VAL D 1 137 ? 74.786 52.006 86.666 1.00 11.69 124 VAL D N 1
ATOM 5355 C CA . VAL D 1 137 ? 74.129 53.194 86.150 1.00 12.21 124 VAL D CA 1
ATOM 5356 C C . VAL D 1 137 ? 75.056 53.918 85.181 1.00 11.87 124 VAL D C 1
ATOM 5357 O O . VAL D 1 137 ? 76.112 54.440 85.573 1.00 11.98 124 VAL D O 1
ATOM 5361 N N . MET D 1 138 ? 74.692 53.915 83.917 1.00 11.53 125 MET D N 1
ATOM 5362 C CA . MET D 1 138 ? 75.411 54.676 82.920 1.00 12.71 125 MET D CA 1
ATOM 5363 C C . MET D 1 138 ? 74.691 55.998 82.764 1.00 12.47 125 MET D C 1
ATOM 5364 O O . MET D 1 138 ? 73.610 56.070 82.153 1.00 12.12 125 MET D O 1
ATOM 5369 N N . VAL D 1 139 ? 75.290 57.066 83.291 1.00 12.76 126 VAL D N 1
ATOM 5370 C CA . VAL D 1 139 ? 74.682 58.369 83.223 1.00 13.65 126 VAL D CA 1
ATOM 5371 C C . VAL D 1 139 ? 75.062 59.076 81.929 1.00 13.04 126 VAL D C 1
ATOM 5372 O O . VAL D 1 139 ? 76.223 59.439 81.691 1.00 16.14 126 VAL D O 1
ATOM 5376 N N . VAL D 1 140 ? 74.065 59.223 81.065 1.00 11.99 127 VAL D N 1
ATOM 5377 C CA . VAL D 1 140 ? 74.222 59.897 79.790 1.00 13.00 127 VAL D CA 1
ATOM 5378 C C . VAL D 1 140 ? 73.294 61.099 79.857 1.00 13.50 127 VAL D C 1
ATOM 5379 O O . VAL D 1 140 ? 72.072 60.952 80.020 1.00 14.68 127 VAL D O 1
ATOM 5383 N N . LYS D 1 141 ? 73.858 62.298 79.776 1.00 15.27 128 LYS D N 1
ATOM 5384 C CA . LYS D 1 141 ? 73.055 63.493 80.017 1.00 16.12 128 LYS D CA 1
ATOM 5385 C C . LYS D 1 141 ? 72.343 63.997 78.770 1.00 14.95 128 LYS D C 1
ATOM 5386 O O . LYS D 1 141 ? 72.785 63.754 77.649 1.00 17.56 128 LYS D O 1
ATOM 5392 N N . GLY D 1 142 ? 71.207 64.653 78.973 1.00 14.21 129 GLY D N 1
ATOM 5393 C CA . GLY D 1 142 ? 70.605 65.494 77.952 1.00 15.30 129 GLY D CA 1
ATOM 5394 C C . GLY D 1 142 ? 71.205 66.882 78.049 1.00 15.50 129 GLY D C 1
ATOM 5395 O O . GLY D 1 142 ? 72.182 67.166 77.375 1.00 17.48 129 GLY D O 1
ATOM 5396 N N . LYS D 1 143 ? 70.630 67.732 78.881 1.00 16.08 130 LYS D N 1
ATOM 5397 C CA . LYS D 1 143 ? 71.174 69.078 79.083 1.00 14.86 130 LYS D CA 1
ATOM 5398 C C . LYS D 1 143 ? 72.555 69.087 79.760 1.00 13.57 130 LYS D C 1
ATOM 5399 O O . LYS D 1 143 ? 72.786 68.377 80.746 1.00 16.26 130 LYS D O 1
ATOM 5405 N N . MET D 1 144 ? 73.459 69.908 79.235 1.00 12.28 131 MET D N 1
ATOM 5406 C CA . MET D 1 144 ? 74.783 70.116 79.828 1.00 12.05 131 MET D CA 1
ATOM 5407 C C . MET D 1 144 ? 74.763 71.236 80.859 1.00 11.50 131 MET D C 1
ATOM 5408 O O . MET D 1 144 ? 73.890 72.113 80.837 1.00 10.90 131 MET D O 1
ATOM 5413 N N . LYS D 1 145 ? 75.782 71.223 81.715 1.00 12.10 132 LYS D N 1
ATOM 5414 C CA . LYS D 1 145 ? 75.843 72.154 82.850 1.00 13.08 132 LYS D CA 1
ATOM 5415 C C . LYS D 1 145 ? 75.676 73.625 82.499 1.00 15.16 132 LYS D C 1
ATOM 5416 O O . LYS D 1 145 ? 74.917 74.327 83.145 1.00 18.37 132 LYS D O 1
ATOM 5422 N N . GLN D 1 146 ? 76.372 74.070 81.479 1.00 15.52 133 GLN D N 1
ATOM 5423 C CA . GLN D 1 146 ? 76.363 75.516 81.151 1.00 15.39 133 GLN D CA 1
ATOM 5424 C C . GLN D 1 146 ? 75.490 75.862 79.958 1.00 14.34 133 GLN D C 1
ATOM 5425 O O . GLN D 1 146 ? 75.609 76.921 79.344 1.00 16.53 133 GLN D O 1
ATOM 5431 N N . GLU D 1 147 ? 74.580 74.961 79.649 1.00 13.11 134 GLU D N 1
ATOM 5432 C CA . GLU D 1 147 ? 73.703 75.067 78.510 1.00 12.70 134 GLU D CA 1
ATOM 5433 C C . GLU D 1 147 ? 72.363 75.544 78.956 1.00 13.58 134 GLU D C 1
ATOM 5434 O O . GLU D 1 147 ? 71.785 75.012 79.889 1.00 15.36 134 GLU D O 1
ATOM 5440 N N . ARG D 1 148 ? 71.871 76.576 78.290 1.00 13.26 135 ARG D N 1
ATOM 5441 C CA . ARG D 1 148 ? 70.585 77.142 78.628 1.00 15.30 135 ARG D CA 1
ATOM 5442 C C . ARG D 1 148 ? 69.467 76.198 78.242 1.00 15.27 135 ARG D C 1
ATOM 5443 O O . ARG D 1 148 ? 69.335 75.818 77.061 1.00 15.28 135 ARG D O 1
ATOM 5451 N N . ASP D 1 149 ? 68.647 75.828 79.223 1.00 16.21 136 ASP D N 1
ATOM 5452 C CA . ASP D 1 149 ? 67.592 74.859 78.979 1.00 17.25 136 ASP D CA 1
ATOM 5453 C C . ASP D 1 149 ? 66.590 75.229 77.869 1.00 16.77 136 ASP D C 1
ATOM 5454 O O . ASP D 1 149 ? 66.186 74.386 77.067 1.00 16.28 136 ASP D O 1
ATOM 5459 N N . GLU D 1 150 ? 66.215 76.495 77.810 1.00 15.69 137 GLU D N 1
ATOM 5460 C CA . GLU D 1 150 ? 65.214 76.948 76.850 1.00 16.48 137 GLU D CA 1
ATOM 5461 C C . GLU D 1 150 ? 65.700 76.782 75.419 1.00 15.12 137 GLU D C 1
ATOM 5462 O O . GLU D 1 150 ? 64.917 76.473 74.516 1.00 16.19 137 GLU D O 1
ATOM 5471 N N . ILE D 1 151 ? 66.993 76.953 75.204 1.00 13.88 138 ILE D N 1
ATOM 5472 C CA . ILE D 1 151 ? 67.551 76.802 73.880 1.00 14.47 138 ILE D CA 1
ATOM 5473 C C . ILE D 1 151 ? 67.516 75.315 73.509 1.00 13.16 138 ILE D C 1
ATOM 5474 O O . ILE D 1 151 ? 67.027 74.926 72.429 1.00 13.15 138 ILE D O 1
ATOM 5479 N N . LEU D 1 152 ? 67.990 74.476 74.432 1.00 11.82 139 LEU D N 1
ATOM 5480 C CA . LEU D 1 152 ? 68.075 73.041 74.156 1.00 12.83 139 LEU D CA 1
ATOM 5481 C C . LEU D 1 152 ? 66.710 72.442 73.870 1.00 12.45 139 LEU D C 1
ATOM 5482 O O . LEU D 1 152 ? 66.563 71.651 72.935 1.00 14.39 139 LEU D O 1
ATOM 5487 N N . SER D 1 153 ? 65.708 72.864 74.628 1.00 13.35 140 SER D N 1
ATOM 5488 C CA . SER D 1 153 ? 64.372 72.307 74.483 1.00 14.95 140 SER D CA 1
ATOM 5489 C C . SER D 1 153 ? 63.672 72.697 73.182 1.00 13.69 140 SER D C 1
ATOM 5490 O O . SER D 1 153 ? 62.876 71.911 72.639 1.00 13.87 140 SER D O 1
ATOM 5493 N N . GLN D 1 154 ? 63.994 73.880 72.661 1.00 11.73 141 GLN D N 1
ATOM 5494 C CA . GLN D 1 154 ? 63.484 74.298 71.363 1.00 11.56 141 GLN D CA 1
ATOM 5495 C C . GLN D 1 154 ? 64.133 73.518 70.228 1.00 10.85 141 GLN D C 1
ATOM 5496 O O . GLN D 1 154 ? 63.459 73.155 69.270 1.00 12.17 141 GLN D O 1
ATOM 5502 N N . LEU D 1 155 ? 65.439 73.299 70.307 1.00 10.31 142 LEU D N 1
ATOM 5503 C CA . LEU D 1 155 ? 66.131 72.575 69.247 1.00 9.09 142 LEU D CA 1
ATOM 5504 C C . LEU D 1 155 ? 65.938 71.059 69.339 1.00 9.80 142 LEU D C 1
ATOM 5505 O O . LEU D 1 155 ? 65.918 70.371 68.312 1.00 9.65 142 LEU D O 1
ATOM 5510 N N . ALA D 1 156 ? 65.820 70.558 70.565 1.00 9.71 143 ALA D N 1
ATOM 5511 C CA . ALA D 1 156 ? 65.893 69.124 70.835 1.00 9.00 143 ALA D CA 1
ATOM 5512 C C . ALA D 1 156 ? 64.799 68.785 71.832 1.00 9.64 143 ALA D C 1
ATOM 5513 O O . ALA D 1 156 ? 65.070 68.503 72.998 1.00 11.22 143 ALA D O 1
ATOM 5515 N N . PRO D 1 157 ? 63.550 68.839 71.388 1.00 9.85 144 PRO D N 1
ATOM 5516 C CA . PRO D 1 157 ? 62.407 68.699 72.304 1.00 9.77 144 PRO D CA 1
ATOM 5517 C C . PRO D 1 157 ? 62.255 67.286 72.847 1.00 9.18 144 PRO D C 1
ATOM 5518 O O . PRO D 1 157 ? 62.711 66.318 72.220 1.00 9.87 144 PRO D O 1
ATOM 5522 N N . LEU D 1 158 ? 61.600 67.162 73.991 1.00 10.01 145 LEU D N 1
ATOM 5523 C CA . LEU D 1 158 ? 61.146 65.863 74.498 1.00 10.05 145 LEU D CA 1
ATOM 5524 C C . LEU D 1 158 ? 62.294 64.870 74.716 1.00 10.22 145 LEU D C 1
ATOM 5525 O O . LEU D 1 158 ? 62.103 63.658 74.558 1.00 12.36 145 LEU D O 1
ATOM 5530 N N . GLY D 1 159 ? 63.463 65.342 75.119 1.00 10.88 146 GLY D N 1
ATOM 5531 C CA . GLY D 1 159 ? 64.549 64.388 75.366 1.00 10.75 146 GLY D CA 1
ATOM 5532 C C . GLY D 1 159 ? 65.336 63.939 74.146 1.00 9.49 146 GLY D C 1
ATOM 5533 O O . GLY D 1 159 ? 66.124 62.989 74.255 1.00 10.24 146 GLY D O 1
ATOM 5534 N N . THR D 1 160 ? 65.178 64.637 73.012 1.00 8.78 147 THR D N 1
ATOM 5535 C CA . THR D 1 160 ? 65.923 64.304 71.787 1.00 8.23 147 THR D CA 1
ATOM 5536 C C . THR D 1 160 ? 67.416 64.179 72.050 1.00 7.78 147 THR D C 1
ATOM 5537 O O . THR D 1 160 ? 68.071 63.272 71.529 1.00 8.60 147 THR D O 1
ATOM 5541 N N . MET D 1 161 ? 67.978 65.113 72.812 1.00 8.48 148 MET D N 1
ATOM 5542 C CA . MET D 1 161 ? 69.424 65.094 73.005 1.00 7.63 148 MET D CA 1
ATOM 5543 C C . MET D 1 161 ? 69.920 63.925 73.866 1.00 8.02 148 MET D C 1
ATOM 5544 O O . MET D 1 161 ? 70.945 63.308 73.532 1.00 8.91 148 MET D O 1
ATOM 5549 N N . PHE D 1 162 ? 69.180 63.580 74.916 1.00 8.05 149 PHE D N 1
ATOM 5550 C CA . PHE D 1 162 ? 69.479 62.362 75.668 1.00 8.21 149 PHE D CA 1
ATOM 5551 C C . PHE D 1 162 ? 69.487 61.168 74.724 1.00 8.27 149 PHE D C 1
ATOM 5552 O O . PHE D 1 162 ? 70.393 60.358 74.743 1.00 8.71 149 PHE D O 1
ATOM 5560 N N . GLU D 1 163 ? 68.465 61.075 73.878 1.00 7.39 150 GLU D N 1
ATOM 5561 C CA . GLU D 1 163 ? 68.317 59.907 73.019 1.00 7.80 150 GLU D CA 1
ATOM 5562 C C . GLU D 1 163 ? 69.471 59.778 72.046 1.00 7.40 150 GLU D C 1
ATOM 5563 O O . GLU D 1 163 ? 70.042 58.696 71.919 1.00 7.99 150 GLU D O 1
ATOM 5569 N N . LEU D 1 164 ? 69.834 60.878 71.376 1.00 7.30 151 LEU D N 1
ATOM 5570 C CA . LEU D 1 164 ? 70.962 60.831 70.455 1.00 8.45 151 LEU D CA 1
ATOM 5571 C C . LEU D 1 164 ? 72.257 60.469 71.173 1.00 7.75 151 LEU D C 1
ATOM 5572 O O . LEU D 1 164 ? 73.072 59.700 70.645 1.00 8.43 151 LEU D O 1
ATOM 5577 N N . THR D 1 165 ? 72.458 61.052 72.357 1.00 7.67 152 THR D N 1
ATOM 5578 C CA . THR D 1 165 ? 73.688 60.835 73.082 1.00 7.55 152 THR D CA 1
ATOM 5579 C C . THR D 1 165 ? 73.733 59.359 73.546 1.00 6.98 152 THR D C 1
ATOM 5580 O O . THR D 1 165 ? 74.782 58.728 73.506 1.00 8.46 152 THR D O 1
ATOM 5584 N N . ALA D 1 166 ? 72.594 58.814 73.985 1.00 7.46 153 ALA D N 1
ATOM 5585 C CA . ALA D 1 166 ? 72.544 57.412 74.419 1.00 7.43 153 ALA D CA 1
ATOM 5586 C C . ALA D 1 166 ? 72.811 56.462 73.253 1.00 7.06 153 ALA D C 1
ATOM 5587 O O . ALA D 1 166 ? 73.561 55.484 73.395 1.00 8.51 153 ALA D O 1
ATOM 5589 N N . MET D 1 167 ? 72.249 56.765 72.084 1.00 8.09 154 MET D N 1
ATOM 5590 C CA . MET D 1 167 ? 72.490 55.919 70.918 1.00 8.59 154 MET D CA 1
ATOM 5591 C C . MET D 1 167 ? 73.978 55.923 70.554 1.00 8.20 154 MET D C 1
ATOM 5592 O O . MET D 1 167 ? 74.577 54.878 70.263 1.00 9.33 154 MET D O 1
ATOM 5597 N N . ILE D 1 168 ? 74.578 57.115 70.568 1.00 7.76 155 ILE D N 1
ATOM 5598 C CA . ILE D 1 168 ? 76.005 57.236 70.232 1.00 8.70 155 ILE D CA 1
ATOM 5599 C C . ILE D 1 168 ? 76.859 56.517 71.265 1.00 8.16 155 ILE D C 1
ATOM 5600 O O . ILE D 1 168 ? 77.799 55.810 70.903 1.00 8.70 155 ILE D O 1
ATOM 5605 N N . PHE D 1 169 ? 76.522 56.660 72.541 1.00 7.88 156 PHE D N 1
ATOM 5606 C CA . PHE D 1 169 ? 77.216 55.907 73.574 1.00 7.97 156 PHE D CA 1
ATOM 5607 C C . PHE D 1 169 ? 77.142 54.395 73.326 1.00 7.77 156 PHE D C 1
ATOM 5608 O O . PHE D 1 169 ? 78.150 53.697 73.430 1.00 8.05 156 PHE D O 1
ATOM 5616 N N . LEU D 1 170 ? 75.944 53.882 73.026 1.00 7.85 157 LEU D N 1
ATOM 5617 C CA . LEU D 1 170 ? 75.804 52.444 72.861 1.00 8.26 157 LEU D CA 1
ATOM 5618 C C . LEU D 1 170 ? 76.569 51.948 71.629 1.00 8.58 157 LEU D C 1
ATOM 5619 O O . LEU D 1 170 ? 77.133 50.832 71.664 1.00 8.71 157 LEU D O 1
ATOM 5624 N N . ASP D 1 171 ? 76.622 52.725 70.539 1.00 8.01 158 ASP D N 1
ATOM 5625 C CA . ASP D 1 171 ? 77.465 52.303 69.427 1.00 8.96 158 ASP D CA 1
ATOM 5626 C C . ASP D 1 171 ? 78.953 52.373 69.780 1.00 8.98 158 ASP D C 1
ATOM 5627 O O . ASP D 1 171 ? 79.744 51.542 69.317 1.00 8.58 158 ASP D O 1
ATOM 5632 N N . ALA D 1 172 ? 79.336 53.344 70.612 1.00 8.58 159 ALA D N 1
ATOM 5633 C CA . ALA D 1 172 ? 80.735 53.398 71.085 1.00 8.81 159 ALA D CA 1
ATOM 5634 C C . ALA D 1 172 ? 81.067 52.173 71.924 1.00 9.41 159 ALA D C 1
ATOM 5635 O O . ALA D 1 172 ? 82.156 51.610 71.826 1.00 9.58 159 ALA D O 1
ATOM 5637 N N . LEU D 1 173 ? 80.111 51.762 72.746 1.00 8.87 160 LEU D N 1
ATOM 5638 C CA . LEU D 1 173 ? 80.258 50.555 73.547 1.00 9.13 160 LEU D CA 1
ATOM 5639 C C . LEU D 1 173 ? 80.454 49.327 72.652 1.00 9.57 160 LEU D C 1
ATOM 5640 O O . LEU D 1 173 ? 81.317 48.477 72.926 1.00 10.01 160 LEU D O 1
ATOM 5645 N N . VAL D 1 174 ? 79.698 49.261 71.550 1.00 9.44 161 VAL D N 1
ATOM 5646 C CA . VAL D 1 174 ? 79.858 48.168 70.598 1.00 10.70 161 VAL D CA 1
ATOM 5647 C C . VAL D 1 174 ? 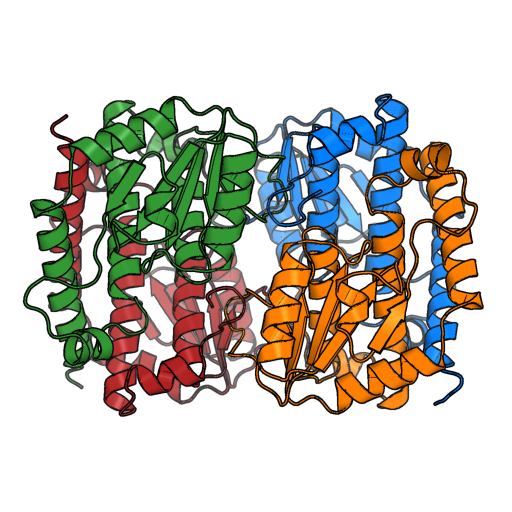81.284 48.186 70.028 1.00 10.27 161 VAL D C 1
ATOM 5648 O O . VAL D 1 174 ? 81.917 47.132 69.923 1.00 10.58 161 VAL D O 1
ATOM 5652 N N . ALA D 1 175 ? 81.786 49.369 69.660 1.00 10.85 162 ALA D N 1
ATOM 5653 C CA . ALA D 1 175 ? 83.159 49.469 69.134 1.00 11.41 162 ALA D CA 1
ATOM 5654 C C . ALA D 1 175 ? 84.172 48.907 70.127 1.00 10.92 162 ALA D C 1
ATOM 5655 O O . ALA D 1 175 ? 85.105 48.188 69.742 1.00 11.55 162 ALA D O 1
ATOM 5657 N N . GLU D 1 176 ? 83.982 49.232 71.400 1.00 10.14 163 GLU D N 1
ATOM 5658 C CA . GLU D 1 176 ? 84.828 48.720 72.471 1.00 10.74 163 GLU D CA 1
ATOM 5659 C C . GLU D 1 176 ? 84.767 47.213 72.608 1.00 10.47 163 GLU D C 1
ATOM 5660 O O . GLU D 1 176 ? 85.817 46.552 72.716 1.00 11.85 163 GLU D O 1
ATOM 5666 N N . ILE D 1 177 ? 83.559 46.655 72.614 1.00 10.20 164 ILE D N 1
ATOM 5667 C CA . ILE D 1 177 ? 83.411 45.209 72.738 1.00 10.85 164 ILE D CA 1
ATOM 5668 C C . ILE D 1 177 ? 84.039 44.516 71.531 1.00 11.59 164 ILE D C 1
ATOM 5669 O O . ILE D 1 177 ? 84.726 43.520 71.712 1.00 12.99 164 ILE D O 1
ATOM 5674 N N . MET D 1 178 ? 83.853 45.052 70.316 1.00 12.83 165 MET D N 1
ATOM 5675 C CA . MET D 1 178 ? 84.500 44.501 69.123 1.00 14.59 165 MET D CA 1
ATOM 5676 C C . MET D 1 178 ? 86.004 44.417 69.323 1.00 15.48 165 MET D C 1
ATOM 5677 O O . MET D 1 178 ? 86.614 43.382 69.038 1.00 16.16 165 MET D O 1
ATOM 5682 N N . MET D 1 179 ? 86.602 45.497 69.828 1.00 14.93 166 MET D N 1
ATOM 5683 C CA . MET D 1 179 ? 88.056 45.512 69.992 1.00 16.32 166 MET D CA 1
ATOM 5684 C C . MET D 1 179 ? 88.469 44.459 71.028 1.00 16.50 166 MET D C 1
ATOM 5685 O O . MET D 1 179 ? 89.401 43.665 70.798 1.00 18.15 166 MET D O 1
ATOM 5690 N N . GLN D 1 180 ? 87.777 44.427 72.163 1.00 16.68 167 GLN D N 1
ATOM 5691 C CA . GLN D 1 180 ? 88.094 43.465 73.214 1.00 17.60 167 GLN D CA 1
ATOM 5692 C C . GLN D 1 180 ? 87.981 42.017 72.722 1.00 18.25 167 GLN D C 1
ATOM 5693 O O . GLN D 1 180 ? 88.780 41.149 73.138 1.00 19.80 167 GLN D O 1
ATOM 5699 N N . LYS D 1 181 ? 87.014 41.740 71.849 1.00 18.03 168 LYS D N 1
ATOM 5700 C CA . LYS D 1 181 ? 86.767 40.380 71.362 1.00 19.81 168 LYS D CA 1
ATOM 5701 C C . LYS D 1 181 ? 87.502 40.072 70.075 1.00 20.28 168 LYS D C 1
ATOM 5702 O O . LYS D 1 181 ? 87.331 38.992 69.524 1.00 21.20 168 LYS D O 1
ATOM 5708 N N . HIS D 1 182 ? 88.290 41.026 69.589 1.00 20.91 169 HIS D N 1
ATOM 5709 C CA . HIS D 1 182 ? 89.067 40.875 68.355 1.00 22.55 169 HIS D CA 1
ATOM 5710 C C . HIS D 1 182 ? 88.164 40.588 67.152 1.00 22.43 169 HIS D C 1
ATOM 5711 O O . HIS D 1 182 ? 88.501 39.805 66.245 1.00 23.68 169 HIS D O 1
ATOM 5718 N N . LEU D 1 183 ? 87.009 41.238 67.139 1.00 21.09 170 LEU D N 1
ATOM 5719 C CA . LEU D 1 183 ? 86.082 41.100 66.031 1.00 20.76 170 LEU D CA 1
ATOM 5720 C C . LEU D 1 183 ? 86.260 42.197 65.010 1.00 21.39 170 LEU D C 1
ATOM 5721 O O . LEU D 1 183 ? 86.551 43.334 65.358 1.00 23.64 170 LEU D O 1
ATOM 5726 N N . THR D 1 184 ? 86.042 41.855 63.747 1.00 21.32 171 THR D N 1
ATOM 5727 C CA . THR D 1 184 ? 85.970 42.843 62.684 1.00 21.72 171 THR D CA 1
ATOM 5728 C C . THR D 1 184 ? 84.557 42.857 62.144 1.00 21.41 171 THR D C 1
ATOM 5729 O O . THR D 1 184 ? 83.712 42.036 62.523 1.00 20.70 171 THR D O 1
ATOM 5733 N N . GLU D 1 185 ? 84.321 43.764 61.207 1.00 21.61 172 GLU D N 1
ATOM 5734 C CA . GLU D 1 185 ? 83.047 43.832 60.513 1.00 21.35 172 GLU D CA 1
ATOM 5735 C C . GLU D 1 185 ? 82.621 42.501 59.870 1.00 21.53 172 GLU D C 1
ATOM 5736 O O . GLU D 1 185 ? 81.445 42.135 59.895 1.00 21.36 172 GLU D O 1
ATOM 5742 N N . LYS D 1 186 ? 83.577 41.778 59.285 1.00 21.91 173 LYS D N 1
ATOM 5743 C CA . LYS D 1 186 ? 83.280 40.505 58.638 1.00 22.29 173 LYS D CA 1
ATOM 5744 C C . LYS D 1 186 ? 82.649 39.496 59.603 1.00 21.89 173 LYS D C 1
ATOM 5745 O O . LYS D 1 186 ? 81.772 38.719 59.211 1.00 21.71 173 LYS D O 1
ATOM 5747 N N . ASP D 1 187 ? 83.093 39.514 60.860 1.00 21.97 174 ASP D N 1
ATOM 5748 C CA . ASP D 1 187 ? 82.565 38.612 61.884 1.00 21.82 174 ASP D CA 1
ATOM 5749 C C . ASP D 1 187 ? 81.096 38.918 62.133 1.00 20.90 174 ASP D C 1
ATOM 5750 O O . ASP D 1 187 ? 80.283 38.010 62.345 1.00 22.55 174 ASP D O 1
ATOM 5755 N N . LEU D 1 188 ? 80.763 40.203 62.115 1.00 20.39 175 LEU D N 1
ATOM 5756 C CA . LEU D 1 188 ? 79.396 40.645 62.377 1.00 19.46 175 LEU D CA 1
ATOM 5757 C C . LEU D 1 188 ? 78.515 40.328 61.162 1.00 20.86 175 LEU D C 1
ATOM 5758 O O . LEU D 1 188 ? 77.354 39.953 61.296 1.00 19.01 175 LEU D O 1
ATOM 5763 N N . GLU D 1 189 ? 79.106 40.429 59.976 1.00 21.81 176 GLU D N 1
ATOM 5764 C CA . GLU D 1 189 ? 78.433 40.133 58.721 1.00 23.89 176 GLU D CA 1
ATOM 5765 C C . GLU D 1 189 ? 77.923 38.699 58.688 1.00 23.74 176 GLU D C 1
ATOM 5766 O O . GLU D 1 189 ? 76.855 38.423 58.132 1.00 24.49 176 GLU D O 1
ATOM 5772 N N . ALA D 1 190 ? 78.663 37.789 59.320 1.00 23.80 177 ALA D N 1
ATOM 5773 C CA . ALA D 1 190 ? 78.260 36.382 59.393 1.00 24.29 177 ALA D CA 1
ATOM 5774 C C . ALA D 1 190 ? 76.929 36.171 60.116 1.00 23.67 177 ALA D C 1
ATOM 5775 O O . ALA D 1 190 ? 76.236 35.194 59.866 1.00 24.51 177 ALA D O 1
ATOM 5777 N N . ARG D 1 191 ? 76.551 37.110 60.982 1.00 22.08 178 ARG D N 1
ATOM 5778 C CA . ARG D 1 191 ? 75.397 36.934 61.852 1.00 20.58 178 ARG D CA 1
ATOM 5779 C C . ARG D 1 191 ? 74.214 37.805 61.477 1.00 19.45 178 ARG D C 1
ATOM 5780 O O . ARG D 1 191 ? 73.088 37.521 61.900 1.00 19.51 178 ARG D O 1
ATOM 5788 N N . HIS D 1 192 ? 74.451 38.870 60.723 1.00 17.28 179 HIS D N 1
ATOM 5789 C CA . HIS D 1 192 ? 73.357 39.805 60.432 1.00 17.06 179 HIS D CA 1
ATOM 5790 C C . HIS D 1 192 ? 72.331 39.295 59.440 1.00 15.32 179 HIS D C 1
ATOM 5791 O O . HIS D 1 192 ? 72.643 38.525 58.513 1.00 17.14 179 HIS D O 1
ATOM 5798 N N . ALA D 1 193 ? 71.101 39.726 59.663 1.00 12.92 180 ALA D N 1
ATOM 5799 C CA . ALA D 1 193 ? 69.972 39.272 58.876 1.00 11.44 180 ALA D CA 1
ATOM 5800 C C . ALA D 1 193 ? 70.103 39.787 57.456 1.00 12.07 180 ALA D C 1
ATOM 5801 O O . ALA D 1 193 ? 70.553 40.926 57.240 1.00 13.36 180 ALA D O 1
ATOM 5803 N N . VAL D 1 194 ? 69.723 38.957 56.483 1.00 11.00 181 VAL D N 1
ATOM 5804 C CA . VAL D 1 194 ? 69.883 39.364 55.078 1.00 12.43 181 VAL D CA 1
ATOM 5805 C C . VAL D 1 194 ? 68.573 39.372 54.293 1.00 12.24 181 VAL D C 1
ATOM 5806 O O . VAL D 1 194 ? 68.539 39.882 53.167 1.00 14.84 181 VAL D O 1
ATOM 5810 N N . LEU D 1 195 ? 67.481 38.841 54.854 1.00 10.63 182 LEU D N 1
ATOM 5811 C CA . LEU D 1 195 ? 66.287 38.633 54.015 1.00 11.36 182 LEU D CA 1
ATOM 5812 C C . LEU D 1 195 ? 65.660 39.958 53.558 1.00 13.25 182 LEU D C 1
ATOM 5813 O O . LEU D 1 195 ? 65.205 40.059 52.415 1.00 16.79 182 LEU D O 1
ATOM 5818 N N . GLU D 1 196 ? 65.685 40.979 54.410 1.00 13.22 183 GLU D N 1
ATOM 5819 C CA . GLU D 1 196 ? 65.122 42.303 54.041 1.00 15.30 183 GLU D CA 1
ATOM 5820 C C . GLU D 1 196 ? 66.111 43.259 53.396 1.00 16.09 183 GLU D C 1
ATOM 5821 O O . GLU D 1 196 ? 65.699 44.334 52.916 1.00 19.87 183 GLU D O 1
ATOM 5827 N N . GLU D 1 197 ? 67.390 42.920 53.417 1.00 15.75 184 GLU D N 1
ATOM 5828 C CA . GLU D 1 197 ? 68.431 43.856 53.009 1.00 18.46 184 GLU D CA 1
ATOM 5829 C C . GLU D 1 197 ? 69.054 43.442 51.706 1.00 19.92 184 GLU D C 1
ATOM 5830 O O . GLU D 1 197 ? 69.423 44.306 50.913 1.00 20.14 184 GLU D O 1
ATOM 5836 N N . GLY D 1 198 ? 69.151 42.132 51.467 1.00 21.66 185 GLY D N 1
ATOM 5837 C CA . GLY D 1 198 ? 69.812 41.613 50.284 1.00 24.47 185 GLY D CA 1
ATOM 5838 C C . GLY D 1 198 ? 71.324 41.613 50.417 1.00 26.79 185 GLY D C 1
ATOM 5839 O O . GLY D 1 198 ? 71.883 42.245 51.323 1.00 28.23 185 GLY D O 1
#

Secondary structure (DSSP, 8-state):
-TT-HHHHHHHHHHHHHHHHHHHH--HHHHHHHHHHHHHSS-EEEE-SHHHHHHHHHHHHHHHHTT--EEETTSTT-----TT-EEEEE-SSS--HHHHHHHHHHHHHT-EEEEEES-TTSHHHHH-SEEEE--SS-TT--HHHHHHHSGGGHHHHHHHHHHHHHHHHHHHHHHT--HHHHHHHS--TTT--/-HHHHHHHHHHHHHHHHHHHH--HHHHHHHHHHHHH-SSEEEEESTHHHHHHHHHHHHHHHTT--EEETTSTT-----TT-EEEEE-SSS--HHHHHHHHHHHHHT-EEEEEES-TTSHHHHH-SEEEE--SS-TT--HHHHHHHS-TTHHHHHHHHHHHHHHHHHHHHHHT--HHHHHTTS--TTT-/---HHHHHHHHHHHHHHHHHHHH--HHHHHHHHHHHHH-SSEEEEESHHHHHHHHHHHHHHHHHT--EEETTSTT-----TT-EEEEE-SSS--HHHHHHHHHHHHHT-EEEEEES-TTSHHHHH-SEEEE--SS-TT--HHHHHHHSGGGHHHHHHHHHHHHHHHHHHHHHHT--HHHHHHHS--TTT-/---HHHHHHHHHHHHHHHHHHHH--HHHHHHHHHHHHHSS-EEEEESTHHHHHHHHHHHHHHHTT--EEETTSTT-----TT-EEEEE-SSS--HHHHHHHHHHHHHT-EEEEEES-TTSHHHHH-SEEEE--SS-TTS-HHHHHHHSGGGHHHHHHHHHHHHHHHHHHHHHTT--HHHHHTTS--TTT-

CATH classification: 3.40.50.10490

Radius of gyration: 25.19 Å; Cα contacts (8 Å, |Δi|>4): 1611; chains: 4; bounding box: 69×70×52 Å

Organism: Archaeoglobus fulgidus (strain ATCC 49558 / DSM 4304 / JCM 9628 / NBRC 100126 / VC-16) (NCBI:txid224325)

Nearest PDB structures (foldseek):
  1vim-assembly1_B  TM=9.994E-01  e=1.137E-33  Archaeoglobus fulgidus
  1m3s-assembly1_A  TM=9.183E-01  e=5.698E-16  Bacillus subtilis
  1jeo-assembly1_A  TM=9.019E-01  e=1.497E-15  Methanocaldococcus jannaschii
  1m3s-assembly1_B  TM=8.890E-01  e=1.107E-15  Bacillus subtilis
  1viv-assembly1_A  TM=8.735E-01  e=7.255E-16  Bacillus subtilis

B-factor: mean 16.84, std 8.8, range [4.09, 62.45]

InterPro domains:
  IPR001347 SIS domain [PF01380] (31-142)
  IPR001347 SIS domain [PS51464] (27-170)
  IPR017552 3-hexulose-6-phosphate isomerase [PTHR43443] (8-183)
  IPR017552 3-hexulose-6-phosphate isomerase [TIGR03127] (6-183)
  IPR017552 3-hexulose-6-phosphate isomerase [cd05005] (2-180)
  IPR046348 SIS domain superfamily [SSF53697] (1-181)

Solvent-accessible surface area: 27759 Å² total; per-residue (Å²): 103,59,36,8,139,19,0,50,159,0,0,76,19,1,5,72,4,1,87,39,11,84,106,137,20,66,69,144,17,0,24,92,0,7,71,25,1,72,86,23,119,7,3,1,0,14,17,9,29,13,11,11,25,13,0,33,6,1,0,21,4,0,15,5,2,41,31,70,6,38,11,14,40,46,4,17,6,16,78,3,34,98,117,3,1,0,0,0,1,1,22,51,0,87,6,59,28,0,27,65,10,0,105,60,1,61,96,53,35,0,102,0,0,0,0,0,5,100,162,105,4,38,0,4,160,39,19,72,9,36,0,28,0,83,12,77,14,133,148,36,155,72,110,117,14,8,65,18,4,1,39,40,2,4,10,22,6,7,0,18,2,0,0,2,0,0,3,1,4,1,0,83,75,83,157,25,62,48,90,53,0,78,67,88,25,36,4,13,53,60,27,90,65,97,16,0,24,103,0,0,56,18,1,11,73,6,2,74,50,17,79,113,130,20,67,49,92,23,0,20,95,0,7,78,28,1,77,86,19,189,13,2,1,0,11,17,7,22,13,11,11,24,14,0,34,6,2,0,21,3,0,15,5,3,41,28,72,5,40,11,14,39,49,4,14,6,32,92,3,55,86,109,6,2,0,0,0,0,2,23,62,0,80,18,56,26,0,30,72,12,0,104,77,0,59,93,53,30,0,92,0,0,0,0,0,20,102,142,86,0,44,0,4,162,43,20,69,12,38,0,26,1,100,7,135,52,114,102,34,72,55,82,60,22,28,54,15,5,1,49,30,2,7,14,22,5,2,0,17,0,0,0,2,0,0,2,1,0,1,0,65,65,90,157,28,60,43,157,50,0,76,63,92,34,39,12,16,52,71,57,97,33,13,123,18,0,38,119,0,0,72,13,0,10,80,6,0,95,33,9,74,102,130,20,72,48,98,24,0,8,90,0,10,135,28,1,69,92,21,152,15,3,2,0,10,15,14,29,13,11,11,24,14,0,34,6,1,0,22,4,0,8,6,17,47,30,69,4,42,11,11,42,46,5,17,6,31,91,3,40,79,92,6,1,0,0,0,1,2,19,52,0,86,4,56,21,0,14,58,14,0,108,65,0,64,125,53,32,0,94,0,0,0,0,0,7,119,141,108,6,44,0,3,158,47,21,72,11,38,0,23,0,99,13,94,34,158,89,44,56,67,80,118,17,25,55,20,5,2,39,40,2,4,12,20,6,2,0,18,1,0,0,3,0,0,2,2,3,0,0,84,69,81,159,36,63,46,91,61,0,77,64,90,40,44,16,12,52,73,54,100,34,16,141,21,0,16,112,0,1,88,25,2,10,109,5,2,126,40,13,80,106,130,23,75,48,129,21,0,25,87,0,12,136,28,0,76,76,22,111,2,0,1,0,10,18,17,28,14,10,10,23,16,1,32,7,1,0,22,4,0,14,5,7,42,32,71,4,39,10,14,36,48,5,15,6,24,77,2,26,98,102,2,1,0,0,0,1,2,23,52,0,86,5,57,22,0,13,58,17,0,101,69,0,64,122,53,35,0,96,0,0,0,0,0,16,127,169,91,7,48,0,4,146,42,19,64,13,39,3,60,0,80,17,80,20,177,189,26,142,74,118,56,13,23,62,11,5,1,40,38,2,3,10,20,6,5,0,18,1,0,0,4,0,0,2,2,5,2,0,92,78,76,161,26,66,48,68,54,0,82,69,88,36,40,12,16,49,70,52

Foldseek 3Di:
DVVPVLVVVLVVVLVVLLVVCVVDFDVVLLVVVVVQCVQAQAEEEDEPDLQRVLRVVLQLLVVLVPGHYYYPPDDPDDDQALRYEYEYEDAQLPPPVRLVVLVVNVVRNHAYEYEYQDCPHSNNVSHPGYGHRHQDDPPDDPVVSCVSQNPSNSSSVRSSVVSVVSSVVVCVVVVHDPVSSVVRHDCPVPPD/DVLVVVLVVVLVVQVVVCVVDFDVVLLVVVVVQQVQAQEEEEDEPDLVRVLRVVLQQLVVLLPGHYYYPPDDPDDDAALRHEYEYEDAALVPPVRLVVLVVNVVRNHAYEYEYQDCPHSNNVSHPGYGHFHFDDDDDDCVSCCVSQNDRRRSSVRSSVVSVVSSVVSCVVVVHDVVSSVVRHDPPVPD/DPPVLVVVLVVVLVVLLVVCVPPFDVVLLVVVVVQQVQAQEEEEAEPDLVRVLRVVLQLLVVLVPGHYYYPPDDPDDDAALRYEYEYEDAQLVPPVRLVVLVVNVVRNHAYEYEYQDCPHSNNVSHPGDGHFHQDDDVDDPVVSCVSQNDCNSSSVRSSVVSVVSSVVVCVVVVHDPVSSVVRHDPPVPD/DPPVLVVVLVVVLVVLLVVCVVDFDVVLLVVVVVQCVQALAEEEDEPDLVRVLRVVLQLLVVLVPGHYYYPPDDPDDDAALRYEYEYEDAQLPPPVRLVVVVVNVVRNHAYEYEYQDCPHSNNVSHPGYGHRHQDDDVDDPVSSCVSQNPCNRSSVRSSVVSVVSSVVSCVVVVHDPVSSVVRHDPPVPD

Sequence (760 aa):
HGGHMSLLRFLEVVSEHIKNLRNHIDLETVGEMIKLIDSARSIFVIGAGRSGYIAKAFAMRLMHLGYTVYVVGETVTPRITDQDVLVGISGSGETTSVVNISKKAKDIGSKLVAVTGKRDSSLAKMADVVMVVKGKMKQERDEILSQLAPLGTMFELTAMIFLDALVAEIMMQKHLTEKDLEARHAVLEEGGHMSLLRFLEVVSEHIKNLRNHIDLETVGEMIKLIDSARSIFVIGAGRSGYIAKAFAMRLMHLGYTVYVVGETVTPRITDQDVLVGISGSGETTSVVNISKKAKDIGSKLVAVTGKRDSSLAKMADVVMVVKGKMKQERDEILSQLAPLGTMFELTAMIFLDALVAEIMMQKHLTEKDLEARHAVLEEGGGHMSLLRFLEVVSEHIKNLRNHIDLETVGEMIKLIDSARSIFVIGAGRSGYIAKAFAMRLMHLGYTVYVVGETVTPRITDQDVLVGISGSGETTSVVNISKKAKDIGSKLVAVTGKRDSSLAKMADVVMVVKGKMKQERDEILSQLAPLGTMFELTAMIFLDALVAEIMMQKHLTEKDLEARHAVLEEGGGHMSLLRFLEVVSEHIKNLRNHIDLETVGEMIKLIDSARSIFVIGAGRSGYIAKAFAMRLMHLGYTVYVVGETVTPRITDQDVLVGISGSGETTSVVNISKKAKDIGSKLVAVTGKRDSSLAKMADVVMVVKGKMKQERDEILSQLAPLGTMFELTAMIFLDALVAEIMMQKHLTEKDLEARHAVLEEG